Protein AF-A0A957TM88-F1 (afdb_monomer_lite)

pLDDT: mean 80.24, std 23.95, range [26.2, 98.69]

Structure (mmCIF, N/CA/C/O backbone):
data_AF-A0A957TM88-F1
#
_entry.id   AF-A0A957TM88-F1
#
loop_
_atom_site.group_PDB
_atom_site.id
_atom_site.type_symbol
_atom_site.label_atom_id
_atom_site.label_alt_id
_atom_site.label_comp_id
_atom_site.label_asym_id
_atom_site.label_entity_id
_atom_site.label_seq_id
_atom_site.pdbx_PDB_ins_code
_atom_site.Cartn_x
_atom_site.Cartn_y
_atom_site.Cartn_z
_atom_site.occupancy
_atom_site.B_iso_or_equiv
_atom_site.auth_seq_id
_atom_site.auth_comp_id
_atom_site.auth_asym_id
_atom_site.auth_atom_id
_atom_site.pdbx_PDB_model_num
ATOM 1 N N . LEU A 1 1 ? -5.330 34.824 -11.837 1.00 37.72 1 LEU A N 1
ATOM 2 C CA . LEU A 1 1 ? -6.134 34.732 -13.075 1.00 37.72 1 LEU A CA 1
ATOM 3 C C . LEU A 1 1 ? -6.377 33.251 -13.335 1.00 37.72 1 LEU A C 1
ATOM 5 O O . LEU A 1 1 ? -5.466 32.573 -13.783 1.00 37.72 1 LEU A O 1
ATOM 9 N N . LEU A 1 2 ? -7.532 32.742 -12.911 1.00 34.09 2 LEU A N 1
ATOM 10 C CA . LEU A 1 2 ? -7.963 31.354 -13.129 1.00 34.09 2 LEU A CA 1
ATOM 11 C C . LEU A 1 2 ? -8.637 31.245 -14.511 1.00 34.09 2 LEU A C 1
ATOM 13 O O . LEU A 1 2 ? -9.396 32.157 -14.843 1.00 34.09 2 LEU A O 1
ATOM 17 N N . PRO A 1 3 ? -8.456 30.155 -15.276 1.00 44.09 3 PRO A N 1
ATOM 18 C CA . PRO A 1 3 ? -9.434 29.707 -16.266 1.00 44.09 3 PRO A CA 1
ATOM 19 C C . PRO A 1 3 ? -10.243 28.538 -15.665 1.00 44.09 3 PRO A C 1
ATOM 21 O O . PRO A 1 3 ? -9.672 27.620 -15.085 1.00 44.09 3 PRO A O 1
ATOM 24 N N . ALA A 1 4 ? -11.559 28.673 -15.505 1.00 37.34 4 ALA A N 1
ATOM 25 C CA . ALA A 1 4 ? -12.625 28.520 -16.504 1.00 37.34 4 ALA A CA 1
ATOM 26 C C . ALA A 1 4 ? -13.052 27.048 -16.682 1.00 37.34 4 ALA A C 1
ATOM 28 O O . ALA A 1 4 ? -12.282 26.186 -17.091 1.00 37.34 4 ALA A O 1
ATOM 29 N N . SER A 1 5 ? -14.305 26.830 -16.298 1.00 34.97 5 SER A N 1
ATOM 30 C CA . SER A 1 5 ? -15.117 25.619 -16.215 1.00 34.97 5 SER A CA 1
ATOM 31 C C . SER A 1 5 ? -15.362 24.931 -17.565 1.00 34.97 5 SER A C 1
ATOM 33 O O . SER A 1 5 ? -15.501 25.590 -18.593 1.00 34.97 5 SER A O 1
ATOM 35 N N . LEU A 1 6 ? -15.462 23.598 -17.530 1.00 36.19 6 LEU A N 1
ATOM 36 C CA . LEU A 1 6 ? -15.933 22.751 -18.632 1.00 36.19 6 LEU A CA 1
ATOM 37 C C . LEU A 1 6 ? -17.472 22.631 -18.596 1.00 36.19 6 LEU A C 1
ATOM 39 O O . LEU A 1 6 ? -18.032 22.661 -17.498 1.00 36.19 6 LEU A O 1
ATOM 43 N N . PRO A 1 7 ? -18.157 22.504 -19.751 1.00 37.31 7 PRO A N 1
ATOM 44 C CA . PRO A 1 7 ? -19.611 22.383 -19.806 1.00 37.31 7 PRO A CA 1
ATOM 45 C C . PRO A 1 7 ? -20.092 20.937 -19.600 1.00 37.31 7 PRO A C 1
ATOM 47 O O . PRO A 1 7 ? -19.410 19.981 -19.965 1.00 37.31 7 PRO A O 1
ATOM 50 N N . GLU A 1 8 ? -21.281 20.821 -19.007 1.00 36.25 8 GLU A N 1
ATOM 51 C CA . GLU A 1 8 ? -22.062 19.595 -18.817 1.00 36.25 8 GLU A CA 1
ATOM 52 C C . GLU A 1 8 ? -22.542 19.037 -20.169 1.00 36.25 8 GLU A C 1
ATOM 54 O O . GLU A 1 8 ? -23.080 19.791 -20.982 1.00 36.25 8 GLU A O 1
ATOM 59 N N . GLU A 1 9 ? -22.385 17.728 -20.399 1.00 35.81 9 GLU A N 1
ATOM 60 C CA . GLU A 1 9 ? -23.089 17.017 -21.473 1.00 35.81 9 GLU A CA 1
ATOM 61 C C . GLU A 1 9 ? -24.270 16.213 -20.922 1.00 35.81 9 GLU A C 1
ATOM 63 O O . GLU A 1 9 ? -24.186 15.531 -19.898 1.00 35.81 9 GLU A O 1
ATOM 68 N N . GLU A 1 10 ? -25.377 16.342 -21.648 1.00 31.20 10 GLU A N 1
ATOM 69 C CA . GLU A 1 10 ? -26.705 15.808 -21.390 1.00 31.20 10 GLU A CA 1
ATOM 70 C C . GLU A 1 10 ? -26.741 14.274 -21.377 1.00 31.20 10 GLU A C 1
ATOM 72 O O . GLU A 1 10 ? -26.347 13.597 -22.328 1.00 31.20 10 GLU A O 1
ATOM 77 N N . ALA A 1 11 ? -27.325 13.716 -20.316 1.00 31.58 11 ALA A N 1
ATOM 78 C CA . ALA A 1 11 ? -27.726 12.320 -20.267 1.00 31.58 11 ALA A CA 1
ATOM 79 C C . ALA A 1 11 ? -28.950 12.099 -21.172 1.00 31.58 11 ALA A C 1
ATOM 81 O O . ALA A 1 11 ? -30.070 12.486 -20.838 1.00 31.58 11 ALA A O 1
ATOM 82 N N . THR A 1 12 ? -28.743 11.445 -22.314 1.00 31.62 12 THR A N 1
ATOM 83 C CA . THR A 1 12 ? -29.829 10.914 -23.143 1.00 31.62 12 THR A CA 1
ATOM 84 C C . THR A 1 12 ? -30.279 9.562 -22.594 1.00 31.62 12 THR A C 1
ATOM 86 O O . THR A 1 12 ? -29.526 8.595 -22.507 1.00 31.62 12 THR A O 1
ATOM 89 N N . THR A 1 13 ? -31.544 9.523 -22.192 1.00 32.28 13 THR A N 1
ATOM 90 C CA . THR A 1 13 ? -32.299 8.348 -21.756 1.00 32.28 13 THR A CA 1
ATOM 91 C C . THR A 1 13 ? -32.472 7.360 -22.909 1.00 32.28 13 THR A C 1
ATOM 93 O O . THR A 1 13 ? -33.062 7.721 -23.929 1.00 32.28 13 THR A O 1
ATOM 96 N N . LEU A 1 14 ? -32.018 6.115 -22.740 1.00 33.06 14 LEU A N 1
ATOM 97 C CA . LEU A 1 14 ? -32.392 5.005 -23.616 1.00 33.06 14 LEU A CA 1
ATOM 98 C C . LEU A 1 14 ? -33.482 4.159 -22.956 1.00 33.06 14 LEU A C 1
ATOM 100 O O . LEU A 1 14 ? -33.342 3.652 -21.845 1.00 33.06 14 LEU A O 1
ATOM 104 N N . ASP A 1 15 ? -34.575 4.112 -23.702 1.00 31.00 15 ASP A N 1
ATOM 105 C CA . ASP A 1 15 ? -35.867 3.491 -23.481 1.00 31.00 15 ASP A CA 1
ATOM 106 C C . ASP A 1 15 ? -35.777 1.959 -23.405 1.00 31.00 15 ASP A C 1
ATOM 108 O O . ASP A 1 15 ? -35.032 1.309 -24.142 1.00 31.00 15 ASP A O 1
ATOM 112 N N . SER A 1 16 ? -36.570 1.393 -22.500 1.00 35.72 16 SER A N 1
ATOM 113 C CA . SER A 1 16 ? -36.781 -0.033 -22.314 1.00 35.72 16 SER A CA 1
ATOM 114 C C . SER A 1 16 ? -38.066 -0.460 -23.023 1.00 35.72 16 SER A C 1
ATOM 116 O O . SER A 1 16 ? -39.158 -0.231 -22.503 1.00 35.72 16 SER A O 1
ATOM 118 N N . SER A 1 17 ? -37.972 -1.164 -24.151 1.00 31.12 17 SER A N 1
ATOM 119 C CA . SER A 1 17 ? -39.089 -1.991 -24.620 1.00 31.12 17 SER A CA 1
ATOM 120 C C . SER A 1 17 ? -38.653 -3.150 -25.526 1.00 31.12 17 SER A C 1
ATOM 122 O O . SER A 1 17 ? -37.940 -2.963 -26.502 1.00 31.12 17 SER A O 1
ATOM 124 N N . ALA A 1 18 ? -39.132 -4.338 -25.127 1.00 30.09 18 ALA A N 1
ATOM 125 C CA . ALA A 1 18 ? -39.501 -5.534 -25.896 1.00 30.09 18 ALA A CA 1
ATOM 126 C C . ALA A 1 18 ? -38.517 -6.144 -26.916 1.00 30.09 18 ALA A C 1
ATOM 128 O O . ALA A 1 18 ? -38.144 -5.490 -27.874 1.00 30.09 18 ALA A O 1
ATOM 129 N N . VAL A 1 19 ? -38.262 -7.459 -26.799 1.00 31.81 19 VAL A N 1
ATOM 130 C CA . VAL A 1 19 ? -38.716 -8.472 -27.783 1.00 31.81 19 VAL A CA 1
ATOM 131 C C . VAL A 1 19 ? -38.794 -9.862 -27.119 1.00 31.81 19 VAL A C 1
ATOM 133 O O . VAL A 1 19 ? -37.844 -10.358 -26.523 1.00 31.81 19 VAL A O 1
ATOM 136 N N . GLU A 1 20 ? -40.010 -10.395 -27.225 1.00 30.69 20 GLU A N 1
ATOM 137 C CA . GLU A 1 20 ? -40.545 -11.760 -27.317 1.00 30.69 20 GLU A CA 1
ATOM 138 C C . GLU A 1 20 ? -39.757 -13.030 -26.933 1.00 30.69 20 GLU A C 1
ATOM 140 O O . GLU A 1 20 ? -38.698 -13.381 -27.445 1.00 30.69 20 GLU A O 1
ATOM 145 N N . THR A 1 21 ? -40.486 -13.791 -26.116 1.00 31.09 21 THR A N 1
ATOM 146 C CA . THR A 1 21 ? -40.665 -15.246 -26.033 1.00 31.09 21 THR A CA 1
ATOM 147 C C . THR A 1 21 ? -40.548 -16.037 -27.341 1.00 31.09 21 THR A C 1
ATOM 149 O O . THR A 1 21 ? -41.202 -15.719 -28.332 1.00 31.09 21 THR A O 1
ATOM 152 N N . GLY A 1 22 ? -39.847 -17.172 -27.271 1.00 29.47 22 GLY A N 1
ATOM 153 C CA . GLY A 1 22 ? -39.936 -18.274 -28.228 1.00 29.47 22 GLY A CA 1
ATOM 154 C C . GLY A 1 22 ? -39.790 -19.618 -27.511 1.00 29.47 22 GLY A C 1
ATOM 155 O O . GLY A 1 22 ? -38.715 -19.942 -27.011 1.00 29.47 22 GLY A O 1
ATOM 156 N N . ASP A 1 23 ? -40.894 -20.359 -27.447 1.00 29.73 23 ASP A N 1
ATOM 157 C CA . ASP A 1 23 ? -41.018 -21.739 -26.974 1.00 29.73 23 ASP A CA 1
ATOM 158 C C . ASP A 1 23 ? -40.162 -22.726 -27.785 1.00 29.73 23 ASP A C 1
ATOM 160 O O . ASP A 1 23 ? -40.175 -22.680 -29.015 1.00 29.73 23 ASP A O 1
ATOM 164 N N . VAL A 1 24 ? -39.544 -23.708 -27.114 1.00 33.88 24 VAL A N 1
ATOM 165 C CA . VAL A 1 24 ? -39.365 -25.063 -27.668 1.00 33.88 24 VAL A CA 1
ATOM 166 C C . VAL A 1 24 ? -39.601 -26.105 -26.571 1.00 33.88 24 VAL A C 1
ATOM 168 O O . VAL A 1 24 ? -38.973 -26.105 -25.513 1.00 33.88 24 VAL A O 1
ATOM 171 N N . GLU A 1 25 ? -40.535 -27.002 -26.867 1.00 29.98 25 GLU A N 1
ATOM 172 C CA . GLU A 1 25 ? -40.976 -28.148 -26.083 1.00 29.98 25 GLU A CA 1
ATOM 173 C C . GLU A 1 25 ? -39.899 -29.235 -25.853 1.00 29.98 25 GLU A C 1
ATOM 175 O O . GLU A 1 25 ? -39.245 -29.709 -26.775 1.00 29.98 25 GLU A O 1
ATOM 180 N N . ARG A 1 26 ? -39.826 -29.688 -24.592 1.00 29.67 26 ARG A N 1
ATOM 181 C CA . ARG A 1 26 ? -40.127 -31.057 -24.106 1.00 29.67 26 ARG A CA 1
ATOM 182 C C . ARG A 1 26 ? -39.369 -32.277 -24.678 1.00 29.67 26 ARG A C 1
ATOM 184 O O . ARG A 1 26 ? -39.669 -32.779 -25.751 1.00 29.67 26 ARG A O 1
ATOM 191 N N . SER A 1 27 ? -38.572 -32.903 -23.805 1.00 29.78 27 SER A N 1
ATOM 192 C CA . SER A 1 27 ? -38.485 -34.363 -23.558 1.00 29.78 27 SER A CA 1
ATOM 193 C C . SER A 1 27 ? -37.572 -34.542 -22.330 1.00 29.78 27 SER A C 1
ATOM 195 O O . SER A 1 27 ? -36.456 -34.048 -22.351 1.00 29.78 27 SER A O 1
ATOM 197 N N . GLY A 1 28 ? -37.941 -35.103 -21.177 1.00 27.89 28 GLY A N 1
ATOM 198 C CA . GLY A 1 28 ? -38.769 -36.276 -20.928 1.00 27.89 28 GLY A CA 1
ATOM 199 C C . GLY A 1 28 ? -37.863 -37.451 -20.536 1.00 27.89 28 GLY A C 1
ATOM 200 O O . GLY A 1 28 ? -37.428 -38.164 -21.431 1.00 27.89 28 GLY A O 1
ATOM 201 N N . ASN A 1 29 ? -37.530 -37.602 -19.242 1.00 29.38 29 ASN A N 1
ATOM 202 C CA . ASN A 1 29 ? -37.542 -38.878 -18.495 1.00 29.38 29 ASN A CA 1
ATOM 203 C C . ASN A 1 29 ? -36.808 -38.817 -17.141 1.00 29.38 29 ASN A C 1
ATOM 205 O O . ASN A 1 29 ? -35.657 -38.412 -17.049 1.00 29.38 29 ASN A O 1
ATOM 209 N N . ASP A 1 30 ? -37.504 -39.336 -16.134 1.00 31.14 30 ASP A N 1
ATOM 210 C CA . ASP A 1 30 ? -37.070 -39.874 -14.834 1.00 31.14 30 ASP A CA 1
ATOM 211 C C . ASP A 1 30 ? -38.155 -40.933 -14.465 1.00 31.14 30 ASP A C 1
ATOM 213 O O . ASP A 1 30 ? -39.248 -40.826 -15.045 1.00 31.14 30 ASP A O 1
ATOM 217 N N . PRO A 1 31 ? -38.032 -41.902 -13.521 1.00 51.28 31 PRO A N 1
ATOM 218 C CA . PRO A 1 31 ? -36.901 -42.366 -12.692 1.00 51.28 31 PRO A CA 1
ATOM 219 C C . PRO A 1 31 ? -36.787 -43.918 -12.555 1.00 51.28 31 PRO A C 1
ATOM 221 O O . PRO A 1 31 ? -37.605 -44.671 -13.077 1.00 51.28 31 PRO A O 1
ATOM 224 N N . ARG A 1 32 ? -35.868 -44.337 -11.660 1.00 30.20 32 ARG A N 1
ATOM 225 C CA . ARG A 1 32 ? -35.830 -45.574 -10.824 1.00 30.20 32 ARG A CA 1
ATOM 226 C C . ARG A 1 32 ? -35.214 -46.838 -11.441 1.00 30.20 32 ARG A C 1
ATOM 228 O O . ARG A 1 32 ? -35.764 -47.416 -12.364 1.00 30.20 32 ARG A O 1
ATOM 235 N N . ASP A 1 33 ? -34.114 -47.319 -10.855 1.00 28.38 33 ASP A N 1
ATOM 236 C CA . ASP A 1 33 ? -34.109 -48.465 -9.923 1.00 28.38 33 ASP A CA 1
ATOM 237 C C . ASP A 1 33 ? -32.683 -48.974 -9.630 1.00 28.38 33 ASP A C 1
ATOM 239 O O . ASP A 1 33 ? -31.778 -48.850 -10.451 1.00 28.38 33 ASP A O 1
ATOM 243 N N . ALA A 1 34 ? -32.566 -49.617 -8.462 1.00 31.61 34 ALA A N 1
ATOM 244 C CA . ALA A 1 34 ? -31.655 -50.713 -8.099 1.00 31.61 34 ALA A CA 1
ATOM 245 C C . ALA A 1 34 ? -30.679 -50.444 -6.940 1.00 31.61 34 ALA A C 1
ATOM 247 O O . ALA A 1 34 ? -29.654 -49.774 -7.038 1.00 31.61 34 ALA A O 1
ATOM 248 N N . ALA A 1 35 ? -31.051 -51.068 -5.826 1.00 28.30 35 ALA A N 1
ATOM 249 C CA . ALA A 1 35 ? -30.323 -51.244 -4.589 1.00 28.30 35 ALA A CA 1
ATOM 250 C C . ALA A 1 35 ? -29.250 -52.351 -4.672 1.00 28.30 35 ALA A C 1
ATOM 252 O O . ALA A 1 35 ? -29.341 -53.248 -5.501 1.00 28.30 35 ALA A O 1
ATOM 253 N N . ALA A 1 36 ? -28.351 -52.310 -3.679 1.00 29.02 36 ALA A N 1
ATOM 254 C CA . ALA A 1 36 ? -27.720 -53.427 -2.961 1.00 29.02 36 ALA A CA 1
ATOM 255 C C . ALA A 1 36 ? -26.875 -54.471 -3.724 1.00 29.02 36 ALA A C 1
ATOM 257 O O . ALA A 1 36 ? -27.385 -55.228 -4.538 1.00 29.02 36 ALA A O 1
ATOM 258 N N . ALA A 1 37 ? -25.619 -54.644 -3.285 1.00 30.23 37 ALA A N 1
ATOM 259 C CA . ALA A 1 37 ? -25.136 -55.893 -2.670 1.00 30.23 37 ALA A CA 1
ATOM 260 C C . ALA A 1 37 ? -23.639 -55.801 -2.306 1.00 30.23 37 ALA A C 1
ATOM 262 O O . ALA A 1 37 ? -22.796 -55.516 -3.151 1.00 30.23 37 ALA A O 1
ATOM 263 N N . ALA A 1 38 ? -23.320 -56.108 -1.048 1.00 33.41 38 ALA A N 1
ATOM 264 C CA . ALA A 1 38 ? -22.011 -56.610 -0.630 1.00 33.41 38 ALA A CA 1
ATOM 265 C C . ALA A 1 38 ? -21.965 -58.139 -0.823 1.00 33.41 38 ALA A C 1
ATOM 267 O O . ALA A 1 38 ? -23.024 -58.773 -0.887 1.00 33.41 38 ALA A O 1
ATOM 268 N N . PRO A 1 39 ? -20.771 -58.754 -0.817 1.00 38.66 39 PRO A N 1
ATOM 269 C CA . PRO A 1 39 ? -20.625 -59.942 0.029 1.00 38.66 39 PRO A CA 1
ATOM 270 C C . PRO A 1 39 ? -19.347 -59.962 0.892 1.00 38.66 39 PRO A C 1
ATOM 272 O O . PRO A 1 39 ? -18.288 -59.500 0.479 1.00 38.66 39 PRO A O 1
ATOM 275 N N . SER A 1 40 ? -19.517 -60.519 2.102 1.00 30.47 40 SER A N 1
ATOM 276 C CA . SER A 1 40 ? -18.641 -61.456 2.851 1.00 30.47 40 SER A CA 1
ATOM 277 C C . SER A 1 40 ? -17.268 -61.795 2.242 1.00 30.47 40 SER A C 1
ATOM 279 O O . SER A 1 40 ? -17.186 -62.075 1.055 1.00 30.47 40 SER A O 1
ATOM 281 N N . GLY A 1 41 ? -16.161 -61.933 2.970 1.00 27.70 41 GLY A N 1
ATOM 282 C CA . GLY A 1 41 ? -15.964 -62.338 4.361 1.00 27.70 41 GLY A CA 1
ATOM 283 C C . GLY A 1 41 ? -15.029 -63.554 4.370 1.00 27.70 41 GLY A C 1
ATOM 284 O O . GLY A 1 41 ? -15.415 -64.598 3.863 1.00 27.70 41 GLY A O 1
ATOM 285 N N . GLU A 1 42 ? -13.830 -63.431 4.943 1.00 29.55 42 GLU A N 1
ATOM 286 C CA . GLU A 1 42 ? -12.986 -64.575 5.314 1.00 29.55 42 GLU A CA 1
ATOM 287 C C . GLU A 1 42 ? -12.061 -64.197 6.484 1.00 29.55 42 GLU A C 1
ATOM 289 O O . GLU A 1 42 ? -11.355 -63.191 6.461 1.00 29.55 42 GLU A O 1
ATOM 294 N N . THR A 1 43 ? -12.133 -65.001 7.542 1.00 29.45 43 THR A N 1
ATOM 295 C CA . THR A 1 43 ? -11.411 -64.899 8.819 1.00 29.45 43 THR A CA 1
ATOM 296 C C . THR A 1 43 ? -10.319 -65.960 8.911 1.00 29.45 43 THR A C 1
ATOM 298 O O . THR A 1 43 ? -10.653 -67.131 8.765 1.00 29.45 43 THR A O 1
ATOM 301 N N . ILE A 1 44 ? -9.090 -65.587 9.301 1.00 30.61 44 ILE A N 1
ATOM 302 C CA . ILE A 1 44 ? -8.080 -66.437 9.983 1.00 30.61 44 ILE A CA 1
ATOM 303 C C . ILE A 1 44 ? -7.249 -65.486 10.884 1.00 30.61 44 ILE A C 1
ATOM 305 O O . ILE A 1 44 ? -6.595 -64.590 10.372 1.00 30.61 44 ILE A O 1
ATOM 309 N N . SER A 1 45 ? -7.484 -65.414 12.202 1.00 28.03 45 SER A N 1
ATOM 310 C CA . SER A 1 45 ? -6.862 -66.190 13.301 1.00 28.03 45 SER A CA 1
ATOM 311 C C . SER A 1 45 ? -5.363 -65.926 13.561 1.00 28.03 45 SER A C 1
ATOM 313 O O . SER A 1 45 ? -4.521 -66.467 12.851 1.00 28.03 45 SER A O 1
ATOM 315 N N . GLY A 1 46 ? -5.057 -65.291 14.708 1.00 27.38 46 GLY A N 1
ATOM 316 C CA . GLY A 1 46 ? -4.008 -65.774 15.627 1.00 27.38 46 GLY A CA 1
ATOM 317 C C . GLY A 1 46 ? -2.966 -64.765 16.144 1.00 27.38 46 GLY A C 1
ATOM 318 O O . GLY A 1 46 ? -2.104 -64.350 15.383 1.00 27.38 46 GLY A O 1
ATOM 319 N N . GLY A 1 47 ? -2.983 -64.518 17.467 1.00 26.20 47 GLY A N 1
ATOM 320 C CA . GLY A 1 47 ? -1.909 -63.906 18.284 1.00 26.20 47 GLY A CA 1
ATOM 321 C C . GLY A 1 47 ? -1.961 -62.374 18.313 1.00 26.20 47 GLY A C 1
ATOM 322 O O . GLY A 1 47 ? -1.862 -61.752 17.271 1.00 26.20 47 GLY A O 1
ATOM 323 N N . GLY A 1 48 ? -2.207 -61.670 19.418 1.00 32.00 48 GLY A N 1
ATOM 324 C CA . GLY A 1 48 ? -1.712 -61.865 20.777 1.00 32.00 48 GLY A CA 1
ATOM 325 C C . GLY A 1 48 ? -0.691 -60.760 21.041 1.00 32.00 48 GLY A C 1
ATOM 326 O O . GLY A 1 48 ? 0.452 -60.953 20.667 1.00 32.00 48 GLY A O 1
ATOM 327 N N . ASP A 1 49 ? -1.127 -59.616 21.580 1.00 30.23 49 ASP A N 1
ATOM 328 C CA . ASP A 1 49 ? -0.318 -58.710 22.412 1.00 30.23 49 ASP A CA 1
ATOM 329 C C . ASP A 1 49 ? -1.165 -57.554 22.975 1.00 30.23 49 ASP A C 1
ATOM 331 O O . ASP A 1 49 ? -2.280 -57.278 22.533 1.00 30.23 49 ASP A O 1
ATOM 335 N N . GLU A 1 50 ? -0.637 -56.982 24.049 1.00 34.16 50 GLU A N 1
ATOM 336 C CA . GLU A 1 50 ? -1.263 -56.234 25.135 1.00 34.16 50 GLU A CA 1
ATOM 337 C C . GLU A 1 50 ? -2.149 -55.031 24.764 1.00 34.16 50 GLU A C 1
ATOM 339 O O . GLU A 1 50 ? -1.901 -54.262 23.836 1.00 34.16 50 GLU A O 1
ATOM 344 N N . ALA A 1 51 ? -3.177 -54.819 25.590 1.00 31.77 51 ALA A N 1
ATOM 345 C CA . ALA A 1 51 ? -4.021 -53.635 25.569 1.00 31.77 51 ALA A CA 1
ATOM 346 C C . ALA A 1 51 ? -3.228 -52.389 26.006 1.00 31.77 51 ALA A C 1
ATOM 348 O O . ALA A 1 51 ? -3.039 -52.144 27.197 1.00 31.77 51 ALA A O 1
ATOM 349 N N . ALA A 1 52 ? -2.808 -51.571 25.041 1.00 30.17 52 ALA A N 1
ATOM 350 C CA . ALA A 1 52 ? -2.381 -50.202 25.294 1.00 30.17 52 ALA A CA 1
ATOM 351 C C . ALA A 1 52 ? -3.620 -49.305 25.444 1.00 30.17 52 ALA A C 1
ATOM 353 O O . ALA A 1 52 ? -4.403 -49.117 24.512 1.00 30.17 52 ALA A O 1
ATOM 354 N N . VAL A 1 53 ? -3.805 -48.759 26.644 1.00 34.25 53 VAL A N 1
ATOM 355 C CA . VAL A 1 53 ? -4.785 -47.710 26.933 1.00 34.25 53 VAL A CA 1
ATOM 356 C C . VAL A 1 53 ? -4.372 -46.460 26.153 1.00 34.25 53 VAL A C 1
ATOM 358 O O . VAL A 1 53 ? -3.369 -45.828 26.476 1.00 34.25 53 VAL A O 1
ATOM 361 N N . VAL A 1 54 ? -5.123 -46.111 25.109 1.00 30.83 54 VAL A N 1
ATOM 362 C CA . VAL A 1 54 ? -4.921 -44.862 24.366 1.00 30.83 54 VAL A CA 1
ATOM 363 C C . VAL A 1 54 ? -5.583 -43.738 25.160 1.00 30.83 54 VAL A C 1
ATOM 365 O O . VAL A 1 54 ? -6.805 -43.597 25.162 1.00 30.83 54 VAL A O 1
ATOM 368 N N . ASN A 1 55 ? -4.769 -42.961 25.871 1.00 32.25 55 ASN A N 1
ATOM 369 C CA . ASN A 1 55 ? -5.179 -41.677 26.426 1.00 32.25 55 ASN A CA 1
ATOM 370 C C . ASN A 1 55 ? -5.429 -40.718 25.254 1.00 32.25 55 ASN A C 1
ATOM 372 O O . ASN A 1 55 ? -4.505 -40.370 24.522 1.00 32.25 55 ASN A O 1
ATOM 376 N N . LEU A 1 56 ? -6.681 -40.306 25.063 1.00 32.28 56 LEU A N 1
ATOM 377 C CA . LEU A 1 56 ? -7.032 -39.197 24.182 1.00 32.28 56 LEU A CA 1
ATOM 378 C C . LEU A 1 56 ? -6.731 -37.891 24.926 1.00 32.28 56 LEU A C 1
ATOM 380 O O . LEU A 1 56 ? -7.619 -37.289 25.526 1.00 32.28 56 LEU A O 1
ATOM 384 N N . GLU A 1 57 ? -5.464 -37.482 24.932 1.00 34.34 57 GLU A N 1
ATOM 385 C CA . GLU A 1 57 ? -5.115 -36.101 25.258 1.00 34.34 57 GLU A CA 1
ATOM 386 C C . GLU A 1 57 ? -5.513 -35.205 24.079 1.00 34.34 57 GLU A C 1
ATOM 388 O O . GLU A 1 57 ? -5.179 -35.470 22.922 1.00 34.34 57 GLU A O 1
ATOM 393 N N . SER A 1 58 ? -6.278 -34.157 24.386 1.00 39.00 58 SER A N 1
ATOM 394 C CA . SER A 1 58 ? -6.602 -33.054 23.482 1.00 39.00 58 SER A CA 1
ATOM 395 C C . SER A 1 58 ? -5.340 -32.552 22.770 1.00 39.00 58 SER A C 1
ATOM 397 O O . SER A 1 58 ? -4.290 -32.486 23.413 1.00 39.00 58 SER A O 1
ATOM 399 N N . PRO A 1 59 ? -5.405 -32.150 21.485 1.00 34.34 59 PRO A N 1
ATOM 400 C CA . PRO A 1 59 ? -4.227 -31.644 20.799 1.00 34.34 59 PRO A CA 1
ATOM 401 C C . PRO A 1 59 ? -3.728 -30.401 21.537 1.00 34.34 59 PRO A C 1
ATOM 403 O O . PRO A 1 59 ? -4.426 -29.389 21.634 1.00 34.34 59 PRO A O 1
ATOM 406 N N . ALA A 1 60 ? -2.528 -30.513 22.103 1.00 35.44 60 ALA A N 1
ATOM 407 C CA . ALA A 1 60 ? -1.824 -29.398 22.696 1.00 35.44 60 ALA A CA 1
ATOM 408 C C . ALA A 1 60 ? -1.636 -28.323 21.620 1.00 35.44 60 ALA A C 1
ATOM 410 O O . ALA A 1 60 ? -1.146 -28.603 20.525 1.00 35.44 60 ALA A O 1
ATOM 411 N N . VAL A 1 61 ? -2.037 -27.093 21.941 1.00 39.69 61 VAL A N 1
ATOM 412 C CA . VAL A 1 61 ? -1.642 -25.905 21.184 1.00 39.69 61 VAL A CA 1
ATOM 413 C C . VAL A 1 61 ? -0.117 -25.918 21.119 1.00 39.69 61 VAL A C 1
ATOM 415 O O . VAL A 1 61 ? 0.542 -25.956 22.160 1.00 39.69 61 VAL A O 1
ATOM 418 N N . ALA A 1 62 ? 0.434 -25.960 19.906 1.00 33.34 62 ALA A N 1
ATOM 419 C CA . ALA A 1 62 ? 1.874 -25.939 19.704 1.00 33.34 62 ALA A CA 1
ATOM 420 C C . ALA A 1 62 ? 2.469 -24.706 20.412 1.00 33.34 62 ALA A C 1
ATOM 422 O O . ALA A 1 62 ? 1.910 -23.610 20.289 1.00 33.34 62 ALA A O 1
ATOM 423 N N . PRO A 1 63 ? 3.569 -24.853 21.172 1.00 33.25 63 PRO A N 1
ATOM 424 C CA . PRO A 1 63 ? 4.257 -23.697 21.714 1.00 33.25 63 PRO A CA 1
ATOM 425 C C . PRO A 1 63 ? 4.789 -22.874 20.540 1.00 33.25 63 PRO A C 1
ATOM 427 O O . PRO A 1 63 ? 5.218 -23.443 19.536 1.00 33.25 63 PRO A O 1
ATOM 430 N N . ALA A 1 64 ? 4.734 -21.549 20.675 1.00 41.56 64 ALA A N 1
ATOM 431 C CA . ALA A 1 64 ? 5.266 -20.599 19.708 1.00 41.56 64 ALA A CA 1
ATOM 432 C C . ALA A 1 64 ? 6.643 -21.065 19.210 1.00 41.56 64 ALA A C 1
ATOM 434 O O . ALA A 1 64 ? 7.597 -21.142 19.990 1.00 41.56 64 ALA A O 1
ATOM 435 N N . GLU A 1 65 ? 6.730 -21.426 17.928 1.00 38.56 65 GLU A N 1
ATOM 436 C CA . GLU A 1 65 ? 8.007 -21.742 17.307 1.00 38.56 65 GLU A CA 1
ATOM 437 C C . GLU A 1 65 ? 8.939 -20.538 17.458 1.00 38.56 65 GLU A C 1
ATOM 439 O O . GLU A 1 65 ? 8.541 -19.378 17.322 1.00 38.56 65 GLU A O 1
ATOM 444 N N . SER A 1 66 ? 10.191 -20.826 17.802 1.00 37.34 66 SER A N 1
ATOM 445 C CA . SER A 1 66 ? 11.229 -19.834 18.021 1.00 37.34 66 SER A CA 1
ATOM 446 C C . SER A 1 66 ? 11.487 -19.050 16.737 1.00 37.34 66 SER A C 1
ATOM 448 O O . SER A 1 66 ? 12.245 -19.488 15.869 1.00 37.34 66 SER A O 1
ATOM 450 N N . VAL A 1 67 ? 10.901 -17.861 16.641 1.00 40.16 67 VAL A N 1
ATOM 451 C CA . VAL A 1 67 ? 11.393 -16.817 15.749 1.00 40.16 67 VAL A CA 1
ATOM 452 C C . VAL A 1 67 ? 12.869 -16.592 16.076 1.00 40.16 67 VAL A C 1
ATOM 454 O O . VAL A 1 67 ? 13.224 -16.257 17.209 1.00 40.16 67 VAL A O 1
ATOM 457 N N . ALA A 1 68 ? 13.754 -16.789 15.094 1.00 40.34 68 ALA A N 1
ATOM 458 C CA . ALA A 1 68 ? 15.053 -16.129 15.120 1.00 40.34 68 ALA A CA 1
ATOM 459 C C . ALA A 1 68 ? 14.777 -14.671 15.491 1.00 40.34 68 ALA A C 1
ATOM 461 O O . ALA A 1 68 ? 13.923 -14.054 14.855 1.00 40.34 68 ALA A O 1
ATOM 462 N N . SER A 1 69 ? 15.379 -14.174 16.576 1.00 45.06 69 SER A N 1
ATOM 463 C CA . SER A 1 69 ? 14.969 -12.902 17.164 1.00 45.06 69 SER A CA 1
ATOM 464 C C . SER A 1 69 ? 15.147 -11.787 16.136 1.00 45.06 69 SER A C 1
ATOM 466 O O . SER A 1 69 ? 16.247 -11.248 15.983 1.00 45.06 69 SER A O 1
ATOM 468 N N . LEU A 1 70 ? 14.076 -11.425 15.428 1.00 56.56 70 LEU A N 1
ATOM 469 C CA . LEU A 1 70 ? 13.984 -10.108 14.836 1.00 56.56 70 LEU A CA 1
ATOM 470 C C . LEU A 1 70 ? 14.103 -9.167 16.025 1.00 56.56 70 LEU A C 1
ATOM 472 O O . LEU A 1 70 ? 13.210 -9.094 16.869 1.00 56.56 70 LEU A O 1
ATOM 476 N N . ALA A 1 71 ? 15.251 -8.506 16.141 1.00 68.75 71 ALA A N 1
ATOM 477 C CA . ALA A 1 71 ? 15.424 -7.424 17.086 1.00 68.75 71 ALA A CA 1
ATOM 478 C C . ALA A 1 71 ? 14.591 -6.249 16.565 1.00 68.75 71 ALA A C 1
ATOM 480 O O . ALA A 1 71 ? 15.116 -5.332 15.940 1.00 68.75 71 ALA A O 1
ATOM 481 N N . LEU A 1 72 ? 13.271 -6.321 16.757 1.00 81.19 72 LEU A N 1
ATOM 482 C CA . LEU A 1 72 ? 12.389 -5.198 16.501 1.00 81.19 72 LEU A CA 1
ATOM 483 C C . LEU A 1 72 ? 12.851 -4.031 17.371 1.00 81.19 72 LEU A C 1
ATOM 485 O O . LEU A 1 72 ? 13.188 -4.197 18.545 1.00 81.19 72 LEU A O 1
ATOM 489 N N . THR A 1 73 ? 12.851 -2.837 16.794 1.00 85.19 73 THR A N 1
ATOM 490 C CA . THR A 1 73 ? 13.235 -1.602 17.484 1.00 85.19 73 THR A CA 1
ATOM 491 C C . THR A 1 73 ? 12.184 -0.525 17.273 1.00 85.19 73 THR A C 1
ATOM 493 O O . THR A 1 73 ? 11.368 -0.621 16.358 1.00 85.19 73 THR A O 1
ATOM 496 N N . GLY A 1 74 ? 12.209 0.516 18.105 1.00 93.50 74 GLY A N 1
ATOM 497 C CA . GLY A 1 74 ? 11.317 1.663 17.945 1.00 93.50 74 GLY A CA 1
ATOM 498 C C . GLY A 1 74 ? 9.841 1.269 18.006 1.00 93.50 74 GLY A C 1
ATOM 499 O O . GLY A 1 74 ? 9.452 0.409 18.795 1.00 93.50 74 GLY A O 1
ATOM 500 N N . MET A 1 75 ? 9.023 1.904 17.168 1.00 94.75 75 MET A N 1
ATOM 501 C CA . MET A 1 75 ? 7.569 1.730 17.165 1.00 94.75 75 MET A CA 1
ATOM 502 C C . MET A 1 75 ? 7.108 0.318 16.787 1.00 94.75 75 MET A C 1
ATOM 504 O O . MET A 1 75 ? 6.107 -0.149 17.326 1.00 94.75 75 MET A O 1
ATOM 508 N N . ALA A 1 76 ? 7.871 -0.397 15.957 1.00 93.44 76 ALA A N 1
ATOM 509 C CA . ALA A 1 76 ? 7.610 -1.802 15.657 1.00 93.44 76 ALA A CA 1
ATOM 510 C C . ALA A 1 76 ? 7.675 -2.675 16.921 1.00 93.44 76 ALA A C 1
ATOM 512 O O . ALA A 1 76 ? 6.786 -3.485 17.170 1.00 93.44 76 ALA A O 1
ATOM 513 N N . ALA A 1 77 ? 8.685 -2.470 17.774 1.00 94.56 77 ALA A N 1
ATOM 514 C CA . ALA A 1 77 ? 8.802 -3.210 19.030 1.00 94.56 77 ALA A CA 1
ATOM 515 C C . ALA A 1 77 ? 7.667 -2.879 20.005 1.00 94.56 77 ALA A C 1
ATOM 517 O O . ALA A 1 77 ? 7.195 -3.766 20.712 1.00 94.56 77 ALA A O 1
ATOM 518 N N . VAL A 1 78 ? 7.234 -1.615 20.051 1.00 96.25 78 VAL A N 1
ATOM 519 C CA . VAL A 1 78 ? 6.129 -1.187 20.919 1.00 96.25 78 VAL A CA 1
ATOM 520 C C . VAL A 1 78 ? 4.818 -1.842 20.479 1.00 96.25 78 VAL A C 1
ATOM 522 O O . VAL A 1 78 ? 4.124 -2.413 21.314 1.00 96.25 78 VAL A O 1
ATOM 525 N N . LEU A 1 79 ? 4.509 -1.815 19.179 1.00 96.38 79 LEU A N 1
ATOM 526 C CA . LEU A 1 79 ? 3.320 -2.461 18.622 1.00 96.38 79 LEU A CA 1
ATOM 527 C C . LEU A 1 79 ? 3.326 -3.973 18.868 1.00 96.38 79 LEU A C 1
ATOM 529 O O . LEU A 1 79 ? 2.348 -4.526 19.362 1.00 96.38 79 LEU A O 1
ATOM 533 N N . TYR A 1 80 ? 4.436 -4.638 18.541 1.00 95.06 80 TYR A N 1
ATOM 534 C CA . TYR A 1 80 ? 4.530 -6.095 18.602 1.00 95.06 80 TYR A CA 1
ATOM 535 C C . TYR A 1 80 ? 4.409 -6.633 20.033 1.00 95.06 80 TYR A C 1
ATOM 537 O O . TYR A 1 80 ? 3.729 -7.630 20.268 1.00 95.06 80 TYR A O 1
ATOM 545 N N . ASN A 1 81 ? 5.026 -5.949 21.002 1.00 94.75 81 ASN A N 1
ATOM 546 C CA . ASN A 1 81 ? 5.061 -6.378 22.403 1.00 94.75 81 ASN A CA 1
ATOM 547 C C . ASN A 1 81 ? 3.896 -5.841 23.252 1.00 94.75 81 ASN A C 1
ATOM 549 O O . ASN A 1 81 ? 3.942 -5.955 24.479 1.00 94.75 81 ASN A O 1
ATOM 553 N N . ALA A 1 82 ? 2.877 -5.235 22.636 1.00 95.06 82 ALA A N 1
ATOM 554 C CA . ALA A 1 82 ? 1.708 -4.756 23.361 1.00 95.06 82 ALA A CA 1
ATOM 555 C C . ALA A 1 82 ? 0.993 -5.907 24.093 1.00 95.06 82 ALA A C 1
ATOM 557 O O . ALA A 1 82 ? 0.953 -7.050 23.628 1.00 95.06 82 ALA A O 1
ATOM 558 N N . GLU A 1 83 ? 0.428 -5.607 25.264 1.00 93.94 83 GLU A N 1
ATOM 559 C CA . GLU A 1 83 ? -0.306 -6.597 26.053 1.00 93.94 83 GLU A CA 1
ATOM 560 C C . GLU A 1 83 ? -1.519 -7.126 25.264 1.00 93.94 83 GLU A C 1
ATOM 562 O O . GLU A 1 83 ? -2.194 -6.376 24.556 1.00 93.94 83 GLU A O 1
ATOM 567 N N . ASN A 1 84 ? -1.815 -8.420 25.436 1.00 95.75 84 ASN A N 1
ATOM 568 C CA . ASN A 1 84 ? -2.993 -9.086 24.869 1.00 95.75 84 ASN A CA 1
ATOM 569 C C . ASN A 1 84 ? -3.033 -9.134 23.319 1.00 95.75 84 ASN A C 1
ATOM 571 O O . ASN A 1 84 ? -4.107 -9.182 22.709 1.00 95.75 84 ASN A O 1
ATOM 575 N N . ASN A 1 85 ? -1.849 -9.147 22.695 1.00 95.62 85 ASN A N 1
ATOM 576 C CA . ASN A 1 85 ? -1.646 -9.433 21.276 1.00 95.62 85 ASN A CA 1
ATOM 577 C C . ASN A 1 85 ? -1.688 -10.937 20.979 1.00 95.62 85 ASN A C 1
ATOM 579 O O . ASN A 1 85 ? -0.969 -11.730 21.583 1.00 95.62 85 ASN A O 1
ATOM 583 N N . THR A 1 86 ? -2.459 -11.305 19.961 1.00 97.19 86 THR A N 1
ATOM 584 C CA . THR A 1 86 ? -2.313 -12.556 19.216 1.00 97.19 86 THR A CA 1
ATOM 585 C C . THR A 1 86 ? -1.719 -12.227 17.854 1.00 97.19 86 THR A C 1
ATOM 587 O O . THR A 1 86 ? -2.216 -11.346 17.154 1.00 97.19 86 THR A O 1
ATOM 590 N N . VAL A 1 87 ? -0.648 -12.921 17.483 1.00 96.31 87 VAL A N 1
ATOM 591 C CA . VAL A 1 87 ? 0.106 -12.661 16.253 1.00 96.31 87 VAL A CA 1
ATOM 592 C C . VAL A 1 87 ? -0.086 -13.817 15.279 1.00 96.31 87 VAL A C 1
ATOM 594 O O . VAL A 1 87 ? -0.071 -14.979 15.688 1.00 96.31 87 VAL A O 1
ATOM 597 N N . SER A 1 88 ? -0.241 -13.517 13.992 1.00 94.62 88 SER A N 1
ATOM 598 C CA . SER A 1 88 ? -0.217 -14.528 12.933 1.00 94.62 88 SER A CA 1
ATOM 599 C C . SER A 1 88 ? 0.371 -13.966 11.644 1.00 94.62 88 SER A C 1
ATOM 601 O O . SER A 1 88 ? 0.111 -12.822 11.294 1.00 94.62 88 SER A O 1
ATOM 603 N N . GLU A 1 89 ? 1.117 -14.788 10.908 1.00 88.56 89 GLU A N 1
ATOM 604 C CA . GLU A 1 89 ? 1.564 -14.473 9.540 1.00 88.56 89 GLU A CA 1
ATOM 605 C C . GLU A 1 89 ? 0.472 -14.763 8.489 1.00 88.56 89 GLU A C 1
ATOM 607 O O . GLU A 1 89 ? 0.690 -14.583 7.295 1.00 88.56 89 GLU A O 1
ATOM 612 N N . ASN A 1 90 ? -0.700 -15.255 8.911 1.00 90.44 90 ASN A N 1
ATOM 613 C CA . ASN A 1 90 ? -1.806 -15.604 8.026 1.00 90.44 90 ASN A CA 1
ATOM 614 C C . ASN A 1 90 ? -3.041 -14.744 8.329 1.00 90.44 90 ASN A C 1
ATOM 616 O O . ASN A 1 90 ? -3.684 -14.894 9.371 1.00 90.44 90 ASN A O 1
ATOM 620 N N . ASP A 1 91 ? -3.408 -13.892 7.374 1.00 90.62 91 ASP A N 1
ATOM 621 C CA . ASP A 1 91 ? -4.534 -12.966 7.501 1.00 90.62 91 ASP A CA 1
ATOM 622 C C . ASP A 1 91 ? -5.897 -13.670 7.653 1.00 90.62 91 ASP A C 1
ATOM 624 O O . ASP A 1 91 ? -6.775 -13.154 8.343 1.00 90.62 91 ASP A O 1
ATOM 628 N N . ASP A 1 92 ? -6.090 -14.876 7.102 1.00 92.25 92 ASP A N 1
ATOM 629 C CA . ASP A 1 92 ? -7.326 -15.652 7.301 1.00 92.25 92 ASP A CA 1
ATOM 630 C C . ASP A 1 92 ? -7.438 -16.180 8.745 1.00 92.25 92 ASP A C 1
ATOM 632 O O . ASP A 1 92 ? -8.537 -16.279 9.311 1.00 92.25 92 ASP A O 1
ATOM 636 N N . ILE A 1 93 ? -6.298 -16.477 9.380 1.00 95.56 93 ILE A N 1
ATOM 637 C CA . ILE A 1 93 ? -6.250 -16.816 10.807 1.00 95.56 93 ILE A CA 1
ATOM 638 C C . ILE A 1 93 ? -6.559 -15.570 11.642 1.00 95.56 93 ILE A C 1
ATOM 640 O O . ILE A 1 93 ? -7.375 -15.657 12.561 1.00 95.56 93 ILE A O 1
ATOM 644 N N . LEU A 1 94 ? -5.993 -14.405 11.301 1.00 97.06 94 LEU A N 1
ATOM 645 C CA . LEU A 1 94 ? -6.331 -13.141 11.969 1.00 97.06 94 LEU A CA 1
ATOM 646 C C . LEU A 1 94 ? -7.824 -12.828 11.856 1.00 97.06 94 LEU A C 1
ATOM 648 O O . LEU A 1 94 ? -8.463 -12.530 12.864 1.00 97.06 94 LEU A O 1
ATOM 652 N N . ALA A 1 95 ? -8.406 -12.963 10.664 1.00 96.62 95 ALA A N 1
ATOM 653 C CA . ALA A 1 95 ? -9.834 -12.769 10.437 1.00 96.62 95 ALA A CA 1
ATOM 654 C C . ALA A 1 95 ? -10.689 -13.707 11.304 1.00 96.62 95 ALA A C 1
ATOM 656 O O . ALA A 1 95 ? -11.695 -13.286 11.881 1.00 96.62 95 ALA A O 1
ATOM 657 N N . THR A 1 96 ? -10.264 -14.963 11.455 1.00 96.75 96 THR A N 1
ATOM 658 C CA . THR A 1 96 ? -10.932 -15.937 12.328 1.00 96.75 96 THR A CA 1
ATOM 659 C C . THR A 1 96 ? -10.850 -15.531 13.800 1.00 96.75 96 THR A C 1
ATOM 661 O O . THR A 1 96 ? -11.864 -15.573 14.497 1.00 96.75 96 THR A O 1
ATOM 664 N N . ILE A 1 97 ? -9.677 -15.095 14.273 1.00 97.62 97 ILE A N 1
ATOM 665 C CA . ILE A 1 97 ? -9.477 -14.637 15.657 1.00 97.62 97 ILE A CA 1
ATOM 666 C C . ILE A 1 97 ? -10.365 -13.424 15.947 1.00 97.62 97 ILE A C 1
ATOM 668 O O . ILE A 1 97 ? -11.119 -13.444 16.920 1.00 97.62 97 ILE A O 1
ATOM 672 N N . VAL A 1 98 ? -10.341 -12.405 15.082 1.00 98.31 98 VAL A N 1
ATOM 673 C CA . VAL A 1 98 ? -11.161 -11.193 15.244 1.00 98.31 98 VAL A CA 1
ATOM 674 C C . VAL A 1 98 ? -12.651 -11.536 15.247 1.00 98.31 98 VAL A C 1
ATOM 676 O O . VAL A 1 98 ? -13.392 -11.050 16.096 1.00 98.31 98 VAL A O 1
ATOM 679 N N . GLY A 1 99 ? -13.098 -12.406 14.339 1.00 97.31 99 GLY A N 1
ATOM 680 C CA . GLY A 1 99 ? -14.502 -12.807 14.253 1.00 97.31 99 GLY A CA 1
ATOM 681 C C . GLY A 1 99 ? -14.987 -13.643 15.442 1.00 97.31 99 GLY A C 1
ATOM 682 O O . GLY A 1 99 ? -16.184 -13.674 15.710 1.00 97.31 99 GLY A O 1
ATOM 683 N N . SER A 1 100 ? -14.080 -14.298 16.175 1.00 96.56 100 SER A N 1
ATOM 684 C CA . SER A 1 100 ? -14.428 -15.190 17.291 1.00 96.56 100 SER A CA 1
ATOM 685 C C . SER A 1 100 ? -14.846 -14.473 18.581 1.00 96.56 100 SER A C 1
ATOM 687 O O . SER A 1 100 ? -15.373 -15.115 19.490 1.00 96.56 100 SER A O 1
ATOM 689 N N . SER A 1 101 ? -14.623 -13.158 18.678 1.00 95.69 101 SER A N 1
ATOM 690 C CA . SER A 1 101 ? -14.910 -12.374 19.880 1.00 95.69 101 SER A CA 1
ATOM 691 C C . SER A 1 101 ? -15.462 -10.987 19.530 1.00 95.69 101 SER A C 1
ATOM 693 O O . SER A 1 101 ? -14.818 -10.251 18.778 1.00 95.69 101 SER A O 1
ATOM 695 N N . PRO A 1 102 ? -16.604 -10.566 20.116 1.00 96.00 102 PRO A N 1
ATOM 696 C CA . PRO A 1 102 ? -17.196 -9.256 19.849 1.00 96.00 102 PRO A CA 1
ATOM 697 C C . PRO A 1 102 ? -16.270 -8.071 20.143 1.00 96.00 102 PRO A C 1
ATOM 699 O O . PRO A 1 102 ? -16.450 -7.005 19.566 1.00 96.00 102 PRO A O 1
ATOM 702 N N . THR A 1 103 ? -15.284 -8.216 21.030 1.00 95.94 103 THR A N 1
ATOM 703 C CA . THR A 1 103 ? -14.432 -7.103 21.484 1.00 95.94 103 THR A CA 1
ATOM 704 C C . THR A 1 103 ? -12.986 -7.195 21.008 1.00 95.94 103 THR A C 1
ATOM 706 O O . THR A 1 103 ? -12.189 -6.322 21.344 1.00 95.94 103 THR A O 1
ATOM 709 N N . THR A 1 104 ? -12.635 -8.203 20.202 1.00 98.31 104 THR A N 1
ATOM 710 C CA . THR A 1 104 ? -11.301 -8.280 19.591 1.00 98.31 104 THR A CA 1
ATOM 711 C C . THR A 1 104 ? -11.206 -7.329 18.405 1.00 98.31 104 THR A C 1
ATOM 713 O O . THR A 1 104 ? -12.111 -7.260 17.571 1.00 98.31 104 THR A O 1
ATOM 716 N N . VAL A 1 105 ? -10.094 -6.603 18.328 1.00 98.69 105 VAL A N 1
ATOM 717 C CA . VAL A 1 105 ? -9.750 -5.734 17.201 1.00 98.69 105 VAL A CA 1
ATOM 718 C C . VAL A 1 105 ? -8.530 -6.281 16.485 1.00 98.69 105 VAL A C 1
ATOM 720 O O . VAL A 1 105 ? -7.635 -6.851 17.106 1.00 98.69 105 VAL A O 1
ATOM 723 N N . GLY A 1 106 ? -8.473 -6.105 15.176 1.00 98.38 106 GLY A N 1
ATOM 724 C CA . GLY A 1 106 ? -7.287 -6.441 14.410 1.00 98.38 106 GLY A CA 1
ATOM 725 C C . GLY A 1 106 ? -7.065 -5.505 13.245 1.00 98.38 106 GLY A C 1
ATOM 726 O O . GLY A 1 106 ? -7.887 -4.631 12.958 1.00 98.38 106 GLY A O 1
ATOM 727 N N . PHE A 1 107 ? -5.943 -5.700 12.568 1.00 98.12 107 PHE A N 1
ATOM 728 C CA . PHE A 1 107 ? -5.710 -5.094 11.270 1.00 98.12 107 PHE A CA 1
ATOM 729 C C . PHE A 1 107 ? -5.064 -6.092 10.319 1.00 98.12 107 PHE A C 1
ATOM 731 O O . PHE A 1 107 ? -4.259 -6.919 10.737 1.00 98.12 107 PHE A O 1
ATOM 738 N N . PHE A 1 108 ? -5.426 -6.004 9.045 1.00 95.31 108 PHE A N 1
ATOM 739 C CA . PHE A 1 108 ? -4.782 -6.735 7.954 1.00 95.31 108 PHE A CA 1
ATOM 740 C C . PHE A 1 108 ? -5.138 -6.107 6.602 1.00 95.31 108 PHE A C 1
ATOM 742 O O . PHE A 1 108 ? -5.870 -5.116 6.556 1.00 95.31 108 PHE A O 1
ATOM 749 N N . GLY A 1 109 ? -4.621 -6.644 5.495 1.00 92.12 109 GLY A N 1
ATOM 750 C CA . GLY A 1 109 ? -4.918 -6.129 4.156 1.00 92.12 109 GLY A CA 1
ATOM 751 C C . GLY A 1 109 ? -6.422 -6.132 3.836 1.00 92.12 109 GLY A C 1
ATOM 752 O O . GLY A 1 109 ? -7.123 -7.124 4.040 1.00 92.12 109 GLY A O 1
ATOM 753 N N . TYR A 1 110 ? -6.938 -5.036 3.278 1.00 93.44 110 TYR A N 1
ATOM 754 C CA . TYR A 1 110 ? -8.358 -4.865 2.948 1.00 93.44 110 TYR A CA 1
ATOM 755 C C . TYR A 1 110 ? -8.888 -5.954 2.006 1.00 93.44 110 TYR A C 1
ATOM 757 O O . TYR A 1 110 ? -10.033 -6.384 2.143 1.00 93.44 110 TYR A O 1
ATOM 765 N N . ALA A 1 111 ? -8.051 -6.465 1.099 1.00 89.31 111 ALA A N 1
ATOM 766 C CA . ALA A 1 111 ? -8.404 -7.574 0.215 1.00 89.31 111 ALA A CA 1
ATOM 767 C C . ALA A 1 111 ? -8.789 -8.859 0.978 1.00 89.31 111 ALA A C 1
ATOM 769 O O . ALA A 1 111 ? -9.642 -9.614 0.512 1.00 89.31 111 ALA A O 1
ATOM 770 N N . TYR A 1 112 ? -8.210 -9.093 2.159 1.00 89.94 112 TYR A N 1
ATOM 771 C CA . TYR A 1 112 ? -8.573 -10.221 3.017 1.00 89.94 112 TYR A CA 1
ATOM 772 C C . TYR A 1 112 ? -9.885 -9.963 3.752 1.00 89.94 112 TYR A C 1
ATOM 774 O O . TYR A 1 112 ? -10.732 -10.849 3.800 1.00 89.94 112 TYR A O 1
ATOM 782 N N . TYR A 1 113 ? -10.126 -8.734 4.222 1.00 94.06 113 TYR A N 1
ATOM 783 C CA . TYR A 1 113 ? -11.423 -8.367 4.804 1.00 94.06 113 TYR A CA 1
ATOM 784 C C . TYR A 1 113 ? -12.585 -8.632 3.836 1.00 94.06 113 TYR A C 1
ATOM 786 O O . TYR A 1 113 ? -13.614 -9.161 4.253 1.00 94.06 113 TYR A O 1
ATOM 794 N N . LEU A 1 114 ? -12.410 -8.345 2.540 1.00 92.50 114 LEU A N 1
ATOM 795 C CA . LEU A 1 114 ? -13.433 -8.605 1.519 1.00 92.50 114 LEU A CA 1
ATOM 796 C C . LEU A 1 114 ? -13.872 -10.081 1.448 1.00 92.50 114 LEU A C 1
ATOM 798 O O . LEU A 1 114 ? -14.987 -10.360 1.014 1.00 92.50 114 LEU A O 1
ATOM 802 N N . LYS A 1 115 ? -13.037 -11.027 1.893 1.00 92.44 115 LYS A N 1
ATOM 803 C CA . LYS A 1 115 ? -13.364 -12.463 1.933 1.00 92.44 115 LYS A CA 1
ATOM 804 C C . LYS A 1 115 ? -14.140 -12.880 3.191 1.00 92.44 115 LYS A C 1
ATOM 806 O O . LYS A 1 115 ? -14.730 -13.953 3.187 1.00 92.44 115 LYS A O 1
ATOM 811 N N . HIS A 1 116 ? -14.157 -12.042 4.232 1.00 96.00 116 HIS A N 1
ATOM 812 C CA . HIS A 1 116 ? -14.699 -12.345 5.571 1.00 96.00 116 HIS A CA 1
ATOM 813 C C . HIS A 1 116 ? -15.783 -11.348 6.021 1.00 96.00 116 HIS A C 1
ATOM 815 O O . HIS A 1 116 ? -15.998 -11.129 7.214 1.00 96.00 116 HIS A O 1
ATOM 821 N N . GLN A 1 117 ? -16.472 -10.705 5.074 1.00 96.06 117 GLN A N 1
ATOM 822 C CA . GLN A 1 117 ? -17.511 -9.703 5.366 1.00 96.06 117 GLN A CA 1
ATOM 823 C C . GLN A 1 117 ? -18.774 -10.296 6.014 1.00 96.06 117 GLN A C 1
ATOM 825 O O . GLN A 1 117 ? -19.613 -9.554 6.515 1.00 96.06 117 GLN A O 1
ATOM 830 N N . ASP A 1 118 ? -18.924 -11.622 6.002 1.00 95.50 118 ASP A N 1
ATOM 831 C CA . ASP A 1 118 ? -19.995 -12.353 6.687 1.00 95.50 118 ASP A CA 1
ATOM 832 C C . ASP A 1 118 ? -19.890 -12.258 8.216 1.00 95.50 118 ASP A C 1
ATOM 834 O O . ASP A 1 118 ? -20.901 -12.360 8.906 1.00 95.50 118 ASP A O 1
ATOM 838 N N . ARG A 1 119 ? -18.673 -12.072 8.740 1.00 96.25 119 ARG A N 1
ATOM 839 C CA . ARG A 1 119 ? -18.375 -12.113 10.182 1.00 96.25 119 ARG A CA 1
ATOM 840 C C . ARG A 1 119 ? -17.616 -10.903 10.699 1.00 96.25 119 ARG A C 1
ATOM 842 O O . ARG A 1 119 ? -17.516 -10.727 11.910 1.00 96.25 119 ARG A O 1
ATOM 849 N N . LEU A 1 120 ? -17.050 -10.096 9.807 1.00 98.25 120 LEU A N 1
ATOM 850 C CA . LEU A 1 120 ? -16.273 -8.914 10.152 1.00 98.25 120 LEU A CA 1
ATOM 851 C C . LEU A 1 120 ? -16.927 -7.654 9.614 1.00 98.25 120 LEU A C 1
ATOM 853 O O . LEU A 1 120 ? -17.603 -7.658 8.587 1.00 98.25 120 LEU A O 1
ATOM 857 N N . ARG A 1 121 ? -16.604 -6.539 10.258 1.00 97.81 121 ARG A N 1
ATOM 858 C CA . ARG A 1 121 ? -16.802 -5.203 9.703 1.00 97.81 121 ARG A CA 1
ATOM 859 C C . ARG A 1 121 ? -15.559 -4.354 9.927 1.00 97.81 121 ARG A C 1
ATOM 861 O O . ARG A 1 121 ? -14.819 -4.553 10.889 1.00 97.81 121 ARG A O 1
ATOM 868 N N . THR A 1 122 ? -15.355 -3.376 9.055 1.00 98.12 122 THR A N 1
ATOM 869 C CA . THR A 1 122 ? -14.319 -2.353 9.232 1.00 98.12 122 THR A CA 1
ATOM 870 C C . THR A 1 122 ? -14.835 -1.165 10.032 1.00 98.12 122 THR A C 1
ATOM 872 O O . THR A 1 122 ? -16.037 -0.889 10.020 1.00 98.12 122 THR A O 1
ATOM 875 N N . ILE A 1 123 ? -13.930 -0.418 10.661 1.00 98.25 123 ILE A N 1
ATOM 876 C CA . ILE A 1 123 ? -14.249 0.878 11.277 1.00 98.25 123 ILE A CA 1
ATOM 877 C C . ILE A 1 123 ? -13.870 2.042 10.353 1.00 98.25 123 ILE A C 1
ATOM 879 O O . ILE A 1 123 ? -12.978 1.920 9.508 1.00 98.25 123 ILE A O 1
ATOM 883 N N . ALA A 1 124 ? -14.552 3.178 10.505 1.00 98.25 124 ALA A N 1
ATOM 884 C CA . ALA A 1 124 ? -14.164 4.411 9.827 1.00 98.25 124 ALA A CA 1
ATOM 885 C C . ALA A 1 124 ? -12.963 5.069 10.523 1.00 98.25 124 ALA A C 1
ATOM 887 O O . ALA A 1 124 ? -12.818 4.992 11.742 1.00 98.25 124 ALA A O 1
ATOM 888 N N . ILE A 1 125 ? -12.118 5.747 9.749 1.00 98.06 125 ILE A N 1
ATOM 889 C CA . ILE A 1 125 ? -11.048 6.579 10.295 1.00 98.06 125 ILE A CA 1
ATOM 890 C C . ILE A 1 125 ? -11.525 8.023 10.350 1.00 98.06 125 ILE A C 1
ATOM 892 O O . ILE A 1 125 ? -11.980 8.569 9.344 1.00 98.06 125 ILE A O 1
ATOM 896 N N . ARG A 1 126 ? -11.417 8.635 11.529 1.00 97.31 126 ARG A N 1
ATOM 897 C CA . ARG A 1 126 ? -11.707 10.052 11.738 1.00 97.31 126 ARG A CA 1
ATOM 898 C C . ARG A 1 126 ? -10.469 10.885 11.423 1.00 97.31 126 ARG A C 1
ATOM 900 O O . ARG A 1 126 ? -9.433 10.737 12.074 1.00 97.31 126 ARG A O 1
ATOM 907 N N . LEU A 1 127 ? -10.592 11.752 10.426 1.00 95.06 127 LEU A N 1
ATOM 908 C CA . LEU A 1 127 ? -9.558 12.694 10.010 1.00 95.06 127 LEU A CA 1
ATOM 909 C C . LEU A 1 127 ? -9.501 13.917 10.948 1.00 95.06 127 LEU A C 1
ATOM 911 O O . LEU A 1 127 ? -10.458 14.167 11.687 1.00 95.06 127 LEU A O 1
ATOM 915 N N . PRO A 1 128 ? -8.408 14.710 10.924 1.00 93.12 128 PRO A N 1
ATOM 916 C CA . PRO A 1 128 ? -8.264 15.897 11.776 1.00 93.12 128 PRO A CA 1
ATOM 917 C C . PRO A 1 128 ? -9.354 16.966 11.592 1.00 93.12 128 PRO A C 1
ATOM 919 O O . PRO A 1 128 ? -9.621 17.734 12.511 1.00 93.12 128 PRO A O 1
ATOM 922 N N . ASP A 1 129 ? -9.993 17.019 10.423 1.00 93.81 129 ASP A N 1
ATOM 923 C CA . ASP A 1 129 ? -11.122 17.912 10.128 1.00 93.81 129 ASP A CA 1
ATOM 924 C C . ASP A 1 129 ? -12.483 17.359 10.600 1.00 93.81 129 ASP A C 1
ATOM 926 O O . ASP A 1 129 ? -13.516 18.009 10.432 1.00 93.81 129 ASP A O 1
ATOM 930 N N . GLY A 1 130 ? -12.488 16.171 11.213 1.00 94.56 130 GLY A N 1
ATOM 931 C CA . GLY A 1 130 ? -13.673 15.473 11.699 1.00 94.56 130 GLY A CA 1
ATOM 932 C C . GLY A 1 130 ? -14.360 14.591 10.656 1.00 94.56 130 GLY A C 1
ATOM 933 O O . GLY A 1 130 ? -15.324 13.909 11.006 1.00 94.56 130 GLY A O 1
ATOM 934 N N . GLN A 1 131 ? -13.890 14.560 9.404 1.00 96.25 131 GLN A N 1
ATOM 935 C CA . GLN A 1 131 ? -14.459 13.685 8.385 1.00 96.25 131 GLN A CA 1
ATOM 936 C C . GLN A 1 131 ? -14.215 12.211 8.734 1.00 96.25 131 GLN A C 1
ATOM 938 O O . GLN A 1 131 ? -13.116 11.814 9.117 1.00 96.25 131 GLN A O 1
ATOM 943 N N . LEU A 1 132 ? -15.247 11.386 8.560 1.00 97.19 132 LEU A N 1
ATOM 944 C CA . LEU A 1 132 ? -15.175 9.938 8.730 1.00 97.19 132 LEU A CA 1
ATOM 945 C C . LEU A 1 132 ? -15.001 9.268 7.374 1.00 97.19 132 LEU A C 1
ATOM 947 O O . LEU A 1 132 ? -15.846 9.417 6.488 1.00 97.19 132 LEU A O 1
ATOM 951 N N . VAL A 1 133 ? -13.924 8.503 7.216 1.00 96.94 133 VAL A N 1
ATOM 952 C CA . VAL A 1 133 ? -13.640 7.779 5.977 1.00 96.94 133 VAL A CA 1
ATOM 953 C C . VAL A 1 133 ? -13.407 6.307 6.284 1.00 96.94 133 VAL A C 1
ATOM 955 O O . VAL A 1 133 ? -12.428 5.935 6.924 1.00 96.94 133 VAL A O 1
ATOM 958 N N . GLY A 1 134 ? -14.319 5.453 5.824 1.00 96.12 134 GLY A N 1
ATOM 959 C CA . GLY A 1 134 ? -14.168 3.997 5.878 1.00 96.12 134 GLY A CA 1
ATOM 960 C C . GLY A 1 134 ? -13.584 3.424 4.583 1.00 96.12 134 GLY A C 1
ATOM 961 O O . GLY A 1 134 ? -13.682 4.064 3.526 1.00 96.12 134 GLY A O 1
ATOM 962 N N . PRO A 1 135 ? -13.008 2.212 4.629 1.00 95.44 135 PRO A N 1
ATOM 963 C CA . PRO A 1 135 ? -12.506 1.558 3.435 1.00 95.44 135 PRO A CA 1
ATOM 964 C C . PRO A 1 135 ? -13.671 0.974 2.621 1.00 95.44 135 PRO A C 1
ATOM 966 O O . PRO A 1 135 ? -14.479 0.179 3.100 1.00 95.44 135 PRO A O 1
ATOM 969 N N . ASN A 1 136 ? -13.767 1.380 1.362 1.00 92.19 136 ASN A N 1
ATOM 970 C CA . ASN A 1 136 ? -14.646 0.798 0.355 1.00 92.19 136 ASN A CA 1
ATOM 971 C C . ASN A 1 136 ? -13.956 0.855 -1.013 1.00 92.19 136 ASN A C 1
ATOM 973 O O . ASN A 1 136 ? -12.932 1.521 -1.163 1.00 92.19 136 ASN A O 1
ATOM 977 N N . ALA A 1 137 ? -14.527 0.190 -2.020 1.00 87.25 137 ALA A N 1
ATOM 978 C CA . ALA A 1 137 ? -13.952 0.157 -3.366 1.00 87.25 137 ALA A CA 1
ATOM 979 C C . ALA A 1 137 ? -13.606 1.560 -3.905 1.00 87.25 137 ALA A C 1
ATOM 981 O O . ALA A 1 137 ? -12.539 1.749 -4.483 1.00 87.25 137 ALA A O 1
ATOM 982 N N . THR A 1 138 ? -14.463 2.556 -3.668 1.00 88.25 138 THR A N 1
ATOM 983 C CA . THR A 1 138 ? -14.263 3.935 -4.132 1.00 88.25 138 THR A CA 1
ATOM 984 C C . THR A 1 138 ? -13.222 4.681 -3.302 1.00 88.25 138 THR A C 1
ATOM 986 O O . THR A 1 138 ? -12.347 5.328 -3.874 1.00 88.25 138 THR A O 1
ATOM 989 N N . SER A 1 139 ? -13.304 4.632 -1.968 1.00 91.56 139 SER A N 1
ATOM 990 C CA . SER A 1 139 ? -12.380 5.376 -1.103 1.00 91.56 139 SER A CA 1
ATOM 991 C C . SER A 1 139 ? -10.962 4.820 -1.179 1.00 91.56 139 SER A C 1
ATOM 993 O O . SER A 1 139 ? -10.009 5.592 -1.175 1.00 91.56 139 SER A O 1
ATOM 995 N N . VAL A 1 140 ? -10.819 3.503 -1.330 1.00 91.12 140 VAL A N 1
ATOM 996 C CA . VAL A 1 140 ? -9.522 2.846 -1.481 1.00 91.12 140 VAL A CA 1
ATOM 997 C C . VAL A 1 140 ? -8.941 3.102 -2.870 1.00 91.12 140 VAL A C 1
ATOM 999 O O . VAL A 1 140 ? -7.844 3.643 -2.973 1.00 91.12 140 VAL A O 1
ATOM 1002 N N . ALA A 1 141 ? -9.678 2.818 -3.951 1.00 85.00 141 ALA A N 1
ATOM 1003 C CA . ALA A 1 141 ? -9.143 2.953 -5.312 1.00 85.00 141 ALA A CA 1
ATOM 1004 C C . ALA A 1 141 ? -8.778 4.397 -5.703 1.00 85.00 141 ALA A C 1
ATOM 1006 O O . ALA A 1 141 ? -7.966 4.599 -6.607 1.00 85.00 141 ALA A O 1
ATOM 1007 N N . ASN A 1 142 ? -9.380 5.393 -5.043 1.00 82.44 142 ASN A N 1
ATOM 1008 C CA . ASN A 1 142 ? -9.097 6.811 -5.267 1.00 82.44 142 ASN A CA 1
ATOM 1009 C C . ASN A 1 142 ? -8.143 7.423 -4.225 1.00 82.44 142 ASN A C 1
ATOM 1011 O O . ASN A 1 142 ? -7.916 8.628 -4.274 1.00 82.44 142 ASN A O 1
ATOM 1015 N N . GLY A 1 143 ? -7.608 6.633 -3.284 1.00 82.44 143 GLY A N 1
ATOM 1016 C CA . GLY A 1 143 ? -6.695 7.127 -2.244 1.00 82.44 143 GLY A CA 1
ATOM 1017 C C . GLY A 1 143 ? -7.335 8.109 -1.255 1.00 82.44 143 GLY A C 1
ATOM 1018 O O . GLY A 1 143 ? -6.643 8.942 -0.683 1.00 82.44 143 GLY A O 1
ATOM 1019 N N . LEU A 1 144 ? -8.659 8.054 -1.081 1.00 87.56 144 LEU A N 1
ATOM 1020 C CA . LEU A 1 144 ? -9.390 8.880 -0.112 1.00 87.56 144 LEU A CA 1
ATOM 1021 C C . LEU A 1 144 ? -9.359 8.271 1.292 1.00 87.56 144 LEU A C 1
ATOM 1023 O O . LEU A 1 144 ? -9.474 8.987 2.282 1.00 87.56 144 LEU A O 1
ATOM 1027 N N . TYR A 1 145 ? -9.259 6.944 1.382 1.00 94.38 145 TYR A N 1
ATOM 1028 C CA . TYR A 1 145 ? -9.113 6.254 2.655 1.00 94.38 145 TYR A CA 1
ATOM 1029 C C . TYR A 1 145 ? -7.683 6.446 3.189 1.00 94.38 145 TYR A C 1
ATOM 1031 O O . TYR A 1 145 ? -6.744 6.093 2.481 1.00 94.38 145 TYR A O 1
ATOM 1039 N N . PRO A 1 146 ? -7.484 6.960 4.418 1.00 93.75 146 PRO A N 1
ATOM 1040 C CA . PRO A 1 146 ? -6.160 7.370 4.904 1.00 93.75 146 PRO A CA 1
ATOM 1041 C C . PRO A 1 146 ? -5.175 6.215 5.121 1.00 93.75 146 PRO A C 1
ATOM 1043 O O . PRO A 1 146 ? -3.981 6.451 5.244 1.00 93.75 146 PRO A O 1
ATOM 1046 N N . LEU A 1 147 ? -5.652 4.969 5.188 1.00 94.69 147 LEU A N 1
ATOM 1047 C CA . LEU A 1 147 ? -4.784 3.785 5.267 1.00 94.69 147 LEU A CA 1
ATOM 1048 C C . LEU A 1 147 ? -4.732 3.028 3.938 1.00 94.69 147 LEU A C 1
ATOM 1050 O O . LEU A 1 147 ? -4.425 1.838 3.921 1.00 94.69 147 LEU A O 1
ATOM 1054 N N . ALA A 1 148 ? -5.090 3.699 2.841 1.00 92.88 148 ALA A N 1
ATOM 1055 C CA . ALA A 1 148 ? -4.814 3.257 1.487 1.00 92.88 148 ALA A CA 1
ATOM 1056 C C . ALA A 1 148 ? -3.673 4.095 0.913 1.00 92.88 148 ALA A C 1
ATOM 1058 O O . ALA A 1 148 ? -3.675 5.321 1.019 1.00 92.88 148 ALA A O 1
ATOM 1059 N N . ARG A 1 149 ? -2.730 3.440 0.241 1.00 90.06 149 ARG A N 1
ATOM 1060 C CA . ARG A 1 149 ? -1.644 4.107 -0.469 1.00 90.06 149 ARG A CA 1
ATOM 1061 C C . ARG A 1 149 ? -1.525 3.610 -1.905 1.00 90.06 149 ARG A C 1
ATOM 1063 O O . ARG A 1 149 ? -1.597 2.404 -2.163 1.00 90.06 149 ARG A O 1
ATOM 1070 N N . PRO A 1 150 ? -1.333 4.528 -2.861 1.00 90.44 150 PRO A N 1
ATOM 1071 C CA . PRO A 1 150 ? -1.068 4.155 -4.235 1.00 90.44 150 PRO A CA 1
ATOM 1072 C C . PRO A 1 150 ? 0.352 3.602 -4.378 1.00 90.44 150 PRO A C 1
ATOM 1074 O O . PRO A 1 150 ? 1.321 4.167 -3.867 1.00 90.44 150 PRO A O 1
ATOM 1077 N N . LEU A 1 151 ? 0.467 2.512 -5.126 1.00 93.75 151 LEU A N 1
ATOM 1078 C CA . LEU A 1 151 ? 1.728 1.890 -5.493 1.00 93.75 151 LEU A CA 1
ATOM 1079 C C . LEU A 1 151 ? 2.040 2.212 -6.953 1.00 93.75 151 LEU A C 1
ATOM 1081 O O . LEU A 1 151 ? 1.177 2.114 -7.833 1.00 93.75 151 LEU A O 1
ATOM 1085 N N . TYR A 1 152 ? 3.287 2.579 -7.215 1.00 95.88 152 TYR A N 1
ATOM 1086 C CA . TYR A 1 152 ? 3.749 3.006 -8.525 1.00 95.88 152 TYR A CA 1
ATOM 1087 C C . TYR A 1 152 ? 5.003 2.257 -8.942 1.00 95.88 152 TYR A C 1
ATOM 1089 O O . TYR A 1 152 ? 5.848 1.923 -8.112 1.00 95.88 152 TYR A O 1
ATOM 1097 N N . LEU A 1 153 ? 5.175 2.143 -10.253 1.00 97.75 153 LEU A N 1
ATOM 1098 C CA . LEU A 1 153 ? 6.492 2.093 -10.867 1.00 97.75 153 LEU A CA 1
ATOM 1099 C C . LEU A 1 153 ? 6.815 3.452 -11.477 1.00 97.75 153 LEU A C 1
ATOM 1101 O O . LEU A 1 153 ? 5.938 4.156 -11.977 1.00 97.75 153 LEU A O 1
ATOM 1105 N N . TYR A 1 154 ? 8.091 3.793 -11.499 1.00 97.75 154 TYR A N 1
ATOM 1106 C CA . TYR A 1 154 ? 8.626 4.914 -12.242 1.00 97.75 154 TYR A CA 1
ATOM 1107 C C . TYR A 1 154 ? 9.829 4.462 -13.059 1.00 97.75 154 TYR A C 1
ATOM 1109 O O . TYR A 1 154 ? 10.678 3.711 -12.590 1.00 97.75 154 TYR A O 1
ATOM 1117 N N . THR A 1 155 ? 9.952 4.980 -14.272 1.00 97.44 155 THR A N 1
ATOM 1118 C CA . THR A 1 155 ? 11.218 4.958 -15.014 1.00 97.44 155 THR A CA 1
ATOM 1119 C C . THR A 1 155 ? 11.340 6.242 -15.830 1.00 97.44 155 THR A C 1
ATOM 1121 O O . THR A 1 155 ? 10.579 7.186 -15.618 1.00 97.44 155 THR A O 1
ATOM 1124 N N . SER A 1 156 ? 12.297 6.314 -16.751 1.00 95.50 156 SER A N 1
ATOM 1125 C CA . SER A 1 156 ? 12.451 7.442 -17.668 1.00 95.50 156 SER A CA 1
ATOM 1126 C C . SER A 1 156 ? 12.418 6.982 -19.126 1.00 95.50 156 SER A C 1
ATOM 1128 O O . SER A 1 156 ? 12.861 5.869 -19.422 1.00 95.50 156 SER A O 1
ATOM 1130 N N . PRO A 1 157 ? 12.006 7.845 -20.073 1.00 91.88 157 PRO A N 1
ATOM 1131 C CA . PRO A 1 157 ? 12.068 7.521 -21.498 1.00 91.88 157 PRO A CA 1
ATOM 1132 C C . PRO A 1 157 ? 13.494 7.235 -21.991 1.00 91.88 157 PRO A C 1
ATOM 1134 O O . PRO A 1 157 ? 13.681 6.545 -22.989 1.00 91.88 157 PRO A O 1
ATOM 1137 N N . ALA A 1 158 ? 14.520 7.767 -21.314 1.00 91.19 158 ALA A N 1
ATOM 1138 C CA . ALA A 1 158 ? 15.914 7.436 -21.605 1.00 91.19 158 ALA A CA 1
ATOM 1139 C C . ALA A 1 158 ? 16.204 5.954 -21.322 1.00 91.19 158 ALA A C 1
ATOM 1141 O O . ALA A 1 158 ? 16.645 5.249 -22.224 1.00 91.19 158 ALA A O 1
ATOM 1142 N N . VAL A 1 159 ? 15.851 5.467 -20.127 1.00 93.94 159 VAL A N 1
ATOM 1143 C CA . VAL A 1 159 ? 16.024 4.053 -19.753 1.00 93.94 159 VAL A CA 1
ATOM 1144 C C . VAL A 1 159 ? 15.232 3.132 -20.682 1.00 93.94 159 VAL A C 1
ATOM 1146 O O . VAL A 1 159 ? 15.789 2.150 -21.159 1.00 93.94 159 VAL A O 1
ATOM 1149 N N . LEU A 1 160 ? 13.976 3.467 -20.999 1.00 90.94 160 LEU A N 1
ATOM 1150 C CA . LEU A 1 160 ? 13.146 2.659 -21.905 1.00 90.94 160 LEU A CA 1
ATOM 1151 C C . LEU A 1 160 ? 13.767 2.512 -23.305 1.00 90.94 160 LEU A C 1
ATOM 1153 O O . LEU A 1 160 ? 13.711 1.434 -23.887 1.00 90.94 160 LEU A O 1
ATOM 1157 N N . ARG A 1 161 ? 14.390 3.573 -23.837 1.00 86.25 161 ARG A N 1
ATOM 1158 C CA . ARG A 1 161 ? 15.076 3.530 -25.143 1.00 86.25 161 ARG A CA 1
ATOM 1159 C C . ARG A 1 161 ? 16.395 2.765 -25.101 1.00 86.25 161 ARG A C 1
ATOM 1161 O O . ARG A 1 161 ? 16.752 2.118 -26.078 1.00 86.25 161 ARG A O 1
ATOM 1168 N N . GLU A 1 162 ? 17.136 2.870 -24.003 1.00 88.62 162 GLU A N 1
ATOM 1169 C CA . GLU A 1 162 ? 18.442 2.218 -23.851 1.00 88.62 162 GLU A CA 1
ATOM 1170 C C . GLU A 1 162 ? 18.321 0.729 -23.503 1.00 88.62 162 GLU A C 1
ATOM 1172 O O . GLU A 1 162 ? 19.183 -0.065 -23.884 1.00 88.62 162 GLU A O 1
ATOM 1177 N N . LYS A 1 163 ? 17.257 0.339 -22.791 1.00 90.62 163 LYS A N 1
ATOM 1178 C CA . LYS A 1 163 ? 17.032 -1.022 -22.298 1.00 90.62 163 LYS A CA 1
ATOM 1179 C C . LYS A 1 163 ? 15.638 -1.540 -22.678 1.00 90.62 163 LYS A C 1
ATOM 1181 O O . LYS A 1 163 ? 14.717 -1.463 -21.865 1.00 90.62 163 LYS A O 1
ATOM 1186 N N . PRO A 1 164 ? 15.489 -2.168 -23.857 1.00 87.88 164 PRO A N 1
ATOM 1187 C CA . PRO A 1 164 ? 14.220 -2.762 -24.285 1.00 87.88 164 PRO A CA 1
ATOM 1188 C C . PRO A 1 164 ? 13.650 -3.809 -23.315 1.00 87.88 164 PRO A C 1
ATOM 1190 O O . PRO A 1 164 ? 12.443 -3.985 -23.237 1.00 87.88 164 PRO A O 1
ATOM 1193 N N . ASP A 1 165 ? 14.486 -4.498 -22.534 1.00 91.06 165 ASP A N 1
ATOM 1194 C CA . ASP A 1 165 ? 13.990 -5.466 -21.544 1.00 91.06 165 ASP A CA 1
ATOM 1195 C C . ASP A 1 165 ? 13.287 -4.795 -20.355 1.00 91.06 165 ASP A C 1
ATOM 1197 O O . ASP A 1 165 ? 12.365 -5.371 -19.787 1.00 91.06 165 ASP A O 1
ATOM 1201 N N . VAL A 1 166 ? 13.665 -3.559 -20.006 1.00 93.81 166 VAL A N 1
ATOM 1202 C CA . VAL A 1 166 ? 12.972 -2.764 -18.975 1.00 93.81 166 VAL A CA 1
ATOM 1203 C C . VAL A 1 166 ? 11.582 -2.371 -19.462 1.00 93.81 166 VAL A C 1
ATOM 1205 O O . VAL A 1 166 ? 10.612 -2.432 -18.710 1.00 93.81 166 VAL A O 1
ATOM 1208 N N . GLU A 1 167 ? 11.487 -1.995 -20.733 1.00 90.88 167 GLU A N 1
ATOM 1209 C CA . GLU A 1 167 ? 10.224 -1.695 -21.396 1.00 90.88 167 GLU A CA 1
ATOM 1210 C C . GLU A 1 167 ? 9.296 -2.913 -21.415 1.00 90.88 167 GLU A C 1
ATOM 1212 O O . GLU A 1 167 ? 8.190 -2.829 -20.879 1.00 90.88 167 GLU A O 1
ATOM 1217 N N . ARG A 1 168 ? 9.780 -4.060 -21.905 1.00 90.25 168 ARG A N 1
ATOM 1218 C CA . ARG A 1 168 ? 9.039 -5.330 -21.889 1.00 90.25 168 ARG A CA 1
ATOM 1219 C C . ARG A 1 168 ? 8.616 -5.747 -20.491 1.00 90.25 168 ARG A C 1
ATOM 1221 O O . ARG A 1 168 ? 7.498 -6.223 -20.310 1.00 90.25 168 ARG A O 1
ATOM 1228 N N . PHE A 1 169 ? 9.484 -5.564 -19.498 1.00 94.12 169 PHE A N 1
ATOM 1229 C CA . PHE A 1 169 ? 9.161 -5.904 -18.119 1.00 94.12 169 PHE A CA 1
ATOM 1230 C C . PHE A 1 169 ? 8.027 -5.032 -17.576 1.00 94.12 169 PHE A C 1
ATOM 1232 O O . PHE A 1 169 ? 7.079 -5.576 -17.020 1.00 94.12 169 PHE A O 1
ATOM 1239 N N . ILE A 1 170 ? 8.054 -3.711 -17.796 1.00 94.12 170 ILE A N 1
ATOM 1240 C CA . ILE A 1 170 ? 6.949 -2.816 -17.406 1.00 94.12 170 ILE A CA 1
ATOM 1241 C C . ILE A 1 170 ? 5.673 -3.142 -18.194 1.00 94.12 170 ILE A C 1
ATOM 1243 O O . ILE A 1 170 ? 4.587 -3.160 -17.615 1.00 94.12 170 ILE A O 1
ATOM 1247 N N . GLY A 1 171 ? 5.785 -3.446 -19.489 1.00 91.00 171 GLY A N 1
ATOM 1248 C CA . GLY A 1 171 ? 4.650 -3.872 -20.305 1.00 91.00 171 GLY A CA 1
ATOM 1249 C C . GLY A 1 171 ? 4.014 -5.157 -19.770 1.00 91.00 171 GLY A C 1
ATOM 1250 O O . GLY A 1 171 ? 2.802 -5.219 -19.547 1.00 91.00 171 GLY A O 1
ATOM 1251 N N . CYS A 1 172 ? 4.840 -6.155 -19.450 1.00 91.12 172 CYS A N 1
ATOM 1252 C CA . CYS A 1 172 ? 4.386 -7.369 -18.790 1.00 91.12 172 CYS A CA 1
ATOM 1253 C C . CYS A 1 172 ? 3.730 -7.056 -17.443 1.00 91.12 172 CYS A C 1
ATOM 1255 O O . CYS A 1 172 ? 2.617 -7.528 -17.206 1.00 91.12 172 CYS A O 1
ATOM 1257 N N . TYR A 1 173 ? 4.357 -6.192 -16.636 1.00 92.25 173 TYR A N 1
ATOM 1258 C CA . TYR A 1 173 ? 3.840 -5.732 -15.352 1.00 92.25 173 TYR A CA 1
ATOM 1259 C C . TYR A 1 173 ? 2.403 -5.259 -15.498 1.00 92.25 173 TYR A C 1
ATOM 1261 O O . TYR A 1 173 ? 1.503 -5.878 -14.942 1.00 92.25 173 TYR A O 1
ATOM 1269 N N . LEU A 1 174 ? 2.174 -4.244 -16.335 1.00 90.81 174 LEU A N 1
ATOM 1270 C CA . LEU A 1 174 ? 0.860 -3.651 -16.572 1.00 90.81 174 LEU A CA 1
ATOM 1271 C C . LEU A 1 174 ? -0.159 -4.671 -17.100 1.00 90.81 174 LEU A C 1
ATOM 1273 O O . LEU A 1 174 ? -1.317 -4.639 -16.694 1.00 90.81 174 LEU A O 1
ATOM 1277 N N . SER A 1 175 ? 0.261 -5.597 -17.962 1.00 88.38 175 SER A N 1
ATOM 1278 C CA . SER A 1 175 ? -0.634 -6.588 -18.572 1.00 88.38 175 SER A CA 1
ATOM 1279 C C . SER A 1 175 ? -1.067 -7.721 -17.636 1.00 88.38 175 SER A C 1
ATOM 1281 O O . SER A 1 175 ? -2.145 -8.285 -17.815 1.00 88.38 175 SER A O 1
ATOM 1283 N N . GLN A 1 176 ? -0.222 -8.095 -16.671 1.00 91.06 176 GLN A N 1
ATOM 1284 C CA . GLN A 1 176 ? -0.454 -9.254 -15.806 1.00 91.06 176 GLN A CA 1
ATOM 1285 C C . GLN A 1 176 ? -0.977 -8.859 -14.419 1.00 91.06 176 GLN A C 1
ATOM 1287 O O . GLN A 1 176 ? -1.356 -9.749 -13.658 1.00 91.06 176 GLN A O 1
ATOM 1292 N N . LEU A 1 177 ? -1.065 -7.557 -14.093 1.00 88.94 177 LEU A N 1
ATOM 1293 C CA . LEU A 1 177 ? -1.559 -7.072 -12.794 1.00 88.94 177 LEU A CA 1
ATOM 1294 C C . LEU A 1 177 ? -2.819 -7.805 -12.309 1.00 88.94 177 LEU A C 1
ATOM 1296 O O . LEU A 1 177 ? -2.773 -8.340 -11.201 1.00 88.94 177 LEU A O 1
ATOM 1300 N N . PRO A 1 178 ? -3.915 -7.926 -13.094 1.00 86.69 178 PRO A N 1
ATOM 1301 C CA . PRO A 1 178 ? -5.141 -8.554 -12.595 1.00 86.69 178 PRO A CA 1
ATOM 1302 C C . PRO A 1 178 ? -4.974 -10.013 -12.160 1.00 86.69 178 PRO A C 1
ATOM 1304 O O . PRO A 1 178 ? -5.759 -10.489 -11.347 1.00 86.69 178 PRO A O 1
ATOM 1307 N N . GLN A 1 179 ? -3.976 -10.721 -12.695 1.00 85.88 179 GLN A N 1
ATOM 1308 C CA . GLN A 1 179 ? -3.728 -12.129 -12.383 1.00 85.88 179 GLN A CA 1
ATOM 1309 C C . GLN A 1 179 ? -2.939 -12.293 -11.082 1.00 85.88 179 GLN A C 1
ATOM 1311 O O . GLN A 1 179 ? -3.163 -13.256 -10.359 1.00 85.88 179 GLN A O 1
ATOM 1316 N N . VAL A 1 180 ? -2.057 -11.340 -10.763 1.00 88.69 180 VAL A N 1
ATOM 1317 C CA . VAL A 1 180 ? -1.143 -11.448 -9.615 1.00 88.69 180 VAL A CA 1
ATOM 1318 C C . VAL A 1 180 ? -1.651 -10.746 -8.354 1.00 88.69 180 VAL A C 1
ATOM 1320 O O . VAL A 1 180 ? -1.189 -11.072 -7.265 1.00 88.69 180 VAL A O 1
ATOM 1323 N N . MET A 1 181 ? -2.615 -9.817 -8.458 1.00 85.38 181 MET A N 1
ATOM 1324 C CA . MET A 1 181 ? -3.101 -9.031 -7.305 1.00 85.38 181 MET A CA 1
ATOM 1325 C C . MET A 1 181 ? -3.567 -9.893 -6.124 1.00 85.38 181 MET A C 1
ATOM 1327 O O . MET A 1 181 ? -3.238 -9.594 -4.978 1.00 85.38 181 MET A O 1
ATOM 1331 N N . ASN A 1 182 ? -4.295 -10.980 -6.397 1.00 75.69 182 ASN A N 1
ATOM 1332 C CA . ASN A 1 182 ? -4.822 -11.855 -5.347 1.00 75.69 182 ASN A CA 1
ATOM 1333 C C . ASN A 1 182 ? -3.727 -12.626 -4.601 1.00 75.69 182 ASN A C 1
ATOM 1335 O O . ASN A 1 182 ? -3.933 -12.978 -3.444 1.00 75.69 182 ASN A O 1
ATOM 1339 N N . GLU A 1 183 ? -2.597 -12.900 -5.257 1.00 80.75 183 GLU A N 1
ATOM 1340 C CA . GLU A 1 183 ? -1.468 -13.615 -4.657 1.00 80.75 183 GLU A CA 1
ATOM 1341 C C . GLU A 1 183 ? -0.666 -12.704 -3.721 1.00 80.75 183 GLU A C 1
ATOM 1343 O O . GLU A 1 183 ? -0.161 -13.164 -2.703 1.00 80.75 183 GLU A O 1
ATOM 1348 N N . VAL A 1 184 ? -0.575 -11.409 -4.048 1.00 84.38 184 VAL A N 1
ATOM 1349 C CA . VAL A 1 184 ? 0.195 -10.424 -3.265 1.00 84.38 184 VAL A CA 1
ATOM 1350 C C . VAL A 1 184 ? -0.641 -9.667 -2.229 1.00 84.38 184 VAL A C 1
ATOM 1352 O O . VAL A 1 184 ? -0.083 -8.985 -1.379 1.00 84.38 184 VAL A O 1
ATOM 1355 N N . GLY A 1 185 ? -1.974 -9.764 -2.291 1.00 80.75 185 GLY A N 1
ATOM 1356 C CA . GLY A 1 185 ? -2.879 -9.109 -1.339 1.00 80.75 185 GLY A CA 1
ATOM 1357 C C . GLY A 1 185 ? -3.159 -7.628 -1.619 1.00 80.75 185 GLY A C 1
ATOM 1358 O O . GLY A 1 185 ? -3.665 -6.931 -0.740 1.00 80.75 185 GLY A O 1
ATOM 1359 N N . TYR A 1 186 ? -2.873 -7.147 -2.833 1.00 88.81 186 TYR A N 1
ATOM 1360 C CA . TYR A 1 186 ? -3.144 -5.768 -3.253 1.00 88.81 186 TYR A CA 1
ATOM 1361 C C . TYR A 1 186 ? -4.400 -5.641 -4.106 1.00 88.81 186 TYR A C 1
ATOM 1363 O O . TYR A 1 186 ? -4.977 -6.615 -4.587 1.00 88.81 186 TYR A O 1
ATOM 1371 N N . LEU A 1 187 ? -4.833 -4.398 -4.290 1.00 89.25 187 LEU A N 1
ATOM 1372 C CA . LEU A 1 187 ? -5.996 -4.042 -5.086 1.00 89.25 187 LEU A CA 1
ATOM 1373 C C . LEU A 1 187 ? -5.550 -3.379 -6.381 1.00 89.25 187 LEU A C 1
ATOM 1375 O O . LEU A 1 187 ? -4.525 -2.700 -6.445 1.00 89.25 187 LEU A O 1
ATOM 1379 N N . LEU A 1 188 ? -6.361 -3.538 -7.421 1.00 89.56 188 LEU A N 1
ATOM 1380 C CA . LEU A 1 188 ? -6.126 -2.846 -8.680 1.00 89.56 188 LEU A CA 1
ATOM 1381 C C . LEU A 1 188 ? -6.319 -1.331 -8.506 1.00 89.56 188 LEU A C 1
ATOM 1383 O O . LEU A 1 188 ? -7.220 -0.907 -7.773 1.00 89.56 188 LEU A O 1
ATOM 1387 N N . PRO A 1 189 ? -5.526 -0.503 -9.211 1.00 88.81 189 PRO A N 1
ATOM 1388 C CA . PRO A 1 189 ? -5.790 0.926 -9.281 1.00 88.81 189 PRO A CA 1
ATOM 1389 C C . PRO A 1 189 ? -7.140 1.190 -9.963 1.00 88.81 189 PRO A C 1
ATOM 1391 O O . PRO A 1 189 ? -7.683 0.342 -10.678 1.00 88.81 189 PRO A O 1
ATOM 1394 N N . SER A 1 190 ? -7.687 2.395 -9.775 1.00 87.00 190 SER A N 1
ATOM 1395 C CA . SER A 1 190 ? -8.914 2.789 -10.473 1.00 87.00 190 SER A CA 1
ATOM 1396 C C . SER A 1 190 ? -8.741 2.689 -11.996 1.00 87.00 190 SER A C 1
ATOM 1398 O O . SER A 1 190 ? -7.647 2.899 -12.526 1.00 87.00 190 SER A O 1
ATOM 1400 N N . ARG A 1 191 ? -9.833 2.415 -12.730 1.00 85.88 191 ARG A N 1
ATOM 1401 C CA . ARG A 1 191 ? -9.799 2.309 -14.205 1.00 85.88 191 ARG A CA 1
ATOM 1402 C C . ARG A 1 191 ? -9.151 3.526 -14.866 1.00 85.88 191 ARG A C 1
ATOM 1404 O O . ARG A 1 191 ? -8.402 3.370 -15.822 1.00 85.88 191 ARG A O 1
ATOM 1411 N N . ASN A 1 192 ? -9.411 4.725 -14.343 1.00 87.00 192 ASN A N 1
ATOM 1412 C CA . ASN A 1 192 ? -8.830 5.958 -14.868 1.00 87.00 192 ASN A CA 1
ATOM 1413 C C . ASN A 1 192 ? -7.307 6.002 -14.652 1.00 87.00 192 ASN A C 1
ATOM 1415 O O . ASN A 1 192 ? -6.560 6.231 -15.599 1.00 87.00 192 ASN A O 1
ATOM 1419 N N . LEU A 1 193 ? -6.835 5.712 -13.435 1.00 86.88 193 LEU A N 1
ATOM 1420 C CA . LEU A 1 193 ? -5.398 5.680 -13.140 1.00 86.88 193 LEU A CA 1
ATOM 1421 C C . LEU A 1 193 ? -4.673 4.602 -13.948 1.00 86.88 193 LEU A C 1
ATOM 1423 O O . LEU A 1 193 ? -3.589 4.851 -14.471 1.00 86.88 193 LEU A O 1
ATOM 1427 N N . PHE A 1 194 ? -5.289 3.430 -14.105 1.00 87.62 194 PHE A N 1
ATOM 1428 C CA . PHE A 1 194 ? -4.724 2.371 -14.928 1.00 87.62 194 PHE A CA 1
ATOM 1429 C C . PHE A 1 194 ? -4.661 2.767 -16.408 1.00 87.62 194 PHE A C 1
ATOM 1431 O O . PHE A 1 194 ? -3.618 2.628 -17.040 1.00 87.62 194 PHE A O 1
ATOM 1438 N N . ALA A 1 195 ? -5.735 3.338 -16.961 1.00 87.38 195 ALA A N 1
ATOM 1439 C CA . ALA A 1 195 ? -5.740 3.833 -18.335 1.00 87.38 195 ALA A CA 1
ATOM 1440 C C . ALA A 1 195 ? -4.669 4.916 -18.564 1.00 87.38 195 ALA A C 1
ATOM 1442 O O . ALA A 1 195 ? -3.987 4.895 -19.587 1.00 87.38 195 ALA A O 1
ATOM 1443 N N . GLN A 1 196 ? -4.458 5.816 -17.598 1.00 87.00 196 GLN A N 1
ATOM 1444 C CA . GLN A 1 196 ? -3.376 6.806 -17.644 1.00 87.00 196 GLN A CA 1
ATOM 1445 C C . GLN A 1 196 ? -1.984 6.158 -17.628 1.00 87.00 196 GLN A C 1
ATOM 1447 O O . GLN A 1 196 ? -1.093 6.627 -18.340 1.00 87.00 196 GLN A O 1
ATOM 1452 N N . ALA A 1 197 ? -1.792 5.073 -16.867 1.00 89.62 197 ALA A N 1
ATOM 1453 C CA . ALA A 1 197 ? -0.548 4.300 -16.865 1.00 89.62 197 ALA A CA 1
ATOM 1454 C C . ALA A 1 197 ? -0.243 3.748 -18.266 1.00 89.62 197 ALA A C 1
ATOM 1456 O O . ALA A 1 197 ? 0.854 3.935 -18.791 1.00 89.62 197 ALA A O 1
ATOM 1457 N N . ILE A 1 198 ? -1.246 3.136 -18.903 1.00 88.12 198 ILE A N 1
ATOM 1458 C CA . ILE A 1 198 ? -1.141 2.557 -20.249 1.00 88.12 198 ILE A CA 1
ATOM 1459 C C . ILE A 1 198 ? -0.877 3.640 -21.301 1.00 88.12 198 ILE A C 1
ATOM 1461 O O . ILE A 1 198 ? -0.001 3.485 -22.151 1.00 88.12 198 ILE A O 1
ATOM 1465 N N . GLN A 1 199 ? -1.578 4.774 -21.228 1.00 86.38 199 GLN A N 1
ATOM 1466 C CA . GLN A 1 199 ? -1.338 5.911 -22.122 1.00 86.38 199 GLN A CA 1
ATOM 1467 C C . GLN A 1 199 ? 0.084 6.460 -21.967 1.00 86.38 199 GLN A C 1
ATOM 1469 O O . GLN A 1 199 ? 0.767 6.689 -22.965 1.00 86.38 199 GLN A O 1
ATOM 1474 N N . SER A 1 200 ? 0.548 6.625 -20.726 1.00 87.25 200 SER A N 1
ATOM 1475 C CA . SER A 1 200 ? 1.903 7.098 -20.427 1.00 87.25 200 SER A CA 1
ATOM 1476 C C . SER A 1 200 ? 2.960 6.129 -20.951 1.00 87.25 200 SER A C 1
ATOM 1478 O O . SER A 1 200 ? 3.962 6.565 -21.518 1.00 87.25 200 SER A O 1
ATOM 1480 N N . PHE A 1 201 ? 2.717 4.823 -20.827 1.00 87.94 201 PHE A N 1
ATOM 1481 C CA . PHE A 1 201 ? 3.596 3.776 -21.342 1.00 87.94 201 PHE A CA 1
ATOM 1482 C C . PHE A 1 201 ? 3.710 3.860 -22.867 1.00 87.94 201 PHE A C 1
ATOM 1484 O O . PHE A 1 201 ? 4.801 4.066 -23.401 1.00 87.94 201 PHE A O 1
ATOM 1491 N N . ASN A 1 202 ? 2.568 3.841 -23.556 1.00 83.75 202 ASN A N 1
ATOM 1492 C CA . ASN A 1 202 ? 2.492 3.902 -25.016 1.00 83.75 202 ASN A CA 1
ATOM 1493 C C . ASN A 1 202 ? 3.069 5.210 -25.592 1.00 83.75 202 ASN A C 1
ATOM 1495 O O . ASN A 1 202 ? 3.626 5.217 -26.691 1.00 83.75 202 ASN A O 1
ATOM 1499 N N . ALA A 1 203 ? 2.961 6.325 -24.864 1.00 83.75 203 ALA A N 1
ATOM 1500 C CA . ALA A 1 203 ? 3.547 7.604 -25.264 1.00 83.75 203 ALA A CA 1
ATOM 1501 C C . ALA A 1 203 ? 5.069 7.662 -25.051 1.00 83.75 203 ALA A C 1
ATOM 1503 O O . ALA A 1 203 ? 5.772 8.340 -25.803 1.00 83.75 203 ALA A O 1
ATOM 1504 N N . SER A 1 204 ? 5.585 6.952 -24.044 1.00 82.56 204 SER A N 1
ATOM 1505 C CA . SER A 1 204 ? 7.001 7.003 -23.655 1.00 82.56 204 SER A CA 1
ATOM 1506 C C . SER A 1 204 ? 7.920 6.201 -24.576 1.00 82.56 204 SER A C 1
ATOM 1508 O O . SER A 1 204 ? 9.139 6.368 -24.516 1.00 82.56 204 SER A O 1
ATOM 1510 N N . CYS A 1 205 ? 7.357 5.367 -25.452 1.00 68.88 205 CYS A N 1
ATOM 1511 C CA . CYS A 1 205 ? 8.114 4.522 -26.361 1.00 68.88 205 CYS A CA 1
ATOM 1512 C C . CYS A 1 205 ? 7.339 4.269 -27.665 1.00 68.88 205 CYS A C 1
ATOM 1514 O O . CYS A 1 205 ? 6.346 3.551 -27.714 1.00 68.88 205 CYS A O 1
ATOM 1516 N N . GLN A 1 206 ? 7.800 4.867 -28.768 1.00 58.47 206 GLN A N 1
ATOM 1517 C CA . GLN A 1 206 ? 7.129 4.749 -30.071 1.00 58.47 206 GLN A CA 1
ATOM 1518 C C . GLN A 1 206 ? 7.257 3.350 -30.697 1.00 58.47 206 GLN A C 1
ATOM 1520 O O . GLN A 1 206 ? 6.383 2.958 -31.470 1.00 58.47 206 GLN A O 1
ATOM 1525 N N . GLU A 1 207 ? 8.311 2.608 -30.349 1.00 56.00 207 GLU A N 1
ATOM 1526 C CA . GLU A 1 207 ? 8.576 1.232 -30.796 1.00 56.00 207 GLU A CA 1
ATOM 1527 C C . GLU A 1 207 ? 7.734 0.186 -30.041 1.00 56.00 207 GLU A C 1
ATOM 1529 O O . GLU A 1 207 ? 7.533 -0.913 -30.552 1.00 56.00 207 GLU A O 1
ATOM 1534 N N . CYS A 1 208 ? 7.138 0.572 -28.906 1.00 54.00 208 CYS A N 1
ATOM 1535 C CA . CYS A 1 208 ? 6.220 -0.230 -28.091 1.00 54.00 208 CYS A CA 1
ATOM 1536 C C . CYS A 1 208 ? 4.844 -0.444 -28.736 1.00 54.00 208 CYS A C 1
ATOM 1538 O O . CYS A 1 208 ? 4.000 -1.163 -28.216 1.00 54.00 208 CYS A O 1
ATOM 1540 N N . ARG A 1 209 ? 4.596 0.162 -29.904 1.00 54.88 209 ARG A N 1
ATOM 1541 C CA . ARG A 1 209 ? 3.370 -0.026 -30.697 1.00 54.88 209 ARG A CA 1
ATOM 1542 C C . ARG A 1 209 ? 3.318 -1.352 -31.471 1.00 54.88 209 ARG A C 1
ATOM 1544 O O . ARG A 1 209 ? 2.495 -1.484 -32.377 1.00 54.88 209 ARG A O 1
ATOM 1551 N N . ARG A 1 210 ? 4.184 -2.326 -31.174 1.00 51.75 210 ARG A N 1
ATOM 1552 C CA . ARG A 1 210 ? 4.080 -3.668 -31.762 1.00 51.75 210 ARG A CA 1
ATOM 1553 C C . ARG A 1 210 ? 3.197 -4.549 -30.878 1.00 51.75 210 ARG A C 1
ATOM 1555 O O . ARG A 1 210 ? 3.591 -4.896 -29.778 1.00 51.75 210 ARG A O 1
ATOM 1562 N N . GLU A 1 211 ? 2.018 -4.855 -31.423 1.00 58.34 211 GLU A N 1
ATOM 1563 C CA . GLU A 1 211 ? 0.971 -5.757 -30.916 1.00 58.34 211 GLU A CA 1
ATOM 1564 C C . GLU A 1 211 ? 0.467 -5.430 -29.496 1.00 58.34 211 GLU A C 1
ATOM 1566 O O . GLU A 1 211 ? 0.998 -5.874 -28.486 1.00 58.34 211 GLU A O 1
ATOM 1571 N N . SER A 1 212 ? -0.615 -4.648 -29.426 1.00 55.66 212 SER A N 1
ATOM 1572 C CA . SER A 1 212 ? -1.437 -4.475 -28.226 1.00 55.66 212 SER A CA 1
ATOM 1573 C C . SER A 1 212 ? -2.631 -5.437 -28.251 1.00 55.66 212 SER A C 1
ATOM 1575 O O . SER A 1 212 ? -3.146 -5.778 -29.320 1.00 55.66 212 SER A O 1
ATOM 1577 N N . VAL A 1 213 ? -3.105 -5.882 -27.082 1.00 54.69 213 VAL A N 1
ATOM 1578 C CA . VAL A 1 213 ? -4.314 -6.724 -27.005 1.00 54.69 213 VAL A CA 1
ATOM 1579 C C . VAL A 1 213 ? -5.558 -5.835 -26.974 1.00 54.69 213 VAL A C 1
ATOM 1581 O O . VAL A 1 213 ? -5.630 -4.884 -26.196 1.00 54.69 213 VAL A O 1
ATOM 1584 N N . ALA A 1 214 ? -6.569 -6.162 -27.784 1.00 49.19 214 ALA A N 1
ATOM 1585 C CA . ALA A 1 214 ? -7.828 -5.413 -27.842 1.00 49.19 214 ALA A CA 1
ATOM 1586 C C . ALA A 1 214 ? -8.739 -5.608 -26.607 1.00 49.19 214 ALA A C 1
ATOM 1588 O O . ALA A 1 214 ? -9.645 -4.810 -26.394 1.00 49.19 214 ALA A O 1
ATOM 1589 N N . ALA A 1 215 ? -8.521 -6.647 -25.789 1.00 51.25 215 ALA A N 1
ATOM 1590 C CA . ALA A 1 215 ? -9.415 -7.019 -24.690 1.00 51.25 215 ALA A CA 1
ATOM 1591 C C . ALA A 1 215 ? -8.655 -7.185 -23.361 1.00 51.25 215 ALA A C 1
ATOM 1593 O O . ALA A 1 215 ? -8.311 -8.297 -22.967 1.00 51.25 215 ALA A O 1
ATOM 1594 N N . HIS A 1 216 ? -8.404 -6.078 -22.657 1.00 59.47 216 HIS A N 1
ATOM 1595 C CA . HIS A 1 216 ? -7.975 -6.089 -21.256 1.00 59.47 216 HIS A CA 1
ATOM 1596 C C . HIS A 1 216 ? -9.056 -5.411 -20.392 1.00 59.47 216 HIS A C 1
ATOM 1598 O O . HIS A 1 216 ? -9.550 -4.345 -20.759 1.00 59.47 216 HIS A O 1
ATOM 1604 N N . PRO A 1 217 ? -9.455 -5.984 -19.239 1.00 59.53 217 PRO A N 1
ATOM 1605 C CA . PRO A 1 217 ? -10.655 -5.551 -18.508 1.00 59.53 217 PRO A CA 1
ATOM 1606 C C . PRO A 1 217 ? -10.565 -4.137 -17.914 1.00 59.53 217 PRO A C 1
ATOM 1608 O O . PRO A 1 217 ? -11.589 -3.558 -17.543 1.00 59.53 217 PRO A O 1
ATOM 1611 N N . LEU A 1 218 ? -9.352 -3.588 -17.805 1.00 63.00 218 LEU A N 1
ATOM 1612 C CA . LEU A 1 218 ? -9.097 -2.287 -17.184 1.00 63.00 218 LEU A CA 1
ATOM 1613 C C . LEU A 1 218 ? -8.801 -1.143 -18.169 1.00 63.00 218 LEU A C 1
ATOM 1615 O O . LEU A 1 218 ? -8.950 0.010 -17.774 1.00 63.00 218 LEU A O 1
ATOM 1619 N N . ALA A 1 219 ? -8.363 -1.428 -19.401 1.00 64.56 219 ALA A N 1
ATOM 1620 C CA . ALA A 1 219 ? -7.980 -0.411 -20.389 1.00 64.56 219 ALA A CA 1
ATOM 1621 C C . ALA A 1 219 ? -7.854 -1.011 -21.800 1.00 64.56 219 ALA A C 1
ATOM 1623 O O . ALA A 1 219 ? -7.649 -2.212 -21.952 1.00 64.56 219 ALA A O 1
ATOM 1624 N N . GLU A 1 220 ? -7.921 -0.164 -22.825 1.00 69.25 220 GLU A N 1
ATOM 1625 C CA . GLU A 1 220 ? -7.585 -0.522 -24.208 1.00 69.25 220 GLU A CA 1
ATOM 1626 C C . GLU A 1 220 ? -6.077 -0.374 -24.469 1.00 69.25 220 GLU A C 1
ATOM 1628 O O . GLU A 1 220 ? -5.393 0.391 -23.788 1.00 69.25 220 GLU A O 1
ATOM 1633 N N . ASN A 1 221 ? -5.562 -1.056 -25.498 1.00 74.44 221 ASN A N 1
ATOM 1634 C CA . ASN A 1 221 ? -4.162 -0.972 -25.938 1.00 74.44 221 ASN A CA 1
ATOM 1635 C C . ASN A 1 221 ? -3.129 -1.321 -24.855 1.00 74.44 221 ASN A C 1
ATOM 1637 O O . ASN A 1 221 ? -2.072 -0.692 -24.761 1.00 74.44 221 ASN A O 1
ATOM 1641 N N . VAL A 1 222 ? -3.444 -2.324 -24.037 1.00 75.25 222 VAL A N 1
ATOM 1642 C CA . VAL A 1 222 ? -2.521 -2.832 -23.021 1.00 75.25 222 VAL A CA 1
ATOM 1643 C C . VAL A 1 222 ? -1.375 -3.583 -23.711 1.00 75.25 222 VAL A C 1
ATOM 1645 O O . VAL A 1 222 ? -1.648 -4.367 -24.631 1.00 75.25 222 VAL A O 1
ATOM 1648 N N . PRO A 1 223 ? -0.112 -3.339 -23.309 1.00 76.88 223 PRO A N 1
ATOM 1649 C CA . PRO A 1 223 ? 1.036 -4.039 -23.873 1.00 76.88 223 PRO A CA 1
ATOM 1650 C C . PRO A 1 223 ? 0.922 -5.548 -23.651 1.00 76.88 223 PRO A C 1
ATOM 1652 O O . PRO A 1 223 ? 0.373 -6.003 -22.647 1.00 76.88 223 PRO A O 1
ATOM 1655 N N . ILE A 1 224 ? 1.436 -6.338 -24.589 1.00 78.88 224 ILE A N 1
ATOM 1656 C CA . ILE A 1 224 ? 1.558 -7.785 -24.404 1.00 78.88 224 ILE A CA 1
ATOM 1657 C C . ILE A 1 224 ? 2.722 -8.057 -23.448 1.00 78.88 224 ILE A C 1
ATOM 1659 O O . ILE A 1 224 ? 3.782 -7.443 -23.557 1.00 78.88 224 ILE A O 1
ATOM 1663 N N . CYS A 1 225 ? 2.549 -9.011 -22.528 1.00 85.12 225 CYS A N 1
ATOM 1664 C CA . CYS A 1 225 ? 3.690 -9.589 -21.826 1.00 85.12 225 CYS A CA 1
ATOM 1665 C C . CYS A 1 225 ? 4.489 -10.472 -22.794 1.00 85.12 225 CYS A C 1
ATOM 1667 O O . CYS A 1 225 ? 4.241 -11.675 -22.901 1.00 85.12 225 CYS A O 1
ATOM 1669 N N . ASP A 1 226 ? 5.429 -9.861 -23.509 1.00 81.62 226 ASP A N 1
ATOM 1670 C CA . ASP A 1 226 ? 6.435 -10.548 -24.312 1.00 81.62 226 ASP A CA 1
ATOM 1671 C C . ASP A 1 226 ? 7.800 -10.346 -23.657 1.00 81.62 226 ASP A C 1
ATOM 1673 O O . ASP A 1 226 ? 8.318 -9.233 -23.610 1.00 81.62 226 ASP A O 1
ATOM 1677 N N . ALA A 1 227 ? 8.387 -11.424 -23.138 1.00 80.62 227 ALA A N 1
ATOM 1678 C CA . ALA A 1 227 ? 9.731 -11.385 -22.572 1.00 80.62 227 ALA A CA 1
ATOM 1679 C C . ALA A 1 227 ? 10.827 -11.222 -23.637 1.00 80.62 227 ALA A C 1
ATOM 1681 O O . ALA A 1 227 ? 11.960 -10.863 -23.311 1.00 80.62 227 ALA A O 1
ATOM 1682 N N . GLY A 1 228 ? 10.493 -11.451 -24.911 1.00 72.88 228 GLY A N 1
ATOM 1683 C CA . GLY A 1 228 ? 11.434 -11.479 -26.015 1.00 72.88 228 GLY A CA 1
ATOM 1684 C C . GLY A 1 228 ? 12.428 -12.643 -25.924 1.00 72.88 228 GLY A C 1
ATOM 1685 O O . GLY A 1 228 ? 12.521 -13.369 -24.937 1.00 72.88 228 GLY A O 1
ATOM 1686 N N . ASN A 1 229 ? 13.214 -12.818 -26.987 1.00 63.31 229 ASN A N 1
ATOM 1687 C CA . ASN A 1 229 ? 14.364 -13.724 -27.003 1.00 63.31 229 ASN A CA 1
ATOM 1688 C C . ASN A 1 229 ? 15.653 -12.900 -26.893 1.00 63.31 229 ASN A C 1
ATOM 1690 O O . ASN A 1 229 ? 16.413 -12.783 -27.858 1.00 63.31 229 ASN A O 1
ATOM 1694 N N . THR A 1 230 ? 15.839 -12.217 -25.763 1.00 59.62 230 THR A N 1
ATOM 1695 C CA . THR A 1 230 ? 16.988 -11.332 -25.559 1.00 59.62 230 THR A CA 1
ATOM 1696 C C . THR A 1 230 ? 18.187 -12.073 -24.978 1.00 59.62 230 THR A C 1
ATOM 1698 O O . THR A 1 230 ? 18.064 -13.036 -24.219 1.00 59.62 230 THR A O 1
ATOM 1701 N N . ALA A 1 231 ? 19.387 -11.645 -25.386 1.00 66.12 231 ALA A N 1
ATOM 1702 C CA . ALA A 1 231 ? 20.622 -12.042 -24.720 1.00 66.12 231 ALA A CA 1
ATOM 1703 C C . ALA A 1 231 ? 20.513 -11.679 -23.231 1.00 66.12 231 ALA A C 1
ATOM 1705 O O . ALA A 1 231 ? 19.933 -10.648 -22.915 1.00 66.12 231 ALA A O 1
ATOM 1706 N N . ALA A 1 232 ? 21.048 -12.503 -22.327 1.00 66.44 232 ALA A N 1
ATOM 1707 C CA . ALA A 1 232 ? 20.909 -12.287 -20.886 1.00 66.44 232 ALA A CA 1
ATOM 1708 C C . ALA A 1 232 ? 21.362 -10.868 -20.474 1.00 66.44 232 ALA A C 1
ATOM 1710 O O . ALA A 1 232 ? 22.552 -10.550 -20.511 1.00 66.44 232 ALA A O 1
ATOM 1711 N N . THR A 1 233 ? 20.405 -10.022 -20.091 1.00 86.19 233 THR A N 1
ATOM 1712 C CA . THR A 1 233 ? 20.604 -8.669 -19.551 1.00 86.19 233 THR A CA 1
ATOM 1713 C C . THR A 1 233 ? 20.252 -8.631 -18.063 1.00 86.19 233 THR A C 1
ATOM 1715 O O . THR A 1 233 ? 19.850 -9.638 -17.475 1.00 86.19 233 THR A O 1
ATOM 1718 N N . SER A 1 234 ? 20.425 -7.472 -17.427 1.00 93.25 234 SER A N 1
ATOM 1719 C CA . SER A 1 234 ? 19.949 -7.237 -16.067 1.00 93.25 234 SER A CA 1
ATOM 1720 C C . SER A 1 234 ? 18.985 -6.056 -15.988 1.00 93.25 234 SER A C 1
ATOM 1722 O O . SER A 1 234 ? 19.194 -5.016 -16.624 1.00 93.25 234 SER A O 1
ATOM 1724 N N . ILE A 1 235 ? 17.950 -6.232 -15.168 1.00 97.00 235 ILE A N 1
ATOM 1725 C CA . ILE A 1 235 ? 16.989 -5.205 -14.765 1.00 97.00 235 ILE A CA 1
ATOM 1726 C C . ILE A 1 235 ? 17.155 -4.987 -13.262 1.00 97.00 235 ILE A C 1
ATOM 1728 O O . ILE A 1 235 ? 17.141 -5.944 -12.489 1.00 97.00 235 ILE A O 1
ATOM 1732 N N . ALA A 1 236 ? 17.314 -3.736 -12.844 1.00 98.12 236 ALA A N 1
ATOM 1733 C CA . ALA A 1 236 ? 17.381 -3.358 -11.437 1.00 98.12 236 ALA A CA 1
ATOM 1734 C C . ALA A 1 236 ? 16.167 -2.506 -11.040 1.00 98.12 236 ALA A C 1
ATOM 1736 O O . ALA A 1 236 ? 16.011 -1.376 -11.512 1.00 98.12 236 ALA A O 1
ATOM 1737 N N . VAL A 1 237 ? 15.338 -3.039 -10.146 1.00 98.69 237 VAL A N 1
ATOM 1738 C CA . VAL A 1 237 ? 14.230 -2.343 -9.487 1.00 98.69 237 VAL A CA 1
ATOM 1739 C C . VAL A 1 237 ? 14.702 -1.905 -8.103 1.00 98.69 237 VAL A C 1
ATOM 1741 O O . VAL A 1 237 ? 15.246 -2.715 -7.356 1.00 98.69 237 VAL A O 1
ATOM 1744 N N . VAL A 1 238 ? 14.543 -0.625 -7.772 1.00 98.25 238 VAL A N 1
ATOM 1745 C CA . VAL A 1 238 ? 14.966 -0.055 -6.484 1.00 98.25 238 VAL A CA 1
ATOM 1746 C C . VAL A 1 238 ? 13.825 0.713 -5.839 1.00 98.25 238 VAL A C 1
ATOM 1748 O O . VAL A 1 238 ? 13.205 1.541 -6.499 1.00 98.25 238 VAL A O 1
ATOM 1751 N N . GLY A 1 239 ? 13.604 0.548 -4.541 1.00 96.19 239 GLY A N 1
ATOM 1752 C CA . GLY A 1 239 ? 12.624 1.361 -3.840 1.00 96.19 239 GLY A CA 1
ATOM 1753 C C . GLY A 1 239 ? 11.885 0.625 -2.749 1.00 96.19 239 GLY A C 1
ATOM 1754 O O . GLY A 1 239 ? 12.475 0.220 -1.758 1.00 96.19 239 GLY A O 1
ATOM 1755 N N . SER A 1 240 ? 10.568 0.628 -2.828 1.00 93.94 240 SER A N 1
ATOM 1756 C CA . SER A 1 240 ? 9.689 0.367 -1.698 1.00 93.94 240 SER A CA 1
ATOM 1757 C C . SER A 1 240 ? 9.692 -1.099 -1.257 1.00 93.94 240 SER A C 1
ATOM 1759 O O . SER A 1 240 ? 9.311 -1.974 -2.029 1.00 93.94 240 SER A O 1
ATOM 1761 N N . SER A 1 241 ? 9.970 -1.358 0.028 1.00 88.69 241 SER A N 1
ATOM 1762 C CA . SER A 1 241 ? 9.751 -2.675 0.658 1.00 88.69 241 SER A CA 1
ATOM 1763 C C . SER A 1 241 ? 8.298 -3.145 0.559 1.00 88.69 241 SER A C 1
ATOM 1765 O O . SER A 1 241 ? 8.023 -4.337 0.567 1.00 88.69 241 SER A O 1
ATOM 1767 N N . THR A 1 242 ? 7.355 -2.212 0.420 1.00 88.00 242 THR A N 1
ATOM 1768 C CA . THR A 1 242 ? 5.950 -2.537 0.165 1.00 88.00 242 THR A CA 1
ATOM 1769 C C . THR A 1 242 ? 5.727 -3.017 -1.254 1.00 88.00 242 THR A C 1
ATOM 1771 O O . THR A 1 242 ? 4.951 -3.927 -1.472 1.00 88.00 242 THR A O 1
ATOM 1774 N N . VAL A 1 243 ? 6.351 -2.401 -2.255 1.00 93.69 243 VAL A N 1
ATOM 1775 C CA . VAL A 1 243 ? 6.100 -2.802 -3.648 1.00 93.69 243 VAL A CA 1
ATOM 1776 C C . VAL A 1 243 ? 6.952 -4.016 -4.031 1.00 93.69 243 VAL A C 1
ATOM 1778 O O . VAL A 1 243 ? 6.589 -4.744 -4.955 1.00 93.69 243 VAL A O 1
ATOM 1781 N N . GLN A 1 244 ? 8.018 -4.291 -3.272 1.00 93.81 244 GLN A N 1
ATOM 1782 C CA . GLN A 1 244 ? 8.939 -5.403 -3.485 1.00 93.81 244 GLN A CA 1
ATOM 1783 C C . GLN A 1 244 ? 8.234 -6.754 -3.728 1.00 93.81 244 GLN A C 1
ATOM 1785 O O . GLN A 1 244 ? 8.537 -7.351 -4.761 1.00 93.81 244 GLN A O 1
ATOM 1790 N N . PRO A 1 245 ? 7.267 -7.232 -2.912 1.00 91.44 245 PRO A N 1
ATOM 1791 C CA . PRO A 1 245 ? 6.606 -8.516 -3.165 1.00 91.44 245 PRO A CA 1
ATOM 1792 C C . PRO A 1 245 ? 5.888 -8.572 -4.521 1.00 91.44 245 PRO A C 1
ATOM 1794 O O . PRO A 1 245 ? 5.938 -9.585 -5.221 1.00 91.44 245 PRO A O 1
ATOM 1797 N N . LEU A 1 246 ? 5.260 -7.466 -4.943 1.00 94.81 246 LEU A N 1
ATOM 1798 C CA . LEU A 1 246 ? 4.623 -7.380 -6.258 1.00 94.81 246 LEU A CA 1
ATOM 1799 C C . LEU A 1 246 ? 5.662 -7.355 -7.387 1.00 94.81 246 LEU A C 1
ATOM 1801 O O . LEU A 1 246 ? 5.492 -8.045 -8.394 1.00 94.81 246 LEU A O 1
ATOM 1805 N N . SER A 1 247 ? 6.751 -6.605 -7.214 1.00 97.25 247 SER A N 1
ATOM 1806 C CA . SER A 1 247 ? 7.860 -6.545 -8.170 1.00 97.25 247 SER A CA 1
ATOM 1807 C C . SER A 1 247 ? 8.568 -7.900 -8.331 1.00 97.25 247 SER A C 1
ATOM 1809 O O . SER A 1 247 ? 8.855 -8.305 -9.457 1.00 97.25 247 SER A O 1
ATOM 1811 N N . GLU A 1 248 ? 8.791 -8.643 -7.245 1.00 96.12 248 GLU A N 1
ATOM 1812 C CA . GLU A 1 248 ? 9.374 -9.994 -7.249 1.00 96.12 248 GLU A CA 1
ATOM 1813 C C . GLU A 1 248 ? 8.438 -11.024 -7.885 1.00 96.12 248 GLU A C 1
ATOM 1815 O O . GLU A 1 248 ? 8.868 -11.856 -8.698 1.00 96.12 248 GLU A O 1
ATOM 1820 N N . ARG A 1 249 ? 7.134 -10.946 -7.584 1.00 95.94 249 ARG A N 1
ATOM 1821 C CA . ARG A 1 249 ? 6.154 -11.811 -8.239 1.00 95.94 249 ARG A CA 1
ATOM 1822 C C . ARG A 1 249 ? 6.108 -11.545 -9.739 1.00 95.94 249 ARG A C 1
ATOM 1824 O O . ARG A 1 249 ? 6.130 -12.493 -10.524 1.00 95.94 249 ARG A O 1
ATOM 1831 N N . MET A 1 250 ? 6.113 -10.279 -10.151 1.00 96.56 250 MET A N 1
ATOM 1832 C CA . MET A 1 250 ? 6.140 -9.938 -11.570 1.00 96.56 250 MET A CA 1
ATOM 1833 C C . MET A 1 250 ? 7.444 -10.367 -12.247 1.00 96.56 250 MET A C 1
ATOM 1835 O O . MET A 1 250 ? 7.413 -10.832 -13.385 1.00 96.56 250 MET A O 1
ATOM 1839 N N . ALA A 1 251 ? 8.586 -10.272 -11.559 1.00 96.12 251 ALA A N 1
ATOM 1840 C CA . ALA A 1 251 ? 9.856 -10.791 -12.063 1.00 96.12 251 ALA A CA 1
ATOM 1841 C C . ALA A 1 251 ? 9.778 -12.299 -12.347 1.00 96.12 251 ALA A C 1
ATOM 1843 O O . ALA A 1 251 ? 10.246 -12.755 -13.392 1.00 96.12 251 ALA A O 1
ATOM 1844 N N . SER A 1 252 ? 9.115 -13.055 -11.466 1.00 94.69 252 SER A N 1
ATOM 1845 C CA . SER A 1 252 ? 8.860 -14.487 -11.662 1.00 94.69 252 SER A CA 1
ATOM 1846 C C . SER A 1 252 ? 7.957 -14.741 -12.872 1.00 94.69 252 SER A C 1
ATOM 1848 O O . SER A 1 252 ? 8.318 -15.531 -13.740 1.00 94.69 252 SER A O 1
ATOM 1850 N N . VAL A 1 253 ? 6.844 -14.006 -13.001 1.00 93.81 253 VAL A N 1
ATOM 1851 C CA . VAL A 1 253 ? 5.948 -14.095 -14.172 1.00 93.81 253 VAL A CA 1
ATOM 1852 C C . VAL A 1 253 ? 6.695 -13.785 -15.472 1.00 93.81 253 VAL A C 1
ATOM 1854 O O . VAL A 1 253 ? 6.534 -14.481 -16.471 1.00 93.81 253 VAL A O 1
ATOM 1857 N N . PHE A 1 254 ? 7.555 -12.770 -15.480 1.00 93.81 254 PHE A N 1
ATOM 1858 C CA . PHE A 1 254 ? 8.333 -12.408 -16.663 1.00 93.81 254 PHE A CA 1
ATOM 1859 C C . PHE A 1 254 ? 9.375 -13.479 -17.032 1.00 93.81 254 PHE A C 1
ATOM 1861 O O . PHE A 1 254 ? 9.570 -13.781 -18.212 1.00 93.81 254 PHE A O 1
ATOM 1868 N N . ALA A 1 255 ? 9.994 -14.117 -16.034 1.00 92.44 255 ALA A N 1
ATOM 1869 C CA . ALA A 1 255 ? 10.880 -15.263 -16.236 1.00 92.44 255 ALA A CA 1
ATOM 1870 C C . ALA A 1 255 ? 10.128 -16.493 -16.780 1.00 92.44 255 ALA A C 1
ATOM 1872 O O . ALA A 1 255 ? 10.590 -17.126 -17.731 1.00 92.44 255 ALA A O 1
ATOM 1873 N N . GLU A 1 256 ? 8.937 -16.795 -16.251 1.00 91.38 256 GLU A N 1
ATOM 1874 C CA . GLU A 1 256 ? 8.042 -17.856 -16.749 1.00 91.38 256 GLU A CA 1
ATOM 1875 C C . GLU A 1 256 ? 7.651 -17.631 -18.222 1.00 91.38 256 GLU A C 1
ATOM 1877 O O . GLU A 1 256 ? 7.476 -18.584 -18.984 1.00 91.38 256 GLU A O 1
ATOM 1882 N N . ARG A 1 257 ? 7.577 -16.365 -18.650 1.00 89.56 257 ARG A N 1
ATOM 1883 C CA . ARG A 1 257 ? 7.289 -15.946 -20.032 1.00 89.56 257 ARG A CA 1
ATOM 1884 C C . ARG A 1 257 ? 8.502 -16.007 -20.962 1.00 89.56 257 ARG A C 1
ATOM 1886 O O . ARG A 1 257 ? 8.365 -15.729 -22.150 1.00 89.56 257 ARG A O 1
ATOM 1893 N N . GLY A 1 258 ? 9.659 -16.427 -20.453 1.00 88.81 258 GLY A N 1
ATOM 1894 C CA . GLY A 1 258 ? 10.840 -16.747 -21.249 1.00 88.81 258 GLY A CA 1
ATOM 1895 C C . GLY A 1 258 ? 12.037 -15.826 -21.039 1.00 88.81 258 GLY A C 1
ATOM 1896 O O . GLY A 1 258 ? 13.069 -16.076 -21.663 1.00 88.81 258 GLY A O 1
ATOM 1897 N N . PHE A 1 259 ? 11.950 -14.815 -20.163 1.00 91.50 259 PHE A N 1
ATOM 1898 C CA . PHE A 1 259 ? 13.088 -13.940 -19.879 1.00 91.50 259 PHE A CA 1
ATOM 1899 C C . PHE A 1 259 ? 14.245 -14.742 -19.268 1.00 91.50 259 PHE A C 1
ATOM 1901 O O . PHE A 1 259 ? 14.063 -15.507 -18.321 1.00 91.50 259 PHE A O 1
ATOM 1908 N N . ARG A 1 260 ? 15.450 -14.583 -19.825 1.00 90.19 260 ARG A N 1
ATOM 1909 C CA . ARG A 1 260 ? 16.656 -15.329 -19.410 1.00 90.19 260 ARG A CA 1
ATOM 1910 C C . ARG A 1 260 ? 17.692 -14.480 -18.672 1.00 90.19 260 ARG A C 1
ATOM 1912 O O . ARG A 1 260 ? 18.736 -15.008 -18.296 1.00 90.19 260 ARG A O 1
ATOM 1919 N N . GLY A 1 261 ? 17.440 -13.182 -18.516 1.00 91.69 261 GLY A N 1
ATOM 1920 C CA . GLY A 1 261 ? 18.295 -12.282 -17.749 1.00 91.69 261 GLY A CA 1
ATOM 1921 C C . GLY A 1 261 ? 18.054 -12.366 -16.240 1.00 91.69 261 GLY A C 1
ATOM 1922 O O . GLY A 1 261 ? 17.332 -13.234 -15.752 1.00 91.69 261 GLY A O 1
ATOM 1923 N N . THR A 1 262 ? 18.640 -11.425 -15.502 1.00 93.62 262 THR A N 1
ATOM 1924 C CA . THR A 1 262 ? 18.463 -11.303 -14.047 1.00 93.62 262 THR A CA 1
ATOM 1925 C C . THR A 1 262 ? 17.643 -10.066 -13.715 1.00 93.62 262 THR A C 1
ATOM 1927 O O . THR A 1 262 ? 17.954 -8.972 -14.183 1.00 93.62 262 THR A O 1
ATOM 1930 N N . ILE A 1 263 ? 16.644 -10.216 -12.850 1.00 96.44 263 ILE A N 1
ATOM 1931 C CA . ILE A 1 263 ? 15.921 -9.088 -12.260 1.00 96.44 263 ILE A CA 1
ATOM 1932 C C . ILE A 1 263 ? 16.297 -9.021 -10.786 1.00 96.44 263 ILE A C 1
ATOM 1934 O O . ILE A 1 263 ? 16.084 -9.981 -10.050 1.00 96.44 263 ILE A O 1
ATOM 1938 N N . ALA A 1 264 ? 16.894 -7.908 -10.373 1.00 97.44 264 ALA A N 1
ATOM 1939 C CA . ALA A 1 264 ? 17.179 -7.621 -8.974 1.00 97.44 264 ALA A CA 1
ATOM 1940 C C . ALA A 1 264 ? 16.151 -6.613 -8.460 1.00 97.44 264 ALA A C 1
ATOM 1942 O O . ALA A 1 264 ? 15.982 -5.556 -9.070 1.00 97.44 264 ALA A O 1
ATOM 1943 N N . VAL A 1 265 ? 15.487 -6.939 -7.352 1.00 97.88 265 VAL A N 1
ATOM 1944 C CA . VAL A 1 265 ? 14.516 -6.070 -6.681 1.00 97.88 265 VAL A CA 1
ATOM 1945 C C . VAL A 1 265 ? 15.070 -5.714 -5.304 1.00 97.88 265 VAL A C 1
ATOM 1947 O O . VAL A 1 265 ? 15.436 -6.600 -4.538 1.00 97.88 265 VAL A O 1
ATOM 1950 N N . ASP A 1 266 ? 15.189 -4.420 -5.017 1.00 94.50 266 ASP A N 1
ATOM 1951 C CA . ASP A 1 266 ? 15.690 -3.881 -3.751 1.00 94.50 266 ASP A CA 1
ATOM 1952 C C . ASP A 1 266 ? 14.592 -3.088 -3.032 1.00 94.50 266 ASP A C 1
ATOM 1954 O O . ASP A 1 266 ? 14.156 -2.052 -3.531 1.00 94.50 266 ASP A O 1
ATOM 1958 N N . GLY A 1 267 ? 14.191 -3.540 -1.843 1.00 90.38 267 GLY A N 1
ATOM 1959 C CA . GLY A 1 267 ? 13.186 -2.890 -0.994 1.00 90.38 267 GLY A CA 1
ATOM 1960 C C . GLY A 1 267 ? 13.757 -1.917 0.040 1.00 90.38 267 GLY A C 1
ATOM 1961 O O . GLY A 1 267 ? 13.315 -1.906 1.185 1.00 90.38 267 GLY A O 1
ATOM 1962 N N . SER A 1 268 ? 14.757 -1.103 -0.312 1.00 88.88 268 SER A N 1
ATOM 1963 C CA . SER A 1 268 ? 15.423 -0.179 0.628 1.00 88.88 268 SER A CA 1
ATOM 1964 C C . SER A 1 268 ? 14.586 1.033 1.091 1.00 88.88 268 SER A C 1
ATOM 1966 O O . SER A 1 268 ? 15.051 1.847 1.893 1.00 88.88 268 SER A O 1
ATOM 1968 N N . GLY A 1 269 ? 13.357 1.173 0.596 1.00 87.81 269 GLY A N 1
ATOM 1969 C CA . GLY A 1 269 ? 12.405 2.254 0.849 1.00 87.81 269 GLY A CA 1
ATOM 1970 C C . GLY A 1 269 ? 12.258 3.223 -0.332 1.00 87.81 269 GLY A C 1
ATOM 1971 O O . GLY A 1 269 ? 13.220 3.541 -1.032 1.00 87.81 269 GLY A O 1
ATOM 1972 N N . THR A 1 270 ? 11.055 3.778 -0.526 1.00 94.00 270 THR A N 1
ATOM 1973 C CA . THR A 1 270 ? 10.720 4.668 -1.661 1.00 94.00 270 THR A CA 1
ATOM 1974 C C . THR A 1 270 ? 11.710 5.832 -1.837 1.00 94.00 270 THR A C 1
ATOM 1976 O O . THR A 1 270 ? 12.204 6.077 -2.936 1.00 94.00 270 THR A O 1
ATOM 1979 N N . GLY A 1 271 ? 12.065 6.534 -0.753 1.00 93.44 271 GLY A N 1
ATOM 1980 C CA . GLY A 1 271 ? 13.030 7.642 -0.819 1.00 93.44 271 GLY A CA 1
ATOM 1981 C C . GLY A 1 271 ? 14.460 7.189 -1.145 1.00 93.44 271 GLY A C 1
ATOM 1982 O O . GLY A 1 271 ? 15.212 7.909 -1.806 1.00 93.44 271 GLY A O 1
ATOM 1983 N N . ALA A 1 272 ? 14.848 5.980 -0.723 1.00 94.81 272 ALA A N 1
ATOM 1984 C CA . ALA A 1 272 ? 16.126 5.385 -1.097 1.00 94.81 272 ALA A CA 1
ATOM 1985 C C . ALA A 1 272 ? 16.160 4.998 -2.579 1.00 94.81 272 ALA A C 1
ATOM 1987 O O . ALA A 1 272 ? 17.142 5.316 -3.255 1.00 94.81 272 ALA A O 1
ATOM 1988 N N . GLY A 1 273 ? 15.068 4.424 -3.090 1.00 97.50 273 GLY A N 1
ATOM 1989 C CA . GLY A 1 273 ? 14.869 4.148 -4.511 1.00 97.50 273 GLY A CA 1
ATOM 1990 C C . GLY A 1 273 ? 14.993 5.404 -5.368 1.00 97.50 273 GLY A C 1
ATOM 1991 O O . GLY A 1 273 ? 15.818 5.445 -6.284 1.00 97.50 273 GLY A O 1
ATOM 1992 N N . PHE A 1 274 ? 14.275 6.479 -5.020 1.00 98.31 274 PHE A N 1
ATOM 1993 C CA . PHE A 1 274 ? 14.395 7.751 -5.738 1.00 98.31 274 PHE A CA 1
ATOM 1994 C C . PHE A 1 274 ? 15.800 8.342 -5.655 1.00 98.31 274 PHE A C 1
ATOM 1996 O O . PHE A 1 274 ? 16.321 8.770 -6.677 1.00 98.31 274 PHE A O 1
ATOM 2003 N N . ARG A 1 275 ? 16.477 8.326 -4.503 1.00 97.38 275 ARG A N 1
ATOM 2004 C CA . ARG A 1 275 ? 17.879 8.778 -4.423 1.00 97.38 275 ARG A CA 1
ATOM 2005 C C . ARG A 1 275 ? 18.792 7.956 -5.340 1.00 97.38 275 ARG A C 1
ATOM 2007 O O . ARG A 1 275 ? 19.611 8.527 -6.064 1.00 97.38 275 ARG A O 1
ATOM 2014 N N . ASN A 1 276 ? 18.657 6.631 -5.334 1.00 97.44 276 ASN A N 1
ATOM 2015 C CA . ASN A 1 276 ? 19.447 5.749 -6.192 1.00 97.44 276 ASN A CA 1
ATOM 2016 C C . ASN A 1 276 ? 19.218 6.085 -7.671 1.00 97.44 276 ASN A C 1
ATOM 2018 O O . ASN A 1 276 ? 20.183 6.319 -8.399 1.00 97.44 276 ASN A O 1
ATOM 2022 N N . PHE A 1 277 ? 17.963 6.214 -8.093 1.00 98.25 277 PHE A N 1
ATOM 2023 C CA . PHE A 1 277 ? 17.613 6.445 -9.491 1.00 98.25 277 PHE A CA 1
ATOM 2024 C C . PHE A 1 277 ? 17.850 7.878 -9.969 1.00 98.25 277 PHE A C 1
ATOM 2026 O O . PHE A 1 277 ? 18.402 8.075 -11.050 1.00 98.25 277 PHE A O 1
ATOM 2033 N N . CYS A 1 278 ? 17.446 8.867 -9.173 1.00 97.69 278 CYS A N 1
ATOM 2034 C CA . CYS A 1 278 ? 17.372 10.280 -9.541 1.00 97.69 278 CYS A CA 1
ATOM 2035 C C . CYS A 1 278 ? 18.603 11.094 -9.158 1.00 97.69 278 CYS A C 1
ATOM 2037 O O . CYS A 1 278 ? 18.826 12.146 -9.744 1.00 97.69 278 CYS A O 1
ATOM 2039 N N . THR A 1 279 ? 19.402 10.635 -8.195 1.00 96.31 279 THR A N 1
ATOM 2040 C CA . THR A 1 279 ? 20.628 11.334 -7.778 1.00 96.31 279 THR A CA 1
ATOM 2041 C C . THR A 1 279 ? 21.873 10.563 -8.194 1.00 96.31 279 THR A C 1
ATOM 2043 O O . THR A 1 279 ? 22.820 11.157 -8.700 1.00 96.31 279 THR A O 1
ATOM 2046 N N . LEU A 1 280 ? 21.883 9.238 -8.007 1.00 97.00 280 LEU A N 1
ATOM 2047 C CA . LEU A 1 280 ? 23.052 8.402 -8.311 1.00 97.00 280 LEU A CA 1
ATOM 2048 C C . LEU A 1 280 ? 23.026 7.800 -9.725 1.00 97.00 280 LEU A C 1
ATOM 2050 O O . LEU A 1 280 ? 24.021 7.206 -10.140 1.00 97.00 280 LEU A O 1
ATOM 2054 N N . GLY A 1 281 ? 21.904 7.909 -10.447 1.00 96.38 281 GLY A N 1
ATOM 2055 C CA . GLY A 1 281 ? 21.728 7.296 -11.767 1.00 96.38 281 GLY A CA 1
ATOM 2056 C C . GLY A 1 281 ? 21.767 5.761 -11.747 1.00 96.38 281 GLY A C 1
ATOM 2057 O O . GLY A 1 281 ? 22.099 5.136 -12.755 1.00 96.38 281 GLY A O 1
ATOM 2058 N N . ARG A 1 282 ? 21.466 5.137 -10.604 1.00 96.06 282 ARG A N 1
ATOM 2059 C CA . ARG A 1 282 ? 21.486 3.683 -10.387 1.00 96.06 282 ARG A CA 1
ATOM 2060 C C . ARG A 1 282 ? 20.075 3.105 -10.397 1.00 96.06 282 ARG A C 1
ATOM 2062 O O . ARG A 1 282 ? 19.159 3.708 -9.854 1.00 96.06 282 ARG A O 1
ATOM 2069 N N . GLY A 1 283 ? 19.926 1.910 -10.954 1.00 96.94 283 GLY A N 1
ATOM 2070 C CA . GLY A 1 283 ? 18.620 1.286 -11.147 1.00 96.94 283 GLY A CA 1
ATOM 2071 C C . GLY A 1 283 ? 17.967 1.697 -12.465 1.00 96.94 283 GLY A C 1
ATOM 2072 O O . GLY A 1 283 ? 18.325 2.716 -13.071 1.00 96.94 283 GLY A O 1
ATOM 2073 N N . ASP A 1 284 ? 17.016 0.872 -12.882 1.00 98.06 284 ASP A N 1
ATOM 2074 C CA . ASP A 1 284 ? 16.257 0.988 -14.126 1.00 98.06 284 ASP A CA 1
ATOM 2075 C C . ASP A 1 284 ? 14.798 1.375 -13.867 1.00 98.06 284 ASP A C 1
ATOM 2077 O O . ASP A 1 284 ? 14.186 2.094 -14.660 1.00 98.06 284 ASP A O 1
ATOM 2081 N N . ILE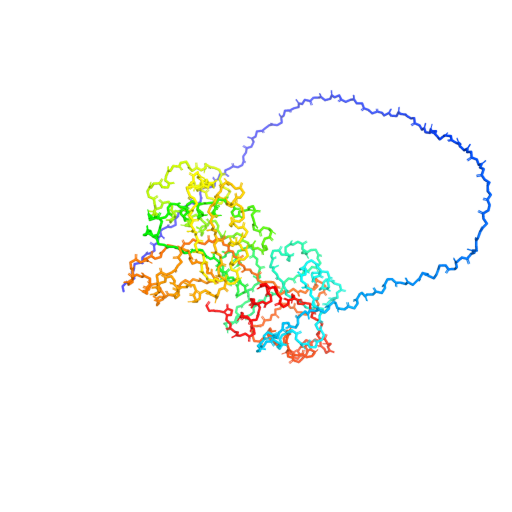 A 1 285 ? 14.255 0.929 -12.735 1.00 98.50 285 ILE A N 1
ATOM 2082 C CA . ILE A 1 285 ? 12.884 1.184 -12.300 1.00 98.50 285 ILE A CA 1
ATOM 2083 C C . ILE A 1 285 ? 12.921 1.589 -10.828 1.00 98.50 285 ILE A C 1
ATOM 2085 O O . ILE A 1 285 ? 13.665 0.995 -10.047 1.00 98.50 285 ILE A O 1
ATOM 2089 N N . VAL A 1 286 ? 12.114 2.579 -10.456 1.00 98.56 286 VAL A N 1
ATOM 2090 C CA . VAL A 1 286 ? 11.790 2.861 -9.056 1.00 98.56 286 VAL A CA 1
ATOM 2091 C C . VAL A 1 286 ? 10.412 2.312 -8.754 1.00 98.56 286 VAL A C 1
ATOM 2093 O O . VAL A 1 286 ? 9.452 2.745 -9.387 1.00 98.56 286 VAL A O 1
ATOM 2096 N N . ASP A 1 287 ? 10.2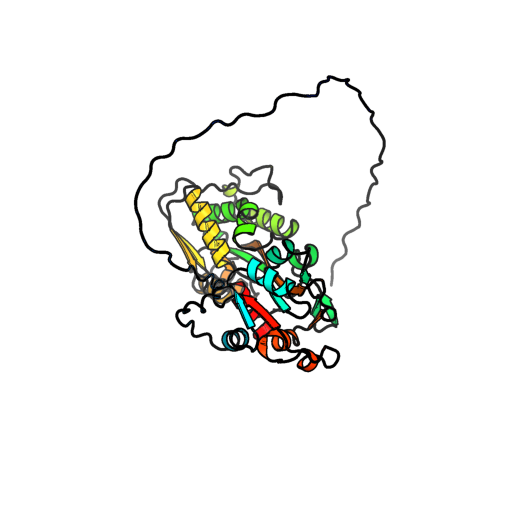93 1.407 -7.793 1.00 98.00 287 ASP A N 1
ATOM 2097 C CA . ASP A 1 287 ? 8.996 1.058 -7.230 1.00 98.00 287 ASP A CA 1
ATOM 2098 C C . ASP A 1 287 ? 8.733 1.868 -5.952 1.00 98.00 287 ASP A C 1
ATOM 2100 O O . ASP A 1 287 ? 9.629 2.191 -5.171 1.00 98.00 287 ASP A O 1
ATOM 2104 N N . ALA A 1 288 ? 7.503 2.341 -5.786 1.00 96.44 288 ALA A N 1
ATOM 2105 C CA . ALA A 1 288 ? 7.217 3.390 -4.817 1.00 96.44 288 ALA A CA 1
ATOM 2106 C C . ALA A 1 288 ? 5.834 3.224 -4.201 1.00 96.44 288 ALA A C 1
ATOM 2108 O O . ALA A 1 288 ? 4.841 3.084 -4.908 1.00 96.44 288 ALA A O 1
ATOM 2109 N N . SER A 1 289 ? 5.775 3.324 -2.877 1.00 92.88 289 SER A N 1
ATOM 2110 C CA . SER A 1 289 ? 4.542 3.269 -2.079 1.00 92.88 289 SER A CA 1
ATOM 2111 C C . SER A 1 289 ? 3.915 4.645 -1.817 1.00 92.88 289 SER A C 1
ATOM 2113 O O . SER A 1 289 ? 3.033 4.785 -0.976 1.00 92.88 289 SER A O 1
ATOM 2115 N N . ARG A 1 290 ? 4.397 5.674 -2.522 1.00 91.81 290 ARG A N 1
ATOM 2116 C CA . ARG A 1 290 ? 3.848 7.034 -2.550 1.00 91.81 290 ARG A CA 1
ATOM 2117 C C . ARG A 1 290 ? 4.190 7.712 -3.870 1.00 91.81 290 ARG A C 1
ATOM 2119 O O . ARG A 1 290 ? 5.068 7.261 -4.613 1.00 91.81 290 ARG A O 1
ATOM 2126 N N . SER A 1 291 ? 3.550 8.843 -4.143 1.00 92.50 291 SER A N 1
ATOM 2127 C CA . SER A 1 291 ? 3.955 9.687 -5.263 1.00 92.50 291 SER A CA 1
ATOM 2128 C C . SER A 1 291 ? 5.373 10.240 -5.078 1.00 92.50 291 SER A C 1
ATOM 2130 O O . SER A 1 291 ? 5.835 10.472 -3.956 1.00 92.50 291 SER A O 1
ATOM 2132 N N . VAL A 1 292 ? 6.056 10.493 -6.193 1.00 95.19 292 VAL A N 1
ATOM 2133 C CA . VAL A 1 292 ? 7.331 11.221 -6.198 1.00 95.19 292 VAL A CA 1
ATOM 2134 C C . VAL A 1 292 ? 7.152 12.663 -5.703 1.00 95.19 292 VAL A C 1
ATOM 2136 O O . VAL A 1 292 ? 6.189 13.335 -6.086 1.00 95.19 292 VAL A O 1
ATOM 2139 N N . THR A 1 293 ? 8.087 13.165 -4.894 1.00 95.44 293 THR A N 1
ATOM 2140 C CA . THR A 1 293 ? 8.075 14.567 -4.442 1.00 95.44 293 THR A CA 1
ATOM 2141 C C . THR A 1 293 ? 8.551 15.531 -5.537 1.00 95.44 293 THR A C 1
ATOM 2143 O O . THR A 1 293 ? 9.135 15.135 -6.550 1.00 95.44 293 THR A O 1
ATOM 2146 N N . SER A 1 294 ? 8.317 16.834 -5.352 1.00 96.69 294 SER A N 1
ATOM 2147 C CA . SER A 1 294 ? 8.837 17.867 -6.261 1.00 96.69 294 SER A CA 1
ATOM 2148 C C . SER A 1 294 ? 10.369 17.888 -6.301 1.00 96.69 294 SER A C 1
ATOM 2150 O O . SER A 1 294 ? 10.947 18.028 -7.379 1.00 96.69 294 SER A O 1
ATOM 2152 N N . GLU A 1 295 ? 11.018 17.695 -5.152 1.00 96.50 295 GLU A N 1
ATOM 2153 C CA . GLU A 1 295 ? 12.475 17.618 -5.030 1.00 96.50 295 GLU A CA 1
ATOM 2154 C C . GLU A 1 295 ? 13.036 16.381 -5.737 1.00 96.50 295 GLU A C 1
ATOM 2156 O O . GLU A 1 295 ? 13.942 16.498 -6.561 1.00 96.50 295 GLU A O 1
ATOM 2161 N N . GLU A 1 296 ? 12.461 15.201 -5.489 1.00 97.81 296 GLU A N 1
ATOM 2162 C CA . GLU A 1 296 ? 12.873 13.966 -6.161 1.00 97.81 296 GLU A CA 1
ATOM 2163 C C . GLU A 1 296 ? 12.736 14.109 -7.679 1.00 97.81 296 GLU A C 1
ATOM 2165 O O . GLU A 1 296 ? 13.688 13.843 -8.410 1.00 97.81 296 GLU A O 1
ATOM 2170 N N . ARG A 1 297 ? 11.603 14.634 -8.162 1.00 97.94 297 ARG A N 1
ATOM 2171 C CA . ARG A 1 297 ? 11.373 14.885 -9.593 1.00 97.94 297 ARG A CA 1
ATOM 2172 C C . ARG A 1 297 ? 12.399 15.851 -10.194 1.00 97.94 297 ARG A C 1
ATOM 2174 O O . ARG A 1 297 ? 12.846 15.637 -11.328 1.00 97.94 297 ARG A O 1
ATOM 2181 N N . ALA A 1 298 ? 12.761 16.908 -9.465 1.00 97.69 298 ALA A N 1
ATOM 2182 C CA . ALA A 1 298 ? 13.786 17.857 -9.890 1.00 97.69 298 ALA A CA 1
ATOM 2183 C C . ALA A 1 298 ? 15.161 17.180 -9.992 1.00 97.69 298 ALA A C 1
ATOM 2185 O O . ALA A 1 298 ? 15.844 17.352 -11.003 1.00 97.69 298 ALA A O 1
ATOM 2186 N N . ASN A 1 299 ? 15.513 16.335 -9.018 1.00 98.19 299 ASN A N 1
ATOM 2187 C CA . ASN A 1 299 ? 16.751 15.557 -9.033 1.00 98.19 299 ASN A CA 1
ATOM 2188 C C . ASN A 1 299 ? 16.828 14.644 -10.265 1.00 98.19 299 ASN A C 1
ATOM 2190 O O . ASN A 1 299 ? 17.824 14.682 -10.985 1.00 98.19 299 ASN A O 1
ATOM 2194 N N . CYS A 1 300 ? 15.759 13.904 -10.593 1.00 97.75 300 CYS A N 1
ATOM 2195 C CA . CYS A 1 300 ? 15.791 13.016 -11.763 1.00 97.75 300 CYS A CA 1
ATOM 2196 C C . CYS A 1 300 ? 15.940 13.822 -13.061 1.00 97.75 300 CYS A C 1
ATOM 2198 O O . CYS A 1 300 ? 16.684 13.441 -13.964 1.00 97.75 300 CYS A O 1
ATOM 2200 N N . SER A 1 301 ? 15.253 14.965 -13.152 1.00 96.69 301 SER A N 1
ATOM 2201 C CA . SER A 1 301 ? 15.327 15.851 -14.319 1.00 96.69 301 SER A CA 1
ATOM 2202 C C . SER A 1 301 ? 16.734 16.427 -14.512 1.00 96.69 301 SER A C 1
ATOM 2204 O O . SER A 1 301 ? 17.200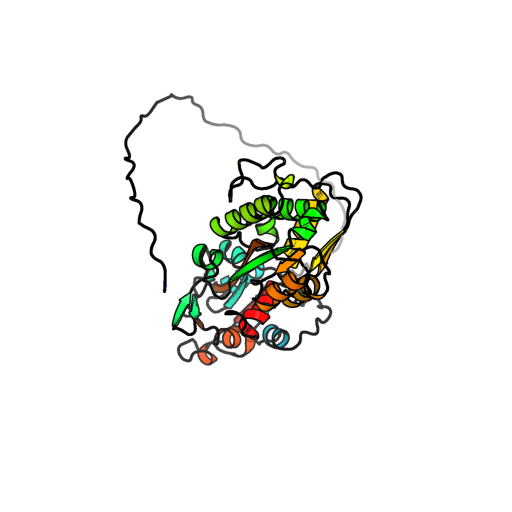 16.506 -15.647 1.00 96.69 301 SER A O 1
ATOM 2206 N N . ALA A 1 302 ? 17.440 16.758 -13.424 1.00 97.56 302 ALA A N 1
ATOM 2207 C CA . ALA A 1 302 ? 18.806 17.286 -13.461 1.00 97.56 302 ALA A CA 1
ATOM 2208 C C . ALA A 1 302 ? 19.825 16.308 -14.074 1.00 97.56 302 ALA A C 1
ATOM 2210 O O . ALA A 1 302 ? 20.826 16.747 -14.638 1.00 97.56 302 ALA A O 1
ATOM 2211 N N . ILE A 1 303 ? 19.555 15.000 -14.016 1.00 96.88 303 ILE A N 1
ATOM 2212 C CA . ILE A 1 303 ? 20.390 13.956 -14.630 1.00 96.88 303 ILE A CA 1
ATOM 2213 C C . ILE A 1 303 ? 19.794 13.389 -15.931 1.00 96.88 303 ILE A C 1
ATOM 2215 O O . ILE A 1 303 ? 20.217 12.335 -16.401 1.00 96.88 303 ILE A O 1
ATOM 2219 N N . GLY A 1 304 ? 18.789 14.055 -16.514 1.00 95.25 304 GLY A N 1
ATOM 2220 C CA . GLY A 1 304 ? 18.154 13.632 -17.769 1.00 95.25 304 GLY A CA 1
ATOM 2221 C C . GLY A 1 304 ? 17.198 12.439 -17.643 1.00 95.25 304 GLY A C 1
ATOM 2222 O O . GLY A 1 304 ? 16.782 11.875 -18.653 1.00 95.25 304 GLY A O 1
ATOM 2223 N N . ARG A 1 305 ? 16.808 12.062 -16.421 1.00 95.62 305 ARG A N 1
ATOM 2224 C CA . ARG A 1 305 ? 15.875 10.965 -16.122 1.00 95.62 305 ARG A CA 1
ATOM 2225 C C . ARG A 1 305 ? 14.497 11.486 -15.717 1.00 95.62 305 ARG A C 1
ATOM 2227 O O . ARG A 1 305 ? 13.983 11.144 -14.657 1.00 95.62 305 ARG A O 1
ATOM 2234 N N . ALA A 1 306 ? 13.888 12.326 -16.553 1.00 94.25 306 ALA A N 1
ATOM 2235 C CA . ALA A 1 306 ? 12.512 12.769 -16.324 1.00 94.25 306 ALA A CA 1
ATOM 2236 C C . ALA A 1 306 ? 11.581 11.553 -16.152 1.00 94.25 306 ALA A C 1
ATOM 2238 O O . ALA A 1 306 ? 11.580 10.647 -16.988 1.00 94.25 306 ALA A O 1
ATOM 2239 N N . LEU A 1 307 ? 10.840 11.526 -15.043 1.00 95.88 307 LEU A N 1
ATOM 2240 C CA . LEU A 1 307 ? 10.075 10.353 -14.630 1.00 95.88 307 LEU A CA 1
ATOM 2241 C C . LEU A 1 307 ? 8.743 10.218 -15.363 1.00 95.88 307 LEU A C 1
ATOM 2243 O O . LEU A 1 307 ? 8.017 11.199 -15.536 1.00 95.88 307 LEU A O 1
ATOM 2247 N N . VAL A 1 308 ? 8.384 8.970 -15.644 1.00 93.44 308 VAL A N 1
ATOM 2248 C CA . VAL A 1 308 ? 7.059 8.543 -16.094 1.00 93.44 308 VAL A CA 1
ATOM 2249 C C . VAL A 1 308 ? 6.449 7.663 -14.999 1.00 93.44 308 VAL A C 1
ATOM 2251 O O . VAL A 1 308 ? 7.058 6.644 -14.668 1.00 93.44 308 VAL A O 1
ATOM 2254 N N . PRO A 1 309 ? 5.309 8.055 -14.398 1.00 94.38 309 PRO A N 1
ATOM 2255 C CA . PRO A 1 309 ? 4.621 7.257 -13.389 1.00 94.38 309 PRO A CA 1
ATOM 2256 C C . PRO A 1 309 ? 3.733 6.178 -14.016 1.00 94.38 309 PRO A C 1
ATOM 2258 O O . PRO A 1 309 ? 2.997 6.442 -14.965 1.00 94.38 309 PRO A O 1
ATOM 2261 N N . PHE A 1 310 ? 3.709 5.006 -13.393 1.00 94.50 310 PHE A N 1
ATOM 2262 C CA . PHE A 1 310 ? 2.780 3.921 -13.688 1.00 94.50 310 PHE A CA 1
ATOM 2263 C C . PHE A 1 310 ? 2.106 3.479 -12.387 1.00 94.50 310 PHE A C 1
ATOM 2265 O O . PHE A 1 310 ? 2.719 2.745 -11.616 1.00 94.50 310 PHE A O 1
ATOM 2272 N N . PRO A 1 311 ? 0.877 3.936 -12.091 1.00 92.75 311 PRO A N 1
ATOM 2273 C CA . PRO A 1 311 ? 0.075 3.356 -11.018 1.00 92.75 311 PRO A CA 1
ATOM 2274 C C . PRO A 1 311 ? -0.133 1.860 -11.274 1.00 92.75 311 PRO A C 1
ATOM 2276 O O . PRO A 1 311 ? -0.670 1.487 -12.318 1.00 92.75 311 PRO A O 1
ATOM 2279 N N . VAL A 1 312 ? 0.294 1.012 -10.340 1.00 93.50 312 VAL A N 1
ATOM 2280 C CA . VAL A 1 312 ? 0.251 -0.451 -10.508 1.00 93.50 312 VAL A CA 1
ATOM 2281 C C . VAL A 1 312 ? -0.651 -1.155 -9.508 1.00 93.50 312 VAL A C 1
ATOM 2283 O O . VAL A 1 312 ? -1.222 -2.188 -9.833 1.00 93.50 312 VAL A O 1
ATOM 2286 N N . ALA A 1 313 ? -0.829 -0.601 -8.316 1.00 92.81 313 ALA A N 1
ATOM 2287 C CA . ALA A 1 313 ? -1.663 -1.207 -7.291 1.00 92.81 313 ALA A CA 1
ATOM 2288 C C . ALA A 1 313 ? -2.097 -0.164 -6.262 1.00 92.81 313 ALA A C 1
ATOM 2290 O O . ALA A 1 313 ? -1.594 0.960 -6.230 1.00 92.81 313 ALA A O 1
ATOM 2291 N N . VAL A 1 314 ? -3.041 -0.553 -5.419 1.00 91.88 314 VAL A N 1
ATOM 2292 C CA . VAL A 1 314 ? -3.367 0.128 -4.173 1.00 91.88 314 VAL A CA 1
ATOM 2293 C C . VAL A 1 314 ? -3.205 -0.886 -3.054 1.00 91.88 314 VAL A C 1
ATOM 2295 O O . VAL A 1 314 ? -3.809 -1.959 -3.082 1.00 91.88 314 VAL A O 1
ATOM 2298 N N . ASP A 1 315 ? -2.380 -0.534 -2.079 1.00 91.44 315 ASP A N 1
ATOM 2299 C CA . ASP A 1 315 ? -2.276 -1.248 -0.814 1.00 91.44 315 ASP A CA 1
ATOM 2300 C C . ASP A 1 315 ? -3.186 -0.550 0.193 1.00 91.44 315 ASP A C 1
ATOM 2302 O O . ASP A 1 315 ? -3.184 0.679 0.275 1.00 91.44 315 ASP A O 1
ATOM 2306 N N . ALA A 1 316 ? -4.000 -1.307 0.920 1.00 92.81 316 ALA A N 1
ATOM 2307 C CA . ALA A 1 316 ? -4.913 -0.745 1.900 1.00 92.81 316 ALA A CA 1
ATOM 2308 C C . ALA A 1 316 ? -5.011 -1.643 3.122 1.00 92.81 316 ALA A C 1
ATOM 2310 O O . ALA A 1 316 ? -5.277 -2.837 2.997 1.00 92.81 316 ALA A O 1
ATOM 2311 N N . LEU A 1 317 ? -4.864 -1.049 4.301 1.00 94.75 317 LEU A N 1
ATOM 2312 C CA . LEU A 1 317 ? -5.131 -1.721 5.567 1.00 94.75 317 LEU A CA 1
ATOM 2313 C C . LEU A 1 317 ? -6.619 -1.650 5.892 1.00 94.75 317 LEU A C 1
ATOM 2315 O O . LEU A 1 317 ? -7.311 -0.703 5.538 1.00 94.75 317 LEU A O 1
ATOM 2319 N N . ALA A 1 318 ? -7.118 -2.637 6.610 1.00 96.25 318 ALA A N 1
ATOM 2320 C CA . ALA A 1 318 ? -8.437 -2.624 7.205 1.00 96.25 318 ALA A CA 1
ATOM 2321 C C . ALA A 1 318 ? -8.274 -2.744 8.712 1.00 96.25 318 ALA A C 1
ATOM 2323 O O . ALA A 1 318 ? -7.698 -3.719 9.183 1.00 96.25 318 ALA A O 1
ATOM 2324 N N . ILE A 1 319 ? -8.809 -1.783 9.464 1.00 98.44 319 ILE A N 1
ATOM 2325 C CA . ILE A 1 319 ? -9.020 -1.968 10.900 1.00 98.44 319 ILE A CA 1
ATOM 2326 C C . ILE A 1 319 ? -10.343 -2.702 11.062 1.00 98.44 319 ILE A C 1
ATOM 2328 O O . ILE A 1 319 ? -11.394 -2.186 10.667 1.00 98.44 319 ILE A O 1
ATOM 2332 N N . VAL A 1 320 ? -10.278 -3.916 11.593 1.00 98.44 320 VAL A N 1
ATOM 2333 C CA . VAL A 1 320 ? -11.393 -4.857 11.628 1.00 98.44 320 VAL A CA 1
ATOM 2334 C C . VAL A 1 320 ? -11.807 -5.188 13.052 1.00 98.44 320 VAL A C 1
ATOM 2336 O O . VAL A 1 320 ? -10.992 -5.273 13.970 1.00 98.44 320 VAL A O 1
ATOM 2339 N N . VAL A 1 321 ? -13.101 -5.421 13.209 1.00 98.62 321 VAL A N 1
ATOM 2340 C CA . VAL A 1 321 ? -13.720 -5.985 14.407 1.00 98.62 321 VAL A CA 1
ATOM 2341 C C . VAL A 1 321 ? -14.736 -7.042 13.983 1.00 98.62 321 VAL A C 1
ATOM 2343 O O . VAL A 1 321 ? -15.138 -7.094 12.814 1.00 98.62 321 VAL A O 1
ATOM 2346 N N . SER A 1 322 ? -15.177 -7.871 14.928 1.00 98.38 322 SER A N 1
ATOM 2347 C CA . SER A 1 322 ? -16.341 -8.736 14.717 1.00 98.38 322 SER A CA 1
ATOM 2348 C C . SER A 1 322 ? -17.552 -7.914 14.249 1.00 98.38 322 SER A C 1
ATOM 2350 O O . SER A 1 322 ? -17.761 -6.780 14.695 1.00 98.38 322 SER A O 1
ATOM 2352 N N . ALA A 1 323 ? -18.370 -8.483 13.363 1.00 97.88 323 ALA A N 1
ATOM 2353 C CA . ALA A 1 323 ? -19.642 -7.897 12.942 1.00 97.88 323 ALA A CA 1
ATOM 2354 C C . ALA A 1 323 ? -20.562 -7.605 14.143 1.00 97.88 323 ALA A C 1
ATOM 2356 O O . ALA A 1 323 ? -21.290 -6.613 14.122 1.00 97.88 323 ALA A O 1
ATOM 2357 N N . ASP A 1 324 ? -20.437 -8.395 15.215 1.00 97.50 324 ASP A N 1
ATOM 2358 C CA . ASP A 1 324 ? -21.192 -8.257 16.464 1.00 97.50 324 ASP A CA 1
ATOM 2359 C C . ASP A 1 324 ? -20.565 -7.259 17.455 1.00 97.50 324 ASP A C 1
ATOM 2361 O O . ASP A 1 324 ? -21.068 -7.089 18.568 1.00 97.50 324 ASP A O 1
ATOM 2365 N N . ASN A 1 325 ? -19.461 -6.588 17.096 1.00 98.31 325 ASN A N 1
ATOM 2366 C CA . ASN A 1 325 ? -18.836 -5.602 17.974 1.00 98.31 325 ASN A CA 1
ATOM 2367 C C . ASN A 1 325 ? -19.810 -4.443 18.266 1.00 98.31 325 ASN A C 1
ATOM 2369 O O . ASN A 1 325 ? -20.211 -3.743 17.325 1.00 98.31 325 ASN A O 1
ATOM 2373 N N . PRO A 1 326 ? -20.149 -4.175 19.542 1.00 96.31 326 PRO A N 1
ATOM 2374 C CA . PRO A 1 326 ? -21.281 -3.311 19.865 1.00 96.31 326 PRO A CA 1
ATOM 2375 C C . PRO A 1 326 ? -20.940 -1.817 19.946 1.00 96.31 326 PRO A C 1
ATOM 2377 O O . PRO A 1 326 ? -21.859 -1.009 20.072 1.00 96.31 326 PRO A O 1
ATOM 2380 N N . PHE A 1 327 ? -19.660 -1.422 19.911 1.00 97.38 327 PHE A N 1
ATOM 2381 C CA . PHE A 1 327 ? -19.263 -0.050 20.271 1.00 97.38 327 PHE A CA 1
ATOM 2382 C C . PHE A 1 327 ? -18.259 0.611 19.317 1.00 97.38 327 PHE A C 1
ATOM 2384 O O . PHE A 1 327 ? -18.360 1.815 19.082 1.00 97.38 327 PHE A O 1
ATOM 2391 N N . LEU A 1 328 ? -17.300 -0.128 18.748 1.00 97.94 328 LEU A N 1
ATOM 2392 C CA . LEU A 1 328 ? -16.219 0.467 17.964 1.00 97.94 328 LEU A CA 1
ATOM 2393 C C . LEU A 1 328 ? -16.670 0.683 16.519 1.00 97.94 328 LEU A C 1
ATOM 2395 O O . LEU A 1 328 ? -16.604 -0.231 15.699 1.00 97.94 328 LEU A O 1
ATOM 2399 N N . GLN A 1 329 ? -17.171 1.873 16.201 1.00 96.88 329 GLN A N 1
ATOM 2400 C CA . GLN A 1 329 ? -17.605 2.235 14.841 1.00 96.88 329 GLN A CA 1
ATOM 2401 C C . GLN A 1 329 ? -16.530 3.005 14.068 1.00 96.88 329 GLN A C 1
ATOM 2403 O O . GLN A 1 329 ? -16.449 2.918 12.842 1.00 96.88 329 GLN A O 1
ATOM 2408 N N . GLU A 1 330 ? -15.686 3.729 14.793 1.00 97.75 330 GLU A N 1
ATOM 2409 C CA . GLU A 1 330 ? -14.672 4.620 14.249 1.00 97.75 330 GLU A CA 1
ATOM 2410 C C . GLU A 1 330 ? -13.529 4.823 15.243 1.00 97.75 330 GLU A C 1
ATOM 2412 O O . GLU A 1 330 ? -13.702 4.607 16.444 1.00 97.75 330 GLU A O 1
ATOM 2417 N N . ALA A 1 331 ? -12.383 5.265 14.733 1.00 97.94 331 ALA A N 1
ATOM 2418 C CA . ALA A 1 331 ? -11.252 5.726 15.530 1.00 97.94 331 ALA A CA 1
ATOM 2419 C C . ALA A 1 331 ? -10.518 6.851 14.792 1.00 97.94 331 ALA A C 1
ATOM 2421 O O . ALA A 1 331 ? -10.466 6.871 13.561 1.00 97.94 331 ALA A O 1
ATOM 2422 N N . SER A 1 332 ? -9.940 7.795 15.526 1.00 97.44 332 SER A N 1
ATOM 2423 C CA . SER A 1 332 ? -9.012 8.772 14.958 1.00 97.44 332 SER A CA 1
ATOM 2424 C C . SER A 1 332 ? -7.6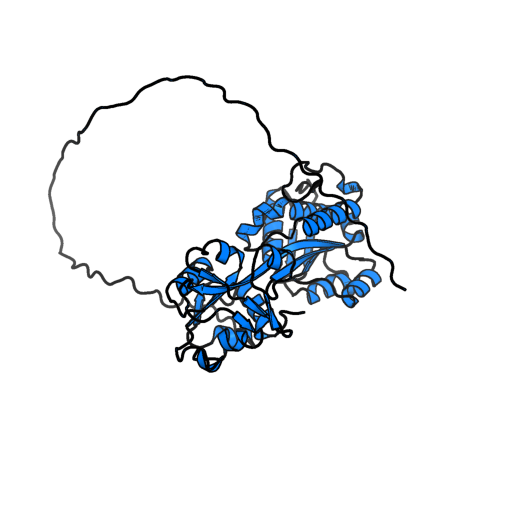24 8.165 14.740 1.00 97.44 332 SER A C 1
ATOM 2426 O O . SER A 1 332 ? -7.260 7.154 15.345 1.00 97.44 332 SER A O 1
ATOM 2428 N N . LEU A 1 333 ? -6.808 8.818 13.908 1.00 95.00 333 LEU A N 1
ATOM 2429 C CA . LEU A 1 333 ? -5.399 8.440 13.735 1.00 95.00 333 LEU A CA 1
ATOM 2430 C C . LEU A 1 333 ? -4.589 8.537 15.042 1.00 95.00 333 LEU A C 1
ATOM 2432 O O . LEU A 1 333 ? -3.600 7.830 15.187 1.00 95.00 333 LEU A O 1
ATOM 2436 N N . GLU A 1 334 ? -5.013 9.369 15.996 1.00 95.19 334 GLU A N 1
ATOM 2437 C CA . GLU A 1 334 ? -4.372 9.496 17.314 1.00 95.19 334 GLU A CA 1
ATOM 2438 C C . GLU A 1 334 ? -4.814 8.391 18.285 1.00 95.19 334 GLU A C 1
ATOM 2440 O O . GLU A 1 334 ? -4.045 7.968 19.150 1.00 95.19 334 GLU A O 1
ATOM 2445 N N . GLU A 1 335 ? -6.042 7.891 18.132 1.00 98.00 335 GLU A N 1
ATOM 2446 C CA . GLU A 1 335 ? -6.572 6.791 18.936 1.00 98.00 335 GLU A CA 1
ATOM 2447 C C . GLU A 1 335 ? -5.978 5.445 18.502 1.00 98.00 335 GLU A C 1
ATOM 2449 O O . GLU A 1 335 ? -5.733 4.598 19.356 1.00 98.00 335 GLU A O 1
ATOM 2454 N N . LEU A 1 336 ? -5.688 5.231 17.213 1.00 98.25 336 LEU A N 1
ATOM 2455 C CA . LEU A 1 336 ? -5.192 3.939 16.720 1.00 98.25 336 LEU A CA 1
ATOM 2456 C C . LEU A 1 336 ? -3.900 3.448 17.409 1.00 98.25 336 LEU A C 1
ATOM 2458 O O . LEU A 1 336 ? -3.888 2.291 17.823 1.00 98.25 336 LEU A O 1
ATOM 2462 N N . PRO A 1 337 ? -2.847 4.261 17.640 1.00 98.12 337 PRO A N 1
ATOM 2463 C CA . PRO A 1 337 ? -1.700 3.823 18.436 1.00 98.12 337 PRO A CA 1
ATOM 2464 C C . PRO A 1 337 ? -2.086 3.420 19.866 1.00 98.12 337 PRO A C 1
ATOM 2466 O O . PRO A 1 337 ? -1.560 2.446 20.404 1.00 98.12 337 PRO A O 1
ATOM 2469 N N . GLN A 1 338 ? -3.046 4.112 20.493 1.00 98.25 338 GLN A N 1
ATOM 2470 C CA . GLN A 1 338 ? -3.556 3.711 21.810 1.00 98.25 338 GLN A CA 1
ATOM 2471 C C . GLN A 1 338 ? -4.276 2.357 21.718 1.00 98.25 338 GLN A C 1
ATOM 2473 O O . GLN A 1 338 ? -3.972 1.434 22.478 1.00 98.25 338 GLN A O 1
ATOM 2478 N N . ILE A 1 339 ? -5.145 2.200 20.716 1.00 98.50 339 ILE A N 1
ATOM 2479 C CA . ILE A 1 339 ? -5.866 0.966 20.377 1.00 98.50 339 ILE A CA 1
ATOM 2480 C C . ILE A 1 339 ? -4.958 -0.084 19.740 1.00 98.50 339 ILE A C 1
ATOM 2482 O O . ILE A 1 339 ? -5.480 -1.095 19.321 1.00 98.50 339 ILE A O 1
ATOM 2486 N N . PHE A 1 340 ? -3.640 0.028 19.668 1.00 98.38 340 PHE A N 1
ATOM 2487 C CA . PHE A 1 340 ? -2.828 -1.112 19.209 1.00 98.38 340 PHE A CA 1
ATOM 2488 C C . PHE A 1 340 ? -1.573 -1.348 20.035 1.00 98.38 340 PHE A C 1
ATOM 2490 O O . PHE A 1 340 ? -1.031 -2.446 19.991 1.00 98.38 340 PHE A O 1
ATOM 2497 N N . ALA A 1 341 ? -1.165 -0.375 20.847 1.00 96.69 341 ALA A N 1
ATOM 2498 C CA . ALA A 1 341 ? 0.103 -0.448 21.550 1.00 96.69 341 ALA A CA 1
ATOM 2499 C C . ALA A 1 341 ? 0.042 -0.051 23.029 1.00 96.69 341 ALA A C 1
ATOM 2501 O O . ALA A 1 341 ? 0.699 -0.683 23.852 1.00 96.69 341 ALA A O 1
ATOM 2502 N N . TYR A 1 342 ? -0.723 0.988 23.382 1.00 97.00 342 TYR A N 1
ATOM 2503 C CA . TYR A 1 342 ? -0.559 1.641 24.689 1.00 97.00 342 TYR A CA 1
ATOM 2504 C C . TYR A 1 342 ? -1.684 1.370 25.692 1.00 97.00 342 TYR A C 1
ATOM 2506 O O . TYR A 1 342 ? -1.410 1.199 26.879 1.00 97.00 342 TYR A O 1
ATOM 2514 N N . ALA A 1 343 ? -2.940 1.335 25.246 1.00 97.81 343 ALA A N 1
ATOM 2515 C CA . ALA A 1 343 ? -4.076 1.133 26.139 1.00 97.81 343 ALA A CA 1
ATOM 2516 C C . ALA A 1 343 ? -4.201 -0.332 26.570 1.00 97.81 343 ALA A C 1
ATOM 2518 O O . ALA A 1 343 ? -3.976 -1.246 25.769 1.00 97.81 343 ALA A O 1
ATOM 2519 N N . ARG A 1 344 ? -4.613 -0.551 27.822 1.00 97.06 344 ARG A N 1
ATOM 2520 C CA . ARG A 1 344 ? -4.925 -1.889 28.346 1.00 97.06 344 ARG A CA 1
ATOM 2521 C C . ARG A 1 344 ? -6.405 -2.198 28.219 1.00 97.06 344 ARG A C 1
ATOM 2523 O O . ARG A 1 344 ? -6.764 -3.327 27.900 1.00 97.06 344 ARG A O 1
ATOM 2530 N N . GLN A 1 345 ? -7.250 -1.201 28.457 1.00 98.00 345 GLN A N 1
ATOM 2531 C CA . GLN A 1 345 ? -8.701 -1.286 28.353 1.00 98.00 345 GLN A CA 1
ATOM 2532 C C . GLN A 1 345 ? -9.237 -0.301 27.321 1.00 98.00 345 GLN A C 1
ATOM 2534 O O . GLN A 1 345 ? -8.645 0.750 27.080 1.00 98.00 345 GLN A O 1
ATOM 2539 N N . TRP A 1 346 ? -10.402 -0.604 26.752 1.00 98.31 346 TRP A N 1
ATOM 2540 C CA . TRP A 1 346 ? -11.056 0.284 25.788 1.00 98.31 346 TRP A CA 1
ATOM 2541 C C . TRP A 1 346 ? -11.335 1.679 26.370 1.00 98.31 346 TRP A C 1
ATOM 2543 O O . TRP A 1 346 ? -11.093 2.687 25.704 1.00 98.31 346 TRP A O 1
ATOM 2553 N N . SER A 1 347 ? -11.734 1.745 27.643 1.00 98.12 347 SER A N 1
ATOM 2554 C CA . SER A 1 347 ? -11.954 3.000 28.370 1.00 98.12 347 SER A CA 1
ATOM 2555 C C . SER A 1 347 ? -10.707 3.878 28.546 1.00 98.12 347 SER A C 1
ATOM 2557 O O . SER A 1 347 ? -10.851 5.069 28.813 1.00 98.12 347 SER A O 1
ATOM 2559 N N . ASP A 1 348 ? -9.496 3.316 28.421 1.00 98.19 348 ASP A N 1
ATOM 2560 C CA . ASP A 1 348 ? -8.245 4.088 28.516 1.00 98.19 348 ASP A CA 1
ATOM 2561 C C . ASP A 1 348 ? -8.042 4.978 27.278 1.00 98.19 348 ASP A C 1
ATOM 2563 O O . ASP A 1 348 ? -7.383 6.012 27.358 1.00 98.19 348 ASP A O 1
ATOM 2567 N N . VAL A 1 349 ? -8.614 4.577 26.136 1.00 98.12 349 VAL A N 1
ATOM 2568 C CA . VAL A 1 349 ? -8.590 5.352 24.887 1.00 98.12 349 VAL A CA 1
ATOM 2569 C C . VAL A 1 349 ? -9.719 6.372 24.882 1.00 98.12 349 VAL A C 1
ATOM 2571 O O . VAL A 1 349 ? -9.503 7.558 24.647 1.00 98.12 349 VAL A O 1
ATOM 2574 N N . ASN A 1 350 ? -10.935 5.904 25.160 1.00 97.19 350 ASN A N 1
ATOM 2575 C CA . ASN A 1 350 ? -12.131 6.724 25.157 1.00 97.19 350 ASN A CA 1
ATOM 2576 C C . ASN A 1 350 ? -13.008 6.328 26.355 1.00 97.19 350 ASN A C 1
ATOM 2578 O O . ASN A 1 350 ? -13.530 5.214 26.368 1.00 97.19 350 ASN A O 1
ATOM 2582 N N . PRO A 1 351 ? -13.244 7.225 27.333 1.00 97.25 351 PRO A N 1
ATOM 2583 C CA . PRO A 1 351 ? -14.003 6.907 28.547 1.00 97.25 351 PRO A CA 1
ATOM 2584 C C . PRO A 1 351 ? -15.451 6.451 28.322 1.00 97.25 351 PRO A C 1
ATOM 2586 O O . PRO A 1 351 ? -16.093 5.991 29.261 1.00 97.25 351 PRO A O 1
ATOM 2589 N N . THR A 1 352 ? -15.993 6.620 27.111 1.00 96.88 352 THR A N 1
ATOM 2590 C CA . THR A 1 352 ? -17.335 6.135 26.743 1.00 96.88 352 THR A CA 1
ATOM 2591 C C . THR A 1 352 ? -17.346 4.679 26.268 1.00 96.88 352 THR A C 1
ATOM 2593 O O . THR A 1 352 ? -18.418 4.085 26.153 1.00 96.88 352 THR A O 1
ATOM 2596 N N . TRP A 1 353 ? -16.178 4.097 25.989 1.00 97.69 353 TRP A N 1
ATOM 2597 C CA . TRP A 1 353 ? -16.032 2.694 25.609 1.00 97.69 353 TRP A CA 1
ATOM 2598 C C . TRP A 1 353 ? -15.969 1.773 26.839 1.00 97.69 353 TRP A C 1
ATOM 2600 O O . TRP A 1 353 ? -15.746 2.248 27.955 1.00 97.69 353 TRP A O 1
ATOM 2610 N N . PRO A 1 354 ? -16.172 0.451 26.667 1.00 97.62 354 PRO A N 1
ATOM 2611 C CA . PRO A 1 354 ? -16.235 -0.487 27.786 1.00 97.62 354 PRO A CA 1
ATOM 2612 C C . PRO A 1 354 ? -14.987 -0.502 28.683 1.00 97.62 354 PRO A C 1
ATOM 2614 O O . PRO A 1 354 ? -13.855 -0.335 28.231 1.00 97.62 354 PRO A O 1
ATOM 2617 N N . HIS A 1 355 ? -15.179 -0.810 29.965 1.00 97.75 355 HIS A N 1
ATOM 2618 C CA . HIS A 1 355 ? -14.090 -1.115 30.903 1.00 97.75 355 HIS A CA 1
ATOM 2619 C C . HIS A 1 355 ? -13.648 -2.578 30.763 1.00 97.75 355 HIS A C 1
ATOM 2621 O O . HIS A 1 355 ? -13.706 -3.363 31.707 1.00 97.75 355 HIS A O 1
ATOM 2627 N N . GLU A 1 356 ? -13.281 -2.960 29.543 1.00 96.25 356 GLU A N 1
ATOM 2628 C CA . GLU A 1 356 ? -12.852 -4.312 29.199 1.00 96.25 356 GLU A CA 1
ATOM 2629 C C . GLU A 1 356 ? -11.442 -4.281 28.606 1.00 96.25 356 GLU A C 1
ATOM 2631 O O . GLU A 1 356 ? -11.113 -3.326 27.891 1.00 96.25 356 GLU A O 1
ATOM 2636 N N . PRO A 1 357 ? -10.606 -5.304 28.871 1.00 97.88 357 PRO A N 1
ATOM 2637 C CA . PRO A 1 357 ? -9.298 -5.424 28.246 1.00 97.88 357 PRO A CA 1
ATOM 2638 C C . PRO A 1 357 ? -9.393 -5.430 26.719 1.00 97.88 357 PRO A C 1
ATOM 2640 O O . PRO A 1 357 ? -10.278 -6.065 26.145 1.00 97.88 357 PRO A O 1
ATOM 2643 N N . ILE A 1 358 ? -8.450 -4.769 26.053 1.00 98.38 358 ILE A N 1
ATOM 2644 C CA . ILE A 1 358 ? -8.367 -4.806 24.594 1.00 98.38 358 ILE A CA 1
ATOM 2645 C C . ILE A 1 358 ? -7.682 -6.107 24.189 1.00 98.38 358 ILE A C 1
ATOM 2647 O O . ILE A 1 358 ? -6.551 -6.351 24.594 1.00 98.38 358 ILE A O 1
ATOM 2651 N N . ALA A 1 359 ? -8.355 -6.947 23.407 1.00 98.25 359 ALA A N 1
ATOM 2652 C CA . ALA A 1 359 ? -7.742 -8.095 22.742 1.00 98.25 359 ALA A CA 1
ATOM 2653 C C . ALA A 1 359 ? -7.411 -7.723 21.296 1.00 98.25 359 ALA A C 1
ATOM 2655 O O . ALA A 1 359 ? -8.223 -7.097 20.608 1.00 98.25 359 ALA A O 1
ATOM 2656 N N . ARG A 1 360 ? -6.210 -8.087 20.848 1.00 98.31 360 ARG A N 1
ATOM 2657 C CA . ARG A 1 360 ? -5.634 -7.616 19.587 1.00 98.31 360 ARG A CA 1
ATOM 2658 C C . ARG A 1 360 ? -5.229 -8.802 18.724 1.00 98.31 360 ARG A C 1
ATOM 2660 O O . ARG A 1 360 ? -4.597 -9.727 19.224 1.00 98.31 360 ARG A O 1
ATOM 2667 N N . ALA A 1 361 ? -5.543 -8.761 17.438 1.00 98.19 361 ALA A N 1
ATOM 2668 C CA . ALA A 1 361 ? -5.029 -9.693 16.440 1.00 98.19 361 ALA A CA 1
ATOM 2669 C C . ALA A 1 361 ? -4.218 -8.909 15.403 1.00 98.19 361 ALA A C 1
ATOM 2671 O O . ALA A 1 361 ? -4.780 -8.073 14.695 1.00 98.19 361 ALA A O 1
ATOM 2672 N N . ILE A 1 362 ? -2.908 -9.142 15.337 1.00 97.88 362 ILE A N 1
ATOM 2673 C CA . ILE A 1 362 ? -2.004 -8.369 14.475 1.00 97.88 362 ILE A CA 1
ATOM 2674 C C . ILE A 1 362 ? -1.185 -9.277 13.548 1.00 97.88 362 ILE A C 1
ATOM 2676 O O . ILE A 1 362 ? -0.874 -10.411 13.930 1.00 97.88 362 ILE A O 1
ATOM 2680 N N . PRO A 1 363 ? -0.795 -8.796 12.355 1.00 95.31 363 PRO A N 1
ATOM 2681 C CA . PRO A 1 363 ? 0.124 -9.509 11.485 1.00 95.31 363 PRO A CA 1
ATOM 2682 C C . PRO A 1 363 ? 1.481 -9.697 12.154 1.00 95.31 363 PRO A C 1
ATOM 2684 O O . PRO A 1 363 ? 1.876 -8.931 13.040 1.00 95.31 363 PRO A O 1
ATOM 2687 N N . GLY A 1 364 ? 2.195 -10.731 11.729 1.00 90.50 364 GLY A N 1
ATOM 2688 C CA . GLY A 1 364 ? 3.537 -10.995 12.213 1.00 90.50 364 GLY A CA 1
ATOM 2689 C C . GLY A 1 364 ? 4.567 -9.971 11.745 1.00 90.50 364 GLY A C 1
ATOM 2690 O O . GLY A 1 364 ? 4.344 -9.171 10.838 1.00 90.50 364 GLY A O 1
ATOM 2691 N N . ALA A 1 365 ? 5.712 -9.976 12.421 1.00 88.25 365 ALA A N 1
ATOM 2692 C CA . ALA A 1 365 ? 6.746 -8.951 12.292 1.00 88.25 365 ALA A CA 1
ATOM 2693 C C . ALA A 1 365 ? 7.441 -8.923 10.922 1.00 88.25 365 ALA A C 1
ATOM 2695 O O . ALA A 1 365 ? 8.191 -7.994 10.644 1.00 88.25 365 ALA A O 1
ATOM 2696 N N . GLN A 1 366 ? 7.253 -9.961 10.105 1.00 81.38 366 GLN A N 1
ATOM 2697 C CA . GLN A 1 366 ? 7.805 -10.052 8.752 1.00 81.38 366 GLN A CA 1
ATOM 2698 C C . GLN A 1 366 ? 6.777 -9.654 7.682 1.00 81.38 366 GLN A C 1
ATOM 2700 O O . GLN A 1 366 ? 7.093 -9.650 6.493 1.00 81.38 366 GLN A O 1
ATOM 2705 N N . SER A 1 367 ? 5.547 -9.329 8.088 1.00 83.50 367 SER A N 1
ATOM 2706 C CA . SER A 1 367 ? 4.479 -8.937 7.180 1.00 83.50 367 SER A CA 1
ATOM 2707 C C . SER A 1 367 ? 4.639 -7.488 6.718 1.00 83.50 367 SER A C 1
ATOM 2709 O O . SER A 1 367 ? 4.725 -6.566 7.529 1.00 83.50 367 SER A O 1
ATOM 2711 N N . GLY A 1 368 ? 4.542 -7.252 5.406 1.00 79.81 368 GLY A N 1
ATOM 2712 C CA . GLY A 1 368 ? 4.486 -5.892 4.856 1.00 79.81 368 GLY A CA 1
ATOM 2713 C C . GLY A 1 368 ? 3.284 -5.082 5.368 1.00 79.81 368 GLY A C 1
ATOM 2714 O O . GLY A 1 368 ? 3.336 -3.856 5.435 1.00 79.81 368 GLY A O 1
ATOM 2715 N N . THR A 1 369 ? 2.212 -5.759 5.789 1.00 88.75 369 THR A N 1
ATOM 2716 C CA . THR A 1 369 ? 1.055 -5.151 6.458 1.00 88.75 369 THR A CA 1
ATOM 2717 C C . THR A 1 369 ? 1.421 -4.631 7.849 1.00 88.75 369 THR A C 1
ATOM 2719 O O . THR A 1 369 ? 0.985 -3.542 8.224 1.00 88.75 369 THR A O 1
ATOM 2722 N N . PHE A 1 370 ? 2.235 -5.378 8.604 1.00 92.06 370 PHE A N 1
ATOM 2723 C CA . PHE A 1 370 ? 2.767 -4.928 9.890 1.00 92.06 370 PHE A CA 1
ATOM 2724 C C . PHE A 1 370 ? 3.668 -3.706 9.700 1.00 92.06 370 PHE A C 1
ATOM 2726 O O . PHE A 1 370 ? 3.446 -2.681 10.346 1.00 92.06 370 PHE A O 1
ATOM 2733 N N . ASP A 1 371 ? 4.610 -3.775 8.756 1.00 87.06 371 ASP A N 1
ATOM 2734 C CA . ASP A 1 371 ? 5.506 -2.659 8.436 1.00 87.06 371 ASP A CA 1
ATOM 2735 C C . ASP A 1 371 ? 4.725 -1.399 8.051 1.00 87.06 371 ASP A C 1
ATOM 2737 O O . ASP A 1 371 ? 5.004 -0.307 8.552 1.00 87.06 371 ASP A O 1
ATOM 2741 N N . TYR A 1 372 ? 3.695 -1.546 7.211 1.00 89.06 372 TYR A N 1
ATOM 2742 C CA . TYR A 1 372 ? 2.872 -0.410 6.820 1.00 89.06 372 TYR A CA 1
ATOM 2743 C C . TYR A 1 372 ? 2.088 0.174 7.991 1.00 89.06 372 TYR A C 1
ATOM 2745 O O . TYR A 1 372 ? 1.986 1.392 8.110 1.00 89.06 372 TYR A O 1
ATOM 2753 N N . PHE A 1 373 ? 1.542 -0.661 8.876 1.00 94.81 373 PHE A N 1
ATOM 2754 C CA . PHE A 1 373 ? 0.844 -0.158 10.054 1.00 94.81 373 PHE A CA 1
ATOM 2755 C C . PHE A 1 373 ? 1.796 0.627 10.963 1.00 94.81 373 PHE A C 1
ATOM 2757 O O . PHE A 1 373 ? 1.436 1.700 11.453 1.00 94.81 373 PHE A O 1
ATOM 2764 N N . VAL A 1 374 ? 3.028 0.143 11.155 1.00 94.00 374 VAL A N 1
ATOM 2765 C CA . VAL A 1 374 ? 4.055 0.877 11.906 1.00 94.00 374 VAL A CA 1
ATOM 2766 C C . VAL A 1 374 ? 4.326 2.236 11.256 1.00 94.00 374 VAL A C 1
ATOM 2768 O O . VAL A 1 374 ? 4.218 3.256 11.934 1.00 94.00 374 VAL A O 1
ATOM 2771 N N . GLU A 1 375 ? 4.592 2.272 9.950 1.00 89.56 375 GLU A N 1
ATOM 2772 C CA . GLU A 1 375 ? 4.854 3.509 9.202 1.00 89.56 375 GLU A CA 1
ATOM 2773 C C . GLU A 1 375 ? 3.664 4.486 9.271 1.00 89.56 375 GLU A C 1
ATOM 2775 O O . GLU A 1 375 ? 3.815 5.662 9.612 1.00 89.56 375 GLU A O 1
ATOM 2780 N N . ALA A 1 376 ? 2.462 4.020 8.934 1.00 91.31 376 ALA A N 1
ATOM 2781 C CA . ALA A 1 376 ? 1.290 4.869 8.765 1.00 91.31 376 ALA A CA 1
ATOM 2782 C C . ALA A 1 376 ? 0.718 5.347 10.101 1.00 91.31 376 ALA A C 1
ATOM 2784 O O . ALA A 1 376 ? 0.405 6.530 10.249 1.00 91.31 376 ALA A O 1
ATOM 2785 N N . ILE A 1 377 ? 0.581 4.436 11.064 1.00 95.88 377 ILE A N 1
ATOM 2786 C CA . ILE A 1 377 ? -0.116 4.688 12.325 1.00 95.88 377 ILE A CA 1
ATOM 2787 C C . ILE A 1 377 ? 0.866 5.019 13.434 1.00 95.88 377 ILE A C 1
ATOM 2789 O O . ILE A 1 377 ? 0.751 6.069 14.061 1.00 95.88 377 ILE A O 1
ATOM 2793 N N . MET A 1 378 ? 1.836 4.142 13.685 1.00 95.75 378 MET A N 1
ATOM 2794 C CA . MET A 1 378 ? 2.693 4.290 14.861 1.00 95.75 378 MET A CA 1
ATOM 2795 C C . MET A 1 378 ? 3.702 5.435 14.711 1.00 95.75 378 MET A C 1
ATOM 2797 O O . MET A 1 378 ? 4.016 6.106 15.691 1.00 95.75 378 MET A O 1
ATOM 2801 N N . GLU A 1 379 ? 4.186 5.684 13.493 1.00 92.38 379 GLU A N 1
ATOM 2802 C CA . GLU A 1 379 ? 5.086 6.798 13.169 1.00 92.38 379 GLU A CA 1
ATOM 2803 C C . GLU A 1 379 ? 4.353 8.046 12.642 1.00 92.38 379 GLU A C 1
ATOM 2805 O O . GLU A 1 379 ? 4.965 9.107 12.501 1.00 92.38 379 GLU A O 1
ATOM 2810 N N . GLY A 1 380 ? 3.043 7.946 12.382 1.00 87.56 380 GLY A N 1
ATOM 2811 C CA . GLY A 1 380 ? 2.192 9.075 11.993 1.00 87.56 380 GLY A CA 1
ATOM 2812 C C . GLY A 1 380 ? 2.316 9.513 10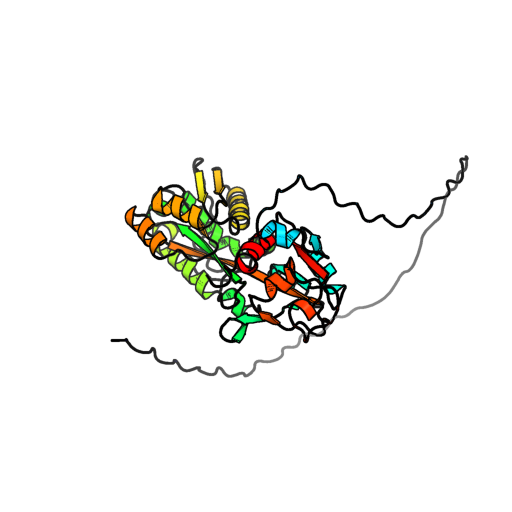.528 1.00 87.56 380 GLY A C 1
ATOM 2813 O O . GLY A 1 380 ? 2.167 10.702 10.232 1.00 87.56 380 GLY A O 1
ATOM 2814 N N . ASN A 1 381 ? 2.592 8.589 9.601 1.00 82.19 381 ASN A N 1
ATOM 2815 C CA . ASN A 1 381 ? 2.733 8.899 8.171 1.00 82.19 381 ASN A CA 1
ATOM 2816 C C . ASN A 1 381 ? 1.462 8.678 7.325 1.00 82.19 381 ASN A C 1
ATOM 2818 O O . ASN A 1 381 ? 1.519 8.883 6.118 1.00 82.19 381 ASN A O 1
ATOM 2822 N N . ALA A 1 382 ? 0.314 8.310 7.909 1.00 69.19 382 ALA A N 1
ATOM 2823 C CA . ALA A 1 382 ? -0.918 8.001 7.161 1.00 69.19 382 ALA A CA 1
ATOM 2824 C C . ALA A 1 382 ? -1.449 9.135 6.251 1.00 69.19 382 ALA A C 1
ATOM 2826 O O . ALA A 1 382 ? -2.189 8.870 5.313 1.00 69.19 382 ALA A O 1
ATOM 2827 N N . LEU A 1 383 ? -1.097 10.399 6.512 1.00 72.12 383 LEU A N 1
ATOM 2828 C CA . LEU A 1 383 ? -1.577 11.562 5.744 1.00 72.12 383 LEU A CA 1
ATOM 2829 C C . LEU A 1 383 ? -0.499 12.213 4.857 1.00 72.12 383 LEU A C 1
ATOM 2831 O O . LEU A 1 383 ? -0.684 13.355 4.433 1.00 72.12 383 LEU A O 1
ATOM 2835 N N . ARG A 1 384 ? 0.648 11.554 4.650 1.00 57.72 384 ARG A N 1
ATOM 2836 C CA . ARG A 1 384 ? 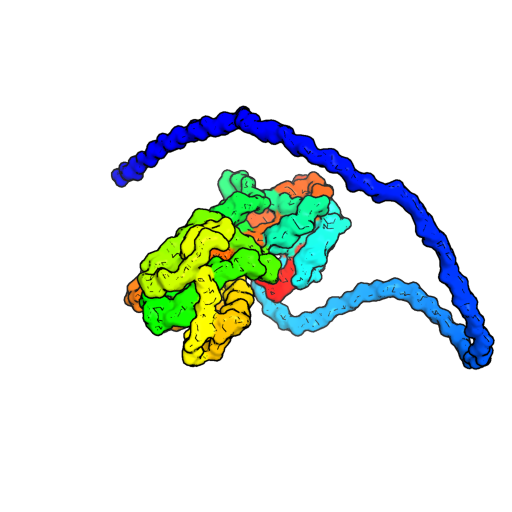1.809 12.141 3.959 1.00 57.72 384 ARG A CA 1
ATOM 2837 C C . ARG A 1 384 ? 1.854 11.891 2.460 1.00 57.72 384 ARG A C 1
ATOM 2839 O O . ARG A 1 384 ? 1.493 10.779 2.022 1.00 57.72 384 ARG A O 1
#

Sequence (384 aa):
LLPASLPEEEATTLDSSAVETGDVERSGNDPRDAAAAAPSGETISGGGDEAAVVNLESPAVAPAESVASLALTGMAAVLYNAENNTVSENDDILATIVGSSPTTVGFFGYAYYLKHQDRLRTIAIRLPDGQLVGPNATSVANGLYPLARPLYLYTSPAVLREKPDVERFIGCYLSQLPQVMNEVGYLLPSRNLFAQAIQSFNASCQECRRESVAAHPLAENVPICDAGNTAATSIAVVGSSTVQPLSERMASVFAERGFRGTIAVDGSGTGAGFRNFCTLGRGDIVDASRSVTSEERANCSAIGRALVPFPVAVDALAIVVSADNPFLQEASLEELPQIFAYARQWSDVNPTWPHEPIARAIPGAQSGTFDYFVEAIMEGNALR

Radius of gyration: 27.73 Å; chains: 1; bounding box: 64×101×63 Å

Foldseek 3Di:
DDDDDDDDDDDDDDDDDDDDDDDDDDDDDDDDDDDDDDDDDDDDDDDDDDDDDDDPDDPDDDPPDDDPDPVDDDLLCLLVPFPQEDADQDVVVLLVVQLVDLQAKEKDWVLSCVVNVVWKDFAWAQEPVRDTHADDPVCQLVVVRLQKFFKKKKWFLVLCVVDVLLLLLVLLLLQCLVVCCSVLRFAFHALVLSQLLQVLSCVSDVVQQPDADQDDPRYGRRGDNASDPDDADEAEEEAAPSCQVSSVVSVVVSVVNPHPYYYHHYHPHQVRLLCQCQAVVHGGMYIHRHDDDPVSQVSNVVVVIRMGIRRRTMTGMTTMHTPSNDDRRYDYLQLVCCLRRNPQAPCVSPVVDDRDGHNYYYYDSPDPRSVSCCCCRVVPVSND

Secondary structure (DSSP, 8-state):
----PPPPPP-PPPP--------------------------------------------PPPP----------HHHHHHHT-TTEEEES-HHHHHHHHHT-TTEEEEEEHHHHTT-TTTEEEPEEEPTTS-EE---HHHHHTT-STTEEEEEEEE-HHHHHH-HHHHHHHHHHHHHHHHHHHHHT-BPPPHHHHHHHHHHHHHH-GGGGS-EES-BTTBSSEEP----S--S-EEEEEE-TTTHHHHHHHHHHHHHTT--SEEEEE-S-HHHHHIIIIIS---SEEEESSPPPHHHHHHHHHTT---EEEEEEEEEEEEEEETT-SS-SEEETTHHHIIIII-SBHHHH-TTS-SSBPEEEEE-TT-HHHHHHIIIIISS-TT-